Protein AF-A0A7W7Y3J5-F1 (afdb_monomer_lite)

Secondary structure (DSSP, 8-state):
-------PPP---SSTTSSSSSSSSS-----------------------------PPPPPP-----------------S-EEEE-STT-EEEE-TT-EEESEEEESEEEE-TT-EESS-EEESS-EEEPTT-EESS-EEESS-EEE-TT-EESS-EEESS-EEEPTTT-EESS-EEESS-EEE-TT-EESS-EEESS-EEE-TT-EESS-EEESS-EEE-SBS-EESS-EEESS-EEE-BS-EESS-EEESS-EEESS---EE-S-EEESS-EE--SS-EESS-EEES-SS---PPPPPPPPPPPEEEEPPPP----S--EEE-TT--EEE-SEE-S-EEE-SS-EEEEESEEEEES-EEE-SS-EEEEE-TTS-EEEEESS-EEE-S--EEEEE-SSSPPEESEETTEE-TTTGGGGGGEEEEESS-EEE-TT-EEESEEEESS-EEE-TT-EEEE-EEESSS-EEE-SS-EEEE---HHHHHH--EEEEE---SS------EEETTEEEEEEEEESS-EEE-HHHHT---SSSEEEEEEEEESSSS-EEEEEESSSSSEEEEEE-TTS-EEEEEE-TT--EEEEE-SSPPPTTS-EEEEEEE-TTS-GGGSEEEEETTEE---PEESTT---SS-----SPPEEESS-EETTEE-TTS---EEEEEEEEESS---HHHHHHHHHS-SS--

Structure (mmCIF, N/CA/C/O backbone):
data_AF-A0A7W7Y3J5-F1
#
_entry.id   AF-A0A7W7Y3J5-F1
#
loop_
_atom_site.group_PDB
_atom_site.id
_atom_site.type_symbol
_atom_site.label_atom_id
_atom_site.label_alt_id
_atom_site.label_comp_id
_atom_site.label_asym_id
_atom_site.label_entity_id
_atom_site.label_seq_id
_atom_site.pdbx_PDB_ins_code
_atom_site.Cartn_x
_atom_site.Cartn_y
_atom_site.Cartn_z
_atom_site.occupancy
_atom_site.B_iso_or_equiv
_atom_site.auth_seq_id
_atom_site.auth_comp_id
_atom_site.auth_asym_id
_atom_site.auth_atom_id
_atom_site.pdbx_PDB_model_num
ATOM 1 N N . MET A 1 1 ? -10.580 69.916 -41.746 1.00 35.25 1 MET A N 1
ATOM 2 C CA . MET A 1 1 ? -9.642 70.807 -41.016 1.00 35.25 1 MET A CA 1
ATOM 3 C C . MET A 1 1 ? -9.769 70.544 -39.514 1.00 35.25 1 MET A C 1
ATOM 5 O O . MET A 1 1 ? -10.739 69.914 -39.125 1.00 35.25 1 MET A O 1
ATOM 9 N N . ARG A 1 2 ? -8.779 70.990 -38.722 1.00 35.88 2 ARG A N 1
ATOM 10 C CA . ARG A 1 2 ? -8.687 71.018 -37.234 1.00 35.88 2 ARG A CA 1
ATOM 11 C C . ARG A 1 2 ? -10.046 71.286 -36.525 1.00 35.88 2 ARG A C 1
ATOM 13 O O . ARG A 1 2 ? -10.872 71.970 -37.108 1.00 35.88 2 ARG A O 1
ATOM 20 N N . SER A 1 3 ? -10.315 70.880 -35.276 1.00 33.59 3 SER A N 1
ATOM 21 C CA . SER A 1 3 ? -9.415 70.622 -34.134 1.00 33.59 3 SER A CA 1
ATOM 22 C C . SER A 1 3 ? -10.044 69.710 -33.055 1.00 33.59 3 SER A C 1
ATOM 24 O O . SER A 1 3 ? -11.257 69.554 -33.000 1.00 33.59 3 SER A O 1
ATOM 26 N N . LYS A 1 4 ? -9.184 69.183 -32.172 1.00 37.09 4 LYS A N 1
ATOM 27 C CA . LYS A 1 4 ? -9.432 68.399 -30.945 1.00 37.09 4 LYS A CA 1
ATOM 28 C C . LYS A 1 4 ? -10.657 68.822 -30.113 1.00 37.09 4 LYS A C 1
ATOM 30 O O . LYS A 1 4 ? -10.812 70.002 -29.810 1.00 37.09 4 LYS A O 1
ATOM 35 N N . GLY A 1 5 ? -11.394 67.833 -29.600 1.00 34.12 5 GLY A N 1
ATOM 36 C CA . GLY A 1 5 ? -12.275 67.980 -28.436 1.00 34.12 5 GLY A CA 1
ATOM 37 C C . GLY A 1 5 ? -11.623 67.431 -27.160 1.00 34.12 5 GLY A C 1
ATOM 38 O O . GLY A 1 5 ? -11.035 66.352 -27.180 1.00 34.12 5 GLY A O 1
ATOM 39 N N . GLN A 1 6 ? -11.744 68.164 -26.052 1.00 36.78 6 GLN A N 1
ATOM 40 C CA . GLN A 1 6 ? -11.490 67.684 -24.689 1.00 36.78 6 GLN A CA 1
ATOM 41 C C . GLN A 1 6 ? -12.767 67.930 -23.876 1.00 36.78 6 GLN A C 1
ATOM 43 O O . GLN A 1 6 ? -13.184 69.075 -23.724 1.00 36.78 6 GLN A O 1
ATOM 48 N N . GLY A 1 7 ? -13.394 66.855 -23.394 1.00 34.34 7 GLY A N 1
ATOM 49 C CA . GLY A 1 7 ? -14.575 66.878 -22.524 1.00 34.34 7 GLY A CA 1
ATOM 50 C C . GLY A 1 7 ? -14.230 66.340 -21.135 1.00 34.34 7 GLY A C 1
ATOM 51 O O . GLY A 1 7 ? -13.365 65.474 -21.004 1.00 34.34 7 GLY A O 1
ATOM 52 N N . GLN A 1 8 ? -14.849 66.897 -20.095 1.00 36.12 8 GLN A N 1
ATOM 53 C CA . GLN A 1 8 ? -14.436 66.700 -18.702 1.00 36.12 8 GLN A CA 1
ATOM 54 C C . GLN A 1 8 ? -14.811 65.325 -18.124 1.00 36.12 8 GLN A C 1
ATOM 56 O O . GLN A 1 8 ? -15.814 64.718 -18.491 1.00 36.12 8 GLN A O 1
ATOM 61 N N . ARG A 1 9 ? -13.996 64.864 -17.166 1.00 34.84 9 ARG A N 1
ATOM 62 C CA . ARG A 1 9 ? -14.239 63.662 -16.353 1.00 34.84 9 ARG A CA 1
ATOM 63 C C . ARG A 1 9 ? -15.309 63.926 -15.292 1.00 34.84 9 ARG A C 1
ATOM 65 O O . ARG A 1 9 ? -15.237 64.940 -14.601 1.00 34.84 9 ARG A O 1
ATOM 72 N N . GLY A 1 10 ? -16.214 62.969 -15.105 1.00 33.31 10 GLY A N 1
ATOM 73 C CA . GLY A 1 10 ? -17.099 62.889 -13.943 1.00 33.31 10 GLY A CA 1
ATOM 74 C C . GLY A 1 10 ? -16.612 61.864 -12.909 1.00 33.31 10 GLY A C 1
ATOM 75 O O . GLY A 1 10 ? -16.099 60.813 -13.273 1.00 33.31 10 GLY A O 1
ATOM 76 N N . SER A 1 11 ? -16.794 62.212 -11.634 1.00 38.88 11 SER A N 1
ATOM 77 C CA . SER A 1 11 ? -17.025 61.348 -10.461 1.00 38.88 11 SER A CA 1
ATOM 78 C C . SER A 1 11 ? -16.340 59.974 -10.346 1.00 38.88 11 SER A C 1
ATOM 80 O O . SER A 1 11 ? -16.880 58.976 -10.810 1.00 38.88 11 SER A O 1
ATOM 82 N N . LEU A 1 12 ? -15.287 59.892 -9.516 1.00 35.16 12 LEU A N 1
ATOM 83 C CA . LEU A 1 12 ? -15.031 58.711 -8.667 1.00 35.16 12 LEU A CA 1
ATOM 84 C C . LEU A 1 12 ? -14.192 59.059 -7.408 1.00 35.16 12 LEU A C 1
ATOM 86 O O . LEU A 1 12 ? -13.102 58.534 -7.207 1.00 35.16 12 LEU A O 1
ATOM 90 N N . LEU A 1 13 ? -14.677 59.982 -6.563 1.00 37.94 13 LEU A N 1
ATOM 91 C CA . LEU A 1 13 ? -13.961 60.457 -5.355 1.00 37.94 13 LEU A CA 1
ATOM 92 C C . LEU A 1 13 ? -14.778 60.324 -4.048 1.00 37.94 13 LEU A C 1
ATOM 94 O O . LEU A 1 13 ? -14.596 61.103 -3.121 1.00 37.94 13 LEU A O 1
ATOM 98 N N . ILE A 1 14 ? -15.714 59.370 -3.978 1.00 43.12 14 ILE A N 1
ATOM 99 C CA . ILE A 1 14 ? -16.591 59.172 -2.799 1.00 43.12 14 ILE A CA 1
ATOM 100 C C . ILE A 1 14 ? -16.400 57.790 -2.136 1.00 43.12 14 ILE A C 1
ATOM 102 O O . ILE A 1 14 ? -16.806 57.591 -0.998 1.00 43.12 14 ILE A O 1
ATOM 106 N N . VAL A 1 15 ? -15.688 56.854 -2.777 1.00 40.78 15 VAL A N 1
ATOM 107 C CA . VAL A 1 15 ? -15.444 55.499 -2.228 1.00 40.78 15 VAL A CA 1
ATOM 108 C C . VAL A 1 15 ? -14.196 55.433 -1.322 1.00 40.78 15 VAL A C 1
ATOM 110 O O . VAL A 1 15 ? -14.071 54.534 -0.500 1.00 40.78 15 VAL A O 1
ATOM 113 N N . ALA A 1 16 ? -13.289 56.413 -1.396 1.00 38.69 16 ALA A N 1
ATOM 114 C CA . ALA A 1 16 ? -11.988 56.372 -0.710 1.00 38.69 16 ALA A CA 1
ATOM 115 C C . ALA A 1 16 ? -11.986 56.830 0.769 1.00 38.69 16 ALA A C 1
ATOM 117 O O . ALA A 1 16 ? -10.927 56.861 1.388 1.00 38.69 16 ALA A O 1
ATOM 118 N N . VAL A 1 17 ? -13.136 57.212 1.342 1.00 42.03 17 VAL A N 1
ATOM 119 C CA . VAL A 1 17 ? -13.211 57.833 2.689 1.00 42.03 17 VAL A CA 1
ATOM 120 C C . VAL A 1 17 ? -13.758 56.880 3.768 1.00 42.03 17 VAL A C 1
ATOM 122 O O . VAL A 1 17 ? -13.665 57.184 4.952 1.00 42.03 17 VAL A O 1
ATOM 125 N N . PHE A 1 18 ? -14.254 55.693 3.398 1.00 38.12 18 PHE A N 1
ATOM 126 C CA . PHE A 1 18 ? -14.855 54.735 4.344 1.00 38.12 18 PHE A CA 1
ATOM 127 C C . PHE A 1 18 ? -13.966 53.547 4.760 1.00 38.12 18 PHE A C 1
ATOM 129 O O . PHE A 1 18 ? -14.409 52.726 5.556 1.00 38.12 18 PHE A O 1
ATOM 136 N N . LEU A 1 19 ? -12.717 53.453 4.279 1.00 34.81 19 LEU A N 1
ATOM 137 C CA . LEU A 1 19 ? -11.822 52.319 4.585 1.00 34.81 19 LEU A CA 1
ATOM 138 C C . LEU A 1 19 ? -10.737 52.601 5.648 1.00 34.81 19 LEU A C 1
ATOM 140 O O . LEU A 1 19 ? -9.932 51.725 5.942 1.00 34.81 19 LEU A O 1
ATOM 144 N N . ILE A 1 20 ? -10.683 53.813 6.217 1.00 41.12 20 ILE A N 1
ATOM 145 C CA . ILE A 1 20 ? -9.574 54.260 7.093 1.00 41.12 20 ILE A CA 1
ATOM 146 C C . ILE A 1 20 ? -9.944 54.248 8.595 1.00 41.12 20 ILE A C 1
ATOM 148 O O . ILE A 1 20 ? -9.085 54.414 9.454 1.00 41.12 20 ILE A O 1
ATOM 152 N N . THR A 1 21 ? -11.202 53.971 8.950 1.00 37.59 21 THR A N 1
ATOM 153 C CA . THR A 1 21 ? -11.704 54.011 10.341 1.00 37.59 21 THR A CA 1
ATOM 154 C C . THR A 1 21 ? -11.844 52.650 11.040 1.00 37.59 21 THR A C 1
ATOM 156 O O . THR A 1 21 ? -12.302 52.616 12.177 1.00 37.59 21 THR A O 1
ATOM 159 N N . ALA A 1 22 ? -11.422 51.539 10.420 1.00 33.59 22 ALA A N 1
ATOM 160 C CA . ALA A 1 22 ? -11.571 50.184 10.982 1.00 33.59 22 ALA A CA 1
ATOM 161 C C . ALA A 1 22 ? -10.268 49.523 11.498 1.00 33.59 22 ALA A C 1
ATOM 163 O O . ALA A 1 22 ? -10.336 48.477 12.133 1.00 33.59 22 ALA A O 1
ATOM 164 N N . ILE A 1 23 ? -9.087 50.119 11.275 1.00 38.88 23 ILE A N 1
ATOM 165 C CA . ILE A 1 23 ? -7.770 49.516 11.614 1.00 38.88 23 ILE A CA 1
ATOM 166 C C . ILE A 1 23 ? -7.149 50.169 12.878 1.00 38.88 23 ILE A C 1
ATOM 168 O O . ILE A 1 23 ? -5.967 50.040 13.167 1.00 38.88 23 ILE A O 1
ATOM 172 N N . ALA A 1 24 ? -7.955 50.876 13.678 1.00 31.38 24 ALA A N 1
ATOM 173 C CA . ALA A 1 24 ? -7.505 51.608 14.873 1.00 31.38 24 ALA A CA 1
ATOM 174 C C . ALA A 1 24 ? -7.998 51.007 16.210 1.00 31.38 24 ALA A C 1
ATOM 176 O O . ALA A 1 24 ? -7.968 51.690 17.231 1.00 31.38 24 ALA A O 1
ATOM 177 N N . ALA A 1 25 ? -8.481 49.755 16.212 1.00 33.31 25 ALA A N 1
ATOM 178 C CA . ALA A 1 25 ? -9.188 49.153 17.352 1.00 33.31 25 ALA A CA 1
ATOM 179 C C . ALA A 1 25 ? -8.508 47.926 18.002 1.00 33.31 25 ALA A C 1
ATOM 181 O O . ALA A 1 25 ? -9.003 47.444 19.016 1.00 33.31 25 ALA A O 1
ATOM 182 N N . MET A 1 26 ? -7.384 47.421 17.475 1.00 33.28 26 MET A N 1
ATOM 183 C CA . MET A 1 26 ? -6.657 46.282 18.067 1.00 33.28 26 MET A CA 1
ATOM 184 C C . MET A 1 26 ? -5.144 46.536 18.041 1.00 33.28 26 MET A C 1
ATOM 186 O O . MET A 1 26 ? -4.498 46.338 17.018 1.00 33.28 26 MET A O 1
ATOM 190 N N . GLY A 1 27 ? -4.580 47.006 19.162 1.00 29.75 27 GLY A N 1
ATOM 191 C CA . GLY A 1 27 ? -3.136 47.257 19.260 1.00 29.75 27 GLY A CA 1
ATOM 192 C C . GLY A 1 27 ? -2.685 48.222 20.359 1.00 29.75 27 GLY A C 1
ATOM 193 O O . GLY A 1 27 ? -1.927 49.143 20.066 1.00 29.75 27 GLY A O 1
ATOM 194 N N . ILE A 1 28 ? -3.116 48.038 21.616 1.00 33.19 28 ILE A N 1
ATOM 195 C CA . ILE A 1 28 ? -2.511 48.731 22.772 1.00 33.19 28 ILE A CA 1
ATOM 196 C C . ILE A 1 28 ? -2.095 47.721 23.850 1.00 33.19 28 ILE A C 1
ATOM 198 O O . ILE A 1 28 ? -2.864 46.865 24.269 1.00 33.19 28 ILE A O 1
ATOM 202 N N . ALA A 1 29 ? -0.835 47.872 24.251 1.00 28.44 29 ALA A N 1
ATOM 203 C CA . ALA A 1 29 ? -0.009 47.034 25.109 1.00 28.44 29 ALA A CA 1
ATOM 204 C C . ALA A 1 29 ? -0.493 46.760 26.548 1.00 28.44 29 ALA A C 1
ATOM 206 O O . ALA A 1 29 ? -1.132 47.600 27.179 1.00 28.44 29 ALA A O 1
ATOM 207 N N . VAL A 1 30 ? 0.047 45.674 27.121 1.00 28.59 30 VAL A N 1
ATOM 208 C CA . VAL A 1 30 ? 0.484 45.600 28.530 1.00 28.59 30 VAL A CA 1
ATOM 209 C C . VAL A 1 30 ? 1.918 45.047 28.564 1.00 28.59 30 VAL A C 1
ATOM 211 O O . VAL A 1 30 ? 2.284 44.212 27.741 1.00 28.59 30 VAL A O 1
ATOM 214 N N . THR A 1 31 ? 2.758 45.563 29.463 1.00 29.95 31 THR A N 1
ATOM 215 C CA . THR A 1 31 ? 4.221 45.376 29.489 1.00 29.95 31 THR A CA 1
ATOM 216 C C . THR A 1 31 ? 4.744 44.647 30.738 1.00 29.95 31 THR A C 1
ATOM 218 O O . THR A 1 31 ? 4.101 44.671 31.787 1.00 29.95 31 THR A O 1
ATOM 221 N N . SER A 1 32 ? 6.023 44.217 30.647 1.00 30.30 32 SER A N 1
ATOM 222 C CA . SER A 1 32 ? 7.027 44.135 31.744 1.00 30.30 32 SER A CA 1
ATOM 223 C C . SER A 1 32 ? 7.072 42.812 32.576 1.00 30.30 32 SER A C 1
ATOM 225 O O . SER A 1 32 ? 6.067 42.118 32.631 1.00 30.30 32 SER A O 1
ATOM 227 N N . ILE A 1 33 ? 8.185 42.368 33.212 1.00 32.69 33 ILE A N 1
ATOM 228 C CA . ILE A 1 33 ? 9.549 42.949 33.339 1.00 32.69 33 ILE A CA 1
ATOM 229 C C . ILE A 1 33 ? 10.662 41.936 33.785 1.00 32.69 33 ILE A C 1
ATOM 231 O O . ILE A 1 33 ? 10.373 41.076 34.602 1.00 32.69 33 ILE A O 1
ATOM 235 N N . PHE A 1 34 ? 11.929 42.139 33.343 1.00 31.59 34 PHE A N 1
ATOM 236 C CA . PHE A 1 34 ? 13.242 41.668 33.907 1.00 31.59 34 PHE A CA 1
ATOM 237 C C . PHE A 1 34 ? 13.529 40.145 34.133 1.00 31.59 34 PHE A C 1
ATOM 239 O O . PHE A 1 34 ? 12.616 39.361 34.322 1.00 31.59 34 PHE A O 1
ATOM 246 N N . SER A 1 35 ? 14.776 39.615 34.135 1.00 29.30 35 SER A N 1
ATOM 247 C CA . SER A 1 35 ? 16.152 40.171 33.980 1.00 29.30 35 SER A CA 1
ATOM 248 C C . SER A 1 35 ? 17.231 39.092 33.708 1.00 29.30 35 SER A C 1
ATOM 250 O O . SER A 1 35 ? 17.133 38.000 34.257 1.00 29.30 35 SER A O 1
ATOM 252 N N . GLY A 1 36 ? 18.344 39.486 33.059 1.00 26.05 36 GLY A N 1
ATOM 253 C CA . GLY A 1 36 ? 19.700 38.928 33.280 1.00 26.05 36 GLY A CA 1
ATOM 254 C C . GLY A 1 36 ? 20.340 38.151 32.107 1.00 26.05 36 GLY A C 1
ATOM 255 O O . GLY A 1 36 ? 19.717 37.241 31.590 1.00 26.05 36 GLY A O 1
ATOM 256 N N . SER A 1 37 ? 21.596 38.309 31.665 1.00 29.12 37 SER A N 1
ATOM 257 C CA . SER A 1 37 ? 22.592 39.402 31.596 1.00 29.12 37 SER A CA 1
ATOM 258 C C . SER A 1 37 ? 23.986 38.800 31.294 1.00 29.12 37 SER A C 1
ATOM 260 O O . SER A 1 37 ? 24.601 38.253 32.207 1.00 29.12 37 SER A O 1
ATOM 262 N N . SER A 1 38 ? 24.520 38.969 30.076 1.00 26.45 38 SER A N 1
ATOM 263 C CA . SER A 1 38 ? 25.968 39.107 29.754 1.00 26.45 38 SER A CA 1
ATOM 264 C C . SER A 1 38 ? 26.123 39.347 28.233 1.00 26.45 38 SER A C 1
ATOM 266 O O . SER A 1 38 ? 25.738 38.511 27.432 1.00 26.45 38 SER A O 1
ATOM 268 N N . LEU A 1 39 ? 26.387 40.557 27.721 1.00 27.12 39 LEU A N 1
ATOM 269 C CA . LEU A 1 39 ? 27.634 41.353 27.689 1.00 27.12 39 LEU A CA 1
ATOM 270 C C . LEU A 1 39 ? 28.835 40.730 26.936 1.00 27.12 39 LEU A C 1
ATOM 272 O O . LEU A 1 39 ? 29.569 39.942 27.520 1.00 27.12 39 LEU A O 1
ATOM 276 N N . GLY A 1 40 ? 29.139 41.262 25.733 1.00 24.39 40 GLY A N 1
ATOM 277 C CA . GLY A 1 40 ? 30.531 41.529 25.300 1.00 24.39 40 GLY A CA 1
ATOM 278 C C . GLY A 1 40 ? 30.915 41.332 23.813 1.00 24.39 40 GLY A C 1
ATOM 279 O O . GLY A 1 40 ? 31.169 40.205 23.415 1.00 24.39 40 GLY A O 1
ATOM 280 N N . GLY A 1 41 ? 31.115 42.429 23.047 1.00 25.64 41 GLY A N 1
ATOM 281 C CA . GLY A 1 41 ? 31.845 42.464 21.744 1.00 25.64 41 GLY A CA 1
ATOM 282 C C . GLY A 1 41 ? 30.966 42.508 20.471 1.00 25.64 41 GLY A C 1
ATOM 283 O O . GLY A 1 41 ? 30.331 41.508 20.181 1.00 25.64 41 GLY A O 1
ATOM 284 N N . ILE A 1 42 ? 30.791 43.568 19.651 1.00 25.95 42 ILE A N 1
ATOM 285 C CA . ILE A 1 42 ? 31.546 44.812 19.325 1.00 25.95 42 ILE A CA 1
ATOM 286 C C . ILE A 1 42 ? 32.841 44.514 18.537 1.00 25.95 42 ILE A C 1
ATOM 288 O O . ILE A 1 42 ? 33.729 43.887 19.104 1.00 25.95 42 ILE A O 1
ATOM 292 N N . TRP A 1 43 ? 33.076 44.940 17.279 1.00 25.23 43 TRP A N 1
ATOM 293 C CA . TRP A 1 43 ? 32.348 45.780 16.277 1.00 25.23 43 TRP A CA 1
ATOM 294 C C . TRP A 1 43 ? 31.828 44.910 15.079 1.00 25.23 43 TRP A C 1
ATOM 296 O O . TRP A 1 43 ? 31.873 43.694 15.208 1.00 25.23 43 TRP A O 1
ATOM 306 N N . SER A 1 44 ? 31.315 45.354 13.907 1.00 28.22 44 SER A N 1
ATOM 307 C CA . SER A 1 44 ? 31.146 46.665 13.215 1.00 28.22 44 SER A CA 1
ATOM 308 C C . SER A 1 44 ? 29.867 46.690 12.312 1.00 28.22 44 SER A C 1
ATOM 310 O O . SER A 1 44 ? 28.905 45.987 12.618 1.00 28.22 44 SER A O 1
ATOM 312 N N . LYS A 1 45 ? 29.807 47.511 11.237 1.00 24.72 45 LYS A N 1
ATOM 313 C CA . LYS A 1 45 ? 28.753 47.543 10.188 1.00 24.72 45 LYS A CA 1
ATOM 314 C C . LYS A 1 45 ? 29.304 48.110 8.853 1.00 24.72 45 LYS A C 1
ATOM 316 O O . LYS A 1 45 ? 30.378 48.704 8.872 1.00 24.72 45 LYS A O 1
ATOM 321 N N . ASP A 1 46 ? 28.514 47.964 7.780 1.00 25.97 46 ASP A N 1
ATOM 322 C CA . ASP A 1 46 ? 28.630 48.498 6.397 1.00 25.97 46 ASP A CA 1
ATOM 323 C C . ASP A 1 46 ? 29.314 47.546 5.380 1.00 25.97 46 ASP A C 1
ATOM 325 O O . ASP A 1 46 ? 30.410 47.062 5.636 1.00 25.97 46 ASP A O 1
ATOM 329 N N . SER A 1 47 ? 28.733 47.217 4.211 1.00 26.42 47 SER A N 1
ATOM 330 C CA . SER A 1 47 ? 27.443 47.620 3.605 1.00 26.42 47 SER A CA 1
ATOM 331 C C . SER A 1 47 ? 26.855 46.544 2.649 1.00 26.42 47 SER A C 1
ATOM 333 O O . SER A 1 47 ? 27.473 45.517 2.390 1.00 26.42 47 SER A O 1
ATOM 335 N N . MET A 1 48 ? 25.612 46.785 2.202 1.00 24.59 48 MET A N 1
ATOM 336 C CA . MET A 1 48 ? 24.734 46.010 1.287 1.00 24.59 48 MET A CA 1
ATOM 337 C C . MET A 1 48 ? 25.431 45.511 -0.016 1.00 24.59 48 MET A C 1
ATOM 339 O O . MET A 1 48 ? 26.451 46.066 -0.399 1.00 24.59 48 MET A O 1
ATOM 343 N N . GLU A 1 49 ? 24.945 44.517 -0.784 1.00 24.66 49 GLU A N 1
ATOM 344 C CA . GLU A 1 49 ? 23.542 44.165 -1.087 1.00 24.66 49 GLU A CA 1
ATOM 345 C C . GLU A 1 49 ? 23.374 42.748 -1.719 1.00 24.66 49 GLU A C 1
ATOM 347 O O . GLU A 1 49 ? 24.285 42.247 -2.367 1.00 24.66 49 GLU A O 1
ATOM 352 N N . TYR A 1 50 ? 22.190 42.138 -1.538 1.00 23.23 50 TYR A N 1
ATOM 353 C CA . TYR A 1 50 ? 21.533 41.065 -2.330 1.00 23.23 50 TYR A CA 1
ATOM 354 C C . TYR A 1 50 ? 22.339 39.934 -3.028 1.00 23.23 50 TYR A C 1
ATOM 356 O O . TYR A 1 50 ? 22.933 40.141 -4.080 1.00 23.23 50 TYR A O 1
ATOM 364 N N . GLN A 1 51 ? 22.119 38.684 -2.585 1.00 23.16 51 GLN A N 1
ATOM 365 C CA . GLN A 1 51 ? 21.482 37.600 -3.376 1.00 23.16 51 GLN A CA 1
ATOM 366 C C . GLN A 1 51 ? 21.085 36.415 -2.462 1.00 23.16 51 GLN A C 1
ATOM 368 O O . GLN A 1 51 ? 21.647 36.221 -1.384 1.00 23.16 51 GLN A O 1
ATOM 373 N N . SER A 1 52 ? 20.060 35.659 -2.867 1.00 25.20 52 SER A N 1
ATOM 374 C CA . SER A 1 52 ? 19.391 34.608 -2.083 1.00 25.20 52 SER A CA 1
ATOM 375 C C . SER A 1 52 ? 20.282 33.397 -1.790 1.00 25.20 52 SER A C 1
ATOM 377 O O . SER A 1 52 ? 20.833 32.795 -2.709 1.00 25.20 52 SER A O 1
ATOM 379 N N . LYS A 1 53 ? 20.359 32.984 -0.518 1.00 23.05 53 LYS A N 1
ATOM 380 C CA . LYS A 1 53 ? 21.173 31.845 -0.070 1.00 23.05 53 LYS A CA 1
ATOM 381 C C . LYS A 1 53 ? 20.302 30.720 0.495 1.00 23.05 53 LYS A C 1
ATOM 383 O O . LYS A 1 53 ? 20.084 30.661 1.704 1.00 23.05 53 LYS A O 1
ATOM 388 N N . TYR A 1 54 ? 19.867 29.807 -0.375 1.00 24.42 54 TYR A N 1
ATOM 389 C CA . TYR A 1 54 ? 19.452 28.471 0.057 1.00 24.42 54 TYR A CA 1
ATOM 390 C C . TYR A 1 54 ? 20.636 27.822 0.784 1.00 24.42 54 TYR A C 1
ATOM 392 O O . TYR A 1 54 ? 21.740 27.732 0.237 1.00 24.42 54 TYR A O 1
ATOM 400 N N . ARG A 1 55 ? 20.443 27.441 2.050 1.00 22.95 55 ARG A N 1
ATOM 401 C CA . ARG A 1 55 ? 21.458 26.699 2.800 1.00 22.95 55 ARG A CA 1
ATOM 402 C C . ARG A 1 55 ? 21.292 25.221 2.484 1.00 22.95 55 ARG A C 1
ATOM 404 O O . ARG A 1 55 ? 20.386 24.590 3.011 1.00 22.95 55 ARG A O 1
ATOM 411 N N . TYR A 1 56 ? 22.214 24.683 1.694 1.00 22.88 56 TYR A N 1
ATOM 412 C CA . TYR A 1 56 ? 22.531 23.262 1.769 1.00 22.88 56 TYR A CA 1
ATOM 413 C C . TYR A 1 56 ? 22.883 22.933 3.224 1.00 22.88 56 TYR A C 1
ATOM 415 O O . TYR A 1 56 ? 23.793 23.549 3.793 1.00 22.88 56 TYR A O 1
ATOM 423 N N . LEU A 1 57 ? 22.152 21.995 3.825 1.00 24.06 57 LEU A N 1
ATOM 424 C CA . LEU A 1 57 ? 22.634 21.292 5.006 1.00 24.06 57 LEU A CA 1
ATOM 425 C C . LEU A 1 57 ? 23.736 20.320 4.568 1.00 24.06 57 LEU A C 1
ATOM 427 O O . LEU A 1 57 ? 23.743 19.817 3.445 1.00 24.06 57 LEU A O 1
ATOM 431 N N . SER A 1 58 ? 24.732 20.158 5.429 1.00 23.14 58 SER A N 1
ATOM 432 C CA . SER A 1 58 ? 25.971 19.440 5.138 1.00 23.14 58 SER A CA 1
ATOM 433 C C . SER A 1 58 ? 25.750 17.937 4.984 1.00 23.14 58 SER A C 1
ATOM 435 O O . SER A 1 58 ? 25.159 17.318 5.866 1.00 23.14 58 SER A O 1
ATOM 437 N N . MET A 1 59 ? 26.308 17.363 3.917 1.00 23.78 59 MET A N 1
ATOM 438 C CA . MET A 1 59 ? 26.414 15.913 3.723 1.00 23.78 59 MET A CA 1
ATOM 439 C C . MET A 1 59 ? 27.169 15.253 4.894 1.00 23.78 59 MET A C 1
ATOM 441 O O . MET A 1 59 ? 28.188 15.805 5.331 1.00 23.78 59 MET A O 1
ATOM 445 N N . PRO A 1 60 ? 26.733 14.074 5.376 1.00 25.95 60 PRO A N 1
ATOM 446 C CA . PRO A 1 60 ? 27.579 13.186 6.164 1.00 25.95 60 PRO A CA 1
ATOM 447 C C . PRO A 1 60 ? 28.783 12.708 5.337 1.00 25.95 60 PRO A C 1
ATOM 449 O O . PRO A 1 60 ? 28.734 12.667 4.108 1.00 25.95 60 PRO A O 1
ATOM 452 N N . SER A 1 61 ? 29.871 12.352 6.016 1.00 25.66 61 SER A N 1
ATOM 453 C CA . SER A 1 61 ? 31.066 11.765 5.399 1.00 25.66 61 SER A CA 1
ATOM 454 C C . SER A 1 61 ? 30.805 10.366 4.828 1.00 25.66 61 SER A C 1
ATOM 456 O O . SER A 1 61 ? 29.979 9.636 5.369 1.00 25.66 61 SER A O 1
ATOM 458 N N . GLU A 1 62 ? 31.561 10.005 3.786 1.00 26.12 62 GLU A N 1
ATOM 459 C CA . GLU A 1 62 ? 31.522 8.718 3.070 1.00 26.12 62 GLU A CA 1
ATOM 460 C C . GLU A 1 62 ? 31.374 7.489 3.994 1.00 26.12 62 GLU A C 1
ATOM 462 O O . GLU A 1 62 ? 32.150 7.359 4.950 1.00 26.12 62 GLU A O 1
ATOM 467 N N . PRO A 1 63 ? 30.459 6.546 3.695 1.00 26.23 63 PRO A N 1
ATOM 468 C CA . PRO A 1 63 ? 30.542 5.199 4.235 1.00 26.23 63 PRO A CA 1
ATOM 469 C C . PRO A 1 63 ? 31.664 4.424 3.530 1.00 26.23 63 PRO A C 1
ATOM 471 O O . PRO A 1 63 ? 31.839 4.487 2.312 1.00 26.23 63 PRO A O 1
ATOM 474 N N . SER A 1 64 ? 32.442 3.685 4.317 1.00 24.58 64 SER A N 1
ATOM 475 C CA . SER A 1 64 ? 33.427 2.724 3.825 1.00 24.58 64 SER A CA 1
ATOM 476 C C . SER A 1 64 ? 32.759 1.568 3.082 1.00 24.58 64 SER A C 1
ATOM 478 O O . SER A 1 64 ? 31.655 1.167 3.428 1.00 24.58 64 SER A O 1
ATOM 480 N N . SER A 1 65 ? 33.471 0.988 2.115 1.00 29.58 65 SER A N 1
ATOM 481 C CA . SER A 1 65 ? 33.019 -0.167 1.335 1.00 29.58 65 SER A CA 1
ATOM 482 C C . SER A 1 65 ? 32.723 -1.397 2.206 1.00 29.58 65 SER A C 1
ATOM 484 O O . SER A 1 65 ? 33.644 -2.132 2.572 1.00 29.58 65 SER A O 1
ATOM 486 N N . GLU A 1 66 ? 31.445 -1.652 2.455 1.00 25.56 66 GLU A N 1
ATOM 487 C CA . GLU A 1 66 ? 30.910 -2.970 2.797 1.00 25.56 66 GLU A CA 1
ATOM 488 C C . GLU A 1 66 ? 29.990 -3.413 1.652 1.00 25.56 66 GLU A C 1
ATOM 490 O O . GLU A 1 66 ? 29.375 -2.588 0.977 1.00 25.56 66 GLU A O 1
ATOM 495 N N . SER A 1 67 ? 29.987 -4.709 1.349 1.00 25.81 67 SER A N 1
ATOM 496 C CA . SER A 1 67 ? 29.182 -5.277 0.269 1.00 25.81 67 SER A CA 1
ATOM 497 C C . SER A 1 67 ? 27.716 -5.318 0.687 1.00 25.81 67 SER A C 1
ATOM 499 O O . SER A 1 67 ? 27.376 -6.079 1.592 1.00 25.81 67 SER A O 1
ATOM 501 N N . GLU A 1 68 ? 26.871 -4.532 0.023 1.00 25.67 68 GLU A N 1
ATOM 502 C CA . GLU A 1 68 ? 25.421 -4.575 0.217 1.00 25.67 68 GLU A CA 1
ATOM 503 C C . GLU A 1 68 ? 24.871 -5.917 -0.279 1.00 25.67 68 GLU A C 1
ATOM 505 O O . GLU A 1 68 ? 24.811 -6.193 -1.478 1.00 25.67 68 GLU A O 1
ATOM 510 N N . ASP A 1 69 ? 24.507 -6.764 0.681 1.00 23.86 69 ASP A N 1
ATOM 511 C CA . ASP A 1 69 ? 23.693 -7.952 0.464 1.00 23.86 69 ASP A CA 1
ATOM 512 C C . ASP A 1 69 ? 22.249 -7.477 0.257 1.00 23.86 69 ASP A C 1
ATOM 514 O O . ASP A 1 69 ? 21.656 -6.863 1.149 1.00 23.86 69 ASP A O 1
ATOM 518 N N . SER A 1 70 ? 21.710 -7.669 -0.948 1.00 26.55 70 SER A N 1
ATOM 519 C CA . SER A 1 70 ? 20.428 -7.101 -1.372 1.00 26.55 70 SER A CA 1
ATOM 520 C C . SER A 1 70 ? 19.248 -7.882 -0.787 1.00 26.55 70 SER A C 1
ATOM 522 O O . SER A 1 70 ? 18.521 -8.576 -1.502 1.00 26.55 70 SER A O 1
ATOM 524 N N . ALA A 1 71 ? 19.058 -7.773 0.526 1.00 24.83 71 ALA A N 1
ATOM 525 C CA . ALA A 1 71 ? 17.856 -8.241 1.193 1.00 24.83 71 ALA A CA 1
ATOM 526 C C . ALA A 1 71 ? 16.663 -7.395 0.723 1.00 24.83 71 ALA A C 1
ATOM 528 O O . ALA A 1 71 ? 16.569 -6.212 1.045 1.00 24.83 71 ALA A O 1
ATOM 529 N N . SER A 1 72 ? 15.745 -8.001 -0.032 1.00 31.55 72 SER A N 1
ATOM 530 C CA . SER A 1 72 ? 14.464 -7.375 -0.363 1.00 31.55 72 SER A CA 1
ATOM 531 C C . SER A 1 72 ? 13.727 -7.026 0.930 1.00 31.55 72 SER A C 1
ATOM 533 O O . SER A 1 72 ? 13.430 -7.934 1.715 1.00 31.55 72 SER A O 1
ATOM 535 N N . GLU A 1 73 ? 13.416 -5.749 1.163 1.00 35.00 73 GLU A N 1
ATOM 536 C CA . GLU A 1 73 ? 12.583 -5.377 2.306 1.00 35.00 73 GLU A CA 1
ATOM 537 C C . GLU A 1 73 ? 11.200 -6.018 2.142 1.00 35.00 73 GLU A C 1
ATOM 539 O O . GLU A 1 73 ? 10.408 -5.659 1.272 1.00 35.00 73 GLU A O 1
ATOM 544 N N . VAL A 1 74 ? 10.913 -7.005 2.989 1.00 30.36 74 VAL A N 1
ATOM 545 C CA . VAL A 1 74 ? 9.580 -7.587 3.090 1.00 30.36 74 VAL A CA 1
ATOM 546 C C . VAL A 1 74 ? 8.656 -6.503 3.633 1.00 30.36 74 VAL A C 1
ATOM 548 O O . VAL A 1 74 ? 8.865 -6.027 4.751 1.00 30.36 74 VAL A O 1
ATOM 551 N N . PHE A 1 75 ? 7.612 -6.151 2.876 1.00 36.72 75 PHE A N 1
ATOM 552 C CA . PHE A 1 75 ? 6.481 -5.386 3.402 1.00 36.72 75 PHE A CA 1
ATOM 553 C C . PHE A 1 75 ? 5.851 -6.188 4.541 1.00 36.72 75 PHE A C 1
ATOM 555 O O . PHE A 1 75 ? 5.029 -7.075 4.330 1.00 36.72 75 PHE A O 1
ATOM 562 N N . SER A 1 76 ? 6.277 -5.917 5.767 1.00 28.23 76 SER A N 1
ATOM 563 C CA . SER A 1 76 ? 5.696 -6.532 6.949 1.00 28.23 76 SER A CA 1
ATOM 564 C C . SER A 1 76 ? 4.400 -5.804 7.279 1.00 28.23 76 SER A C 1
ATOM 566 O O . SER A 1 76 ? 4.413 -4.583 7.460 1.00 28.23 76 SER A O 1
ATOM 568 N N . ILE A 1 77 ? 3.297 -6.542 7.454 1.00 33.72 77 ILE A N 1
ATOM 569 C CA . ILE A 1 77 ? 2.172 -6.036 8.252 1.00 33.72 77 ILE A CA 1
ATOM 570 C C . ILE A 1 77 ? 2.649 -6.018 9.708 1.00 33.72 77 ILE A C 1
ATOM 572 O O . ILE A 1 77 ? 2.360 -6.905 10.508 1.00 33.72 77 ILE A O 1
ATOM 576 N N . ASN A 1 78 ? 3.436 -5.000 10.042 1.00 30.39 78 ASN A N 1
ATOM 577 C CA . ASN A 1 78 ? 3.690 -4.639 11.423 1.00 30.39 78 ASN A CA 1
ATOM 578 C C . ASN A 1 78 ? 2.364 -4.186 12.058 1.00 30.39 78 ASN A C 1
ATOM 580 O O . ASN A 1 78 ? 1.425 -3.812 11.357 1.00 30.39 78 ASN A O 1
ATOM 584 N N . ASN A 1 79 ? 2.297 -4.164 13.390 1.00 32.44 79 ASN A N 1
ATOM 585 C CA . ASN A 1 79 ? 1.110 -3.771 14.169 1.00 32.44 79 ASN A CA 1
ATOM 586 C C . ASN A 1 79 ? 0.762 -2.263 14.057 1.00 32.44 79 ASN A C 1
ATOM 588 O O . ASN A 1 79 ? 0.445 -1.644 15.066 1.00 32.44 79 ASN A O 1
ATOM 592 N N . LEU A 1 80 ? 0.914 -1.643 12.883 1.00 38.97 80 LEU A N 1
ATOM 593 C CA . LEU A 1 80 ? 0.895 -0.201 12.636 1.00 38.97 80 LEU A CA 1
ATOM 594 C C . LEU A 1 80 ? 0.125 0.114 11.345 1.00 38.97 80 LEU A C 1
ATOM 596 O O . LEU A 1 80 ? 0.656 0.728 10.424 1.00 38.97 80 LEU A O 1
ATOM 600 N N . THR A 1 81 ? -1.100 -0.389 11.223 1.00 51.00 81 THR A N 1
ATOM 601 C CA . THR A 1 81 ? -1.849 -0.360 9.961 1.00 51.00 81 THR A CA 1
ATOM 602 C C . THR A 1 81 ? -3.302 0.047 10.170 1.00 51.00 81 THR A C 1
ATOM 604 O O . THR A 1 81 ? -4.033 -0.613 10.910 1.00 51.00 81 THR A O 1
ATOM 607 N N . LEU A 1 82 ? -3.714 1.143 9.527 1.00 53.44 82 LEU A N 1
ATOM 608 C CA . LEU A 1 82 ? -5.121 1.508 9.341 1.00 53.44 82 LEU A CA 1
ATOM 609 C C . LEU A 1 82 ? -5.671 0.731 8.153 1.00 53.44 82 LEU A C 1
ATOM 611 O O . LEU A 1 82 ? -5.034 0.736 7.098 1.00 53.44 82 LEU A O 1
ATOM 615 N N . SER A 1 83 ? -6.848 0.121 8.279 1.00 51.03 83 SER A N 1
ATOM 616 C CA . SER A 1 83 ? -7.391 -0.687 7.187 1.00 51.03 83 SER A CA 1
ATOM 617 C C . SER A 1 83 ? -8.853 -0.419 6.833 1.00 51.03 83 SER A C 1
ATOM 619 O O . SER A 1 83 ? -9.642 0.107 7.618 1.00 51.03 83 SER A O 1
ATOM 621 N N . SER A 1 84 ? -9.221 -0.733 5.591 1.00 44.44 84 SER A N 1
ATOM 622 C CA . SER A 1 84 ? -10.625 -0.848 5.191 1.00 44.44 84 SER A CA 1
ATOM 623 C C . SER A 1 84 ? -10.776 -2.047 4.268 1.00 44.44 84 SER A C 1
ATOM 625 O O . SER A 1 84 ? -10.082 -2.133 3.256 1.00 44.44 84 SER A O 1
ATOM 627 N N . GLY A 1 85 ? -11.592 -2.998 4.715 1.00 38.25 85 GLY A N 1
ATOM 628 C CA . GLY A 1 85 ? -11.567 -4.409 4.344 1.00 38.25 85 GLY A CA 1
ATOM 629 C C . GLY A 1 85 ? -12.626 -4.851 3.344 1.00 38.25 85 GLY A C 1
ATOM 630 O O . GLY A 1 85 ? -12.664 -6.026 3.003 1.00 38.25 85 GLY A O 1
ATOM 631 N N . ALA A 1 86 ? -13.491 -3.943 2.893 1.00 43.66 86 ALA A N 1
ATOM 632 C CA . ALA A 1 86 ? -14.558 -4.316 1.980 1.00 43.66 86 ALA A CA 1
ATOM 633 C C . ALA A 1 86 ? -14.024 -4.437 0.554 1.00 43.66 86 ALA A C 1
ATOM 635 O O . ALA A 1 86 ? -13.282 -3.565 0.093 1.00 43.66 86 ALA A O 1
ATOM 636 N N . GLN A 1 87 ? -14.560 -5.396 -0.199 1.00 41.81 87 GLN A N 1
ATOM 637 C CA . GLN A 1 87 ? -14.611 -5.342 -1.659 1.00 41.81 87 GLN A CA 1
ATOM 638 C C . GLN A 1 87 ? -14.993 -3.917 -2.117 1.00 41.81 87 GLN A C 1
ATOM 640 O O . GLN A 1 87 ? -16.130 -3.479 -1.916 1.00 41.81 87 GLN A O 1
ATOM 645 N N . ASN A 1 88 ? -14.087 -3.210 -2.802 1.00 45.38 88 ASN A N 1
ATOM 646 C CA . ASN A 1 88 ? -14.225 -1.811 -3.264 1.00 45.38 88 ASN A CA 1
ATOM 647 C C . ASN A 1 88 ? -14.072 -0.693 -2.203 1.00 45.38 88 ASN A C 1
ATOM 649 O O . ASN A 1 88 ? -14.293 0.479 -2.536 1.00 45.38 88 ASN A O 1
ATOM 653 N N . ALA A 1 89 ? -13.666 -0.985 -0.964 1.00 49.91 89 ALA A N 1
ATOM 654 C CA . ALA A 1 89 ? -13.424 0.043 0.050 1.00 49.91 89 ALA A CA 1
ATOM 655 C C . ALA A 1 89 ? -12.305 1.003 -0.389 1.00 49.91 89 ALA A C 1
ATOM 657 O O . ALA A 1 89 ? -11.158 0.619 -0.610 1.00 49.91 89 ALA A O 1
ATOM 658 N N . THR A 1 90 ? -12.631 2.287 -0.529 1.00 53.59 90 THR A N 1
ATOM 659 C CA . THR A 1 90 ? -11.623 3.325 -0.773 1.00 53.59 90 THR A CA 1
ATOM 660 C C . THR A 1 90 ? -11.381 4.066 0.528 1.00 53.59 90 THR A C 1
ATOM 662 O O . THR A 1 90 ? -12.291 4.731 1.022 1.00 53.59 90 THR A O 1
ATOM 665 N N . MET A 1 91 ? -10.162 3.988 1.062 1.00 61.47 91 MET A N 1
ATOM 666 C CA . MET A 1 91 ? -9.741 4.881 2.132 1.00 61.47 91 MET A CA 1
ATOM 667 C C . MET A 1 91 ? -9.453 6.243 1.505 1.00 61.47 91 MET A C 1
ATOM 669 O O . MET A 1 91 ? -8.429 6.432 0.845 1.00 61.47 91 MET A O 1
ATOM 673 N N . ASN A 1 92 ? -10.402 7.163 1.670 1.00 62.16 92 ASN A N 1
ATOM 674 C CA . ASN A 1 92 ? -10.270 8.548 1.239 1.00 62.16 92 ASN A CA 1
ATOM 675 C C . ASN A 1 92 ? -9.697 9.360 2.397 1.00 62.16 92 ASN A C 1
ATOM 677 O O . ASN A 1 92 ? -10.445 9.829 3.258 1.00 62.16 92 ASN A O 1
ATOM 681 N N . VAL A 1 93 ? -8.375 9.516 2.399 1.00 65.06 93 VAL A N 1
ATOM 682 C CA . VAL A 1 93 ? -7.671 10.447 3.281 1.00 65.06 93 VAL A CA 1
ATOM 683 C C . VAL A 1 93 ? -7.654 11.791 2.559 1.00 65.06 93 VAL A C 1
ATOM 685 O O . VAL A 1 93 ? -6.816 12.001 1.695 1.00 65.06 93 VAL A O 1
ATOM 688 N N . ILE A 1 94 ? -8.611 12.684 2.828 1.00 67.75 94 ILE A N 1
ATOM 689 C CA . ILE A 1 94 ? -8.748 13.974 2.108 1.00 67.75 94 ILE A CA 1
ATOM 690 C C . ILE A 1 94 ? -7.593 14.952 2.476 1.00 67.75 94 ILE A C 1
ATOM 692 O O . ILE A 1 94 ? -6.633 14.557 3.132 1.00 67.75 94 ILE A O 1
ATOM 696 N N . ASN A 1 95 ? -7.594 16.184 1.956 1.00 66.00 95 ASN A N 1
ATOM 697 C CA . ASN A 1 95 ? -6.450 17.102 2.009 1.00 66.00 95 ASN A CA 1
ATOM 698 C C . ASN A 1 95 ? -5.959 17.421 3.435 1.00 66.00 95 ASN A C 1
ATOM 700 O O . ASN A 1 95 ? -6.761 17.484 4.368 1.00 66.00 95 ASN A O 1
ATOM 704 N N . GLU A 1 96 ? -4.669 17.740 3.561 1.00 79.19 96 GLU A N 1
ATOM 705 C CA . GLU A 1 96 ? -4.034 18.228 4.802 1.00 79.19 96 GLU A CA 1
ATOM 706 C C . GLU A 1 96 ? -4.165 17.261 6.000 1.00 79.19 96 GLU A C 1
ATOM 708 O O . GLU A 1 96 ? -4.159 17.690 7.151 1.00 79.19 96 GLU A O 1
ATOM 713 N N . ASN A 1 97 ? -4.329 15.959 5.747 1.00 83.50 97 ASN A N 1
ATOM 714 C CA . ASN A 1 97 ? -4.426 14.929 6.784 1.00 83.50 97 ASN A CA 1
ATOM 715 C C . ASN A 1 97 ? -3.066 14.285 7.068 1.00 83.50 97 ASN A C 1
ATOM 717 O O . ASN A 1 97 ? -2.321 13.992 6.133 1.00 83.50 97 ASN A O 1
ATOM 721 N N . THR A 1 98 ? -2.803 13.960 8.334 1.00 86.88 98 THR A N 1
ATOM 722 C CA . THR A 1 98 ? -1.561 13.301 8.767 1.00 86.88 98 THR A CA 1
ATOM 723 C C . THR A 1 98 ? -1.860 11.955 9.423 1.00 86.88 98 THR A C 1
ATOM 725 O O . THR A 1 98 ? -2.640 11.871 10.374 1.00 86.88 98 THR A O 1
ATOM 728 N N . VAL A 1 99 ? -1.209 10.898 8.937 1.00 88.69 99 VAL A N 1
ATOM 729 C CA . VAL A 1 99 ? -1.270 9.536 9.477 1.00 88.69 99 VAL A CA 1
ATOM 730 C C . VAL A 1 99 ? 0.111 9.124 9.979 1.00 88.69 99 VAL A C 1
ATOM 732 O O . VAL A 1 99 ? 1.008 8.809 9.197 1.00 88.69 99 VAL A O 1
ATOM 735 N N . GLU A 1 100 ? 0.272 9.064 11.300 1.00 85.69 100 GLU A N 1
ATOM 736 C CA . GLU A 1 100 ? 1.448 8.480 11.946 1.00 85.69 100 GLU A CA 1
ATOM 737 C C . GLU A 1 100 ? 1.314 6.946 11.975 1.00 85.69 100 GLU A C 1
ATOM 739 O O . GLU A 1 100 ? 0.997 6.346 13.003 1.00 85.69 100 GLU A O 1
ATOM 744 N N . GLY A 1 101 ? 1.491 6.307 10.819 1.00 79.12 101 GLY A N 1
ATOM 745 C CA . GLY A 1 101 ? 1.372 4.861 10.641 1.00 79.12 101 GLY A CA 1
ATOM 746 C C . GLY A 1 101 ? 1.384 4.442 9.172 1.00 79.12 101 GLY A C 1
ATOM 747 O O . GLY A 1 101 ? 1.584 5.276 8.292 1.00 79.12 101 GLY A O 1
ATOM 748 N N . SER A 1 102 ? 1.158 3.153 8.911 1.00 82.31 102 SER A N 1
ATOM 749 C CA . SER A 1 102 ? 0.924 2.622 7.562 1.00 82.31 102 SER A CA 1
ATOM 750 C C . SER A 1 102 ? -0.580 2.542 7.252 1.00 82.31 102 SER A C 1
ATOM 752 O O . SER A 1 102 ? -1.424 2.465 8.152 1.00 82.31 102 SER A O 1
ATOM 754 N N . ILE A 1 103 ? -0.924 2.506 5.966 1.00 85.12 103 ILE A N 1
ATOM 755 C CA . ILE A 1 103 ? -2.287 2.292 5.459 1.00 85.12 103 ILE A CA 1
ATOM 756 C C . ILE A 1 103 ? -2.337 0.967 4.695 1.00 85.12 103 ILE A C 1
ATOM 758 O O . ILE A 1 103 ? -1.449 0.690 3.896 1.00 85.12 103 ILE A O 1
ATOM 762 N N . HIS A 1 104 ? -3.393 0.176 4.889 1.00 80.69 104 HIS A N 1
ATOM 763 C CA . HIS A 1 104 ? -3.669 -1.033 4.115 1.00 80.69 104 HIS A CA 1
ATOM 764 C C . HIS A 1 104 ? -5.153 -1.128 3.753 1.00 80.69 104 HIS A C 1
ATOM 766 O O . HIS A 1 104 ? -5.995 -1.436 4.587 1.00 80.69 104 HIS A O 1
ATOM 772 N N . SER A 1 105 ? -5.508 -0.861 2.503 1.00 77.44 105 SER A N 1
ATOM 773 C CA . SER A 1 105 ? -6.913 -0.745 2.090 1.00 77.44 105 SER A CA 1
ATOM 774 C C . SER A 1 105 ? -7.175 -1.470 0.778 1.00 77.44 105 SER A C 1
ATOM 776 O O . SER A 1 105 ? -6.240 -1.743 0.028 1.00 77.44 105 SER A O 1
ATOM 778 N N . PHE A 1 106 ? -8.438 -1.722 0.432 1.00 73.06 106 PHE A N 1
ATOM 779 C CA . PHE A 1 106 ? -8.743 -2.217 -0.907 1.00 73.06 106 PHE A CA 1
ATOM 780 C C . PHE A 1 106 ? -8.286 -1.206 -1.978 1.00 73.06 106 PHE A C 1
ATOM 782 O O . PHE A 1 106 ? -7.525 -1.537 -2.882 1.00 73.06 106 PHE A O 1
ATOM 789 N N . ARG A 1 107 ? -8.624 0.077 -1.811 1.00 78.25 107 ARG A N 1
ATOM 790 C CA . ARG A 1 107 ? -8.064 1.204 -2.577 1.00 78.25 107 ARG A CA 1
ATOM 791 C C . ARG A 1 107 ? -7.606 2.318 -1.634 1.00 78.25 107 ARG A C 1
ATOM 793 O O . ARG A 1 107 ? -8.244 2.540 -0.601 1.00 78.25 107 ARG A O 1
ATOM 800 N N . VAL A 1 108 ? -6.542 3.039 -1.991 1.00 86.88 108 VAL A N 1
ATOM 801 C CA . VAL A 1 108 ? -6.043 4.198 -1.227 1.00 86.88 108 VAL A CA 1
ATOM 802 C C . VAL A 1 108 ? -6.056 5.443 -2.103 1.00 86.88 108 VAL A C 1
ATOM 804 O O . VAL A 1 108 ? -5.461 5.464 -3.181 1.00 86.88 108 VAL A O 1
ATOM 807 N N . GLN A 1 109 ? -6.716 6.495 -1.624 1.00 89.69 109 GLN A N 1
ATOM 808 C CA . GLN A 1 109 ? -6.675 7.814 -2.238 1.00 89.69 109 GLN A CA 1
ATOM 809 C C . GLN A 1 109 ? -6.313 8.852 -1.176 1.00 89.69 109 GLN A C 1
ATOM 811 O O . GLN A 1 109 ? -7.106 9.134 -0.275 1.00 89.69 109 GLN A O 1
ATOM 816 N N . LEU A 1 110 ? -5.117 9.425 -1.307 1.00 90.56 110 LEU A N 1
ATOM 817 C CA . LEU A 1 110 ? -4.683 10.573 -0.523 1.00 90.56 110 LEU A CA 1
ATOM 818 C C . LEU A 1 110 ? -5.047 11.863 -1.283 1.00 90.56 110 LEU A C 1
ATOM 820 O O . LEU A 1 110 ? -4.846 11.958 -2.495 1.00 90.56 110 LEU A O 1
ATOM 824 N N . GLY A 1 111 ? -5.624 12.840 -0.584 1.00 88.31 111 GLY A N 1
ATOM 825 C CA . GLY A 1 111 ? -5.897 14.191 -1.074 1.00 88.31 111 GLY A CA 1
ATOM 826 C C . GLY A 1 111 ? -4.618 15.018 -1.177 1.00 88.31 111 GLY A C 1
ATOM 827 O O . GLY A 1 111 ? -3.530 14.493 -1.007 1.00 88.31 111 GLY A O 1
ATOM 828 N N . ASN A 1 112 ? -4.722 16.316 -1.462 1.00 91.44 112 ASN A N 1
ATOM 829 C CA . ASN A 1 112 ? -3.530 17.166 -1.550 1.00 91.44 112 ASN A CA 1
ATOM 830 C C . ASN A 1 112 ? -2.909 17.401 -0.163 1.00 91.44 112 ASN A C 1
ATOM 832 O O . ASN A 1 112 ? -3.648 17.565 0.806 1.00 91.44 112 ASN A O 1
ATOM 836 N N . GLN A 1 113 ? -1.583 17.508 -0.071 1.00 93.94 113 GLN A N 1
ATOM 837 C CA . GLN A 1 113 ? -0.863 17.770 1.187 1.00 93.94 113 GLN A CA 1
ATOM 838 C C . GLN A 1 113 ? -1.170 16.741 2.293 1.00 93.94 113 GLN A C 1
ATOM 840 O O . GLN A 1 113 ? -1.186 17.079 3.474 1.00 93.94 113 GLN A O 1
ATOM 845 N N . ALA A 1 114 ? -1.474 15.496 1.918 1.00 91.94 114 ALA A N 1
ATOM 846 C CA . ALA A 1 114 ? -1.663 14.406 2.867 1.00 91.94 114 ALA A CA 1
ATOM 847 C C . ALA A 1 114 ? -0.319 13.719 3.169 1.00 91.94 114 ALA A C 1
ATOM 849 O O . ALA A 1 114 ? 0.474 13.475 2.259 1.00 91.94 114 ALA A O 1
ATOM 850 N N . GLU A 1 115 ? -0.080 13.384 4.434 1.00 93.25 115 GLU A N 1
ATOM 851 C CA . GLU A 1 115 ? 1.170 12.788 4.916 1.00 93.25 115 GLU A CA 1
ATOM 852 C C . GLU A 1 115 ? 0.898 11.427 5.568 1.00 93.25 115 GLU A C 1
ATOM 854 O O . GLU A 1 115 ? 0.034 11.301 6.439 1.00 93.25 115 GLU A O 1
ATOM 859 N N . VAL A 1 116 ? 1.651 10.402 5.168 1.00 91.75 116 VAL A N 1
ATOM 860 C CA . VAL A 1 116 ? 1.631 9.060 5.768 1.00 91.75 116 VAL A CA 1
ATOM 861 C C . VAL A 1 116 ? 3.059 8.701 6.155 1.00 91.75 116 VAL A C 1
ATOM 863 O O . VAL A 1 116 ? 3.919 8.563 5.289 1.00 91.75 116 VAL A O 1
ATOM 866 N N . SER A 1 117 ? 3.345 8.544 7.447 1.00 87.50 117 SER A N 1
ATOM 867 C CA . SER A 1 117 ? 4.725 8.312 7.902 1.00 87.50 117 SER A CA 1
ATOM 868 C C . SER A 1 117 ? 5.242 6.899 7.599 1.00 87.50 117 SER A C 1
ATOM 870 O O . SER A 1 117 ? 6.453 6.682 7.586 1.00 87.50 117 SER A O 1
ATOM 872 N N . GLY A 1 118 ? 4.336 5.931 7.436 1.00 85.69 118 GLY A N 1
ATOM 873 C CA . GLY A 1 118 ? 4.630 4.530 7.135 1.00 85.69 118 GLY A CA 1
ATOM 874 C C . GLY A 1 118 ? 4.384 4.160 5.672 1.00 85.69 118 GLY A C 1
ATOM 875 O O . GLY A 1 118 ? 4.458 4.998 4.775 1.00 85.69 118 GLY A O 1
ATOM 876 N N . ASP A 1 119 ? 4.104 2.881 5.443 1.00 85.62 119 ASP A N 1
ATOM 877 C CA . ASP A 1 119 ? 3.884 2.305 4.114 1.00 85.62 119 ASP A CA 1
ATOM 878 C C . ASP A 1 119 ? 2.432 2.475 3.642 1.00 85.62 119 ASP A C 1
ATOM 880 O O . ASP A 1 119 ? 1.501 2.576 4.446 1.00 85.62 119 ASP A O 1
ATOM 884 N N . VAL A 1 120 ? 2.216 2.429 2.327 1.00 90.25 120 VAL A N 1
ATOM 885 C CA . VAL A 1 120 ? 0.877 2.352 1.725 1.00 90.25 120 VAL A CA 1
ATOM 886 C C . VAL A 1 120 ? 0.731 1.039 0.962 1.00 90.25 120 VAL A C 1
ATOM 888 O O . VAL A 1 120 ? 1.359 0.824 -0.074 1.00 90.25 120 VAL A O 1
ATOM 891 N N . ILE A 1 121 ? -0.134 0.165 1.471 1.00 83.62 121 ILE A N 1
ATOM 892 C CA . ILE A 1 121 ? -0.448 -1.145 0.902 1.00 83.62 121 ILE A CA 1
ATOM 893 C C . ILE A 1 121 ? -1.869 -1.096 0.320 1.00 83.62 121 ILE A C 1
ATOM 895 O O . ILE A 1 121 ? -2.798 -0.620 0.981 1.00 83.62 121 ILE A O 1
ATOM 899 N N . ALA A 1 122 ? -2.070 -1.567 -0.915 1.00 80.19 122 ALA A N 1
ATOM 900 C CA . ALA A 1 122 ? -3.412 -1.610 -1.501 1.00 80.19 122 ALA A CA 1
ATOM 901 C C . ALA A 1 122 ? -3.701 -2.801 -2.424 1.00 80.19 122 ALA A C 1
ATOM 903 O O . ALA A 1 122 ? -2.857 -3.226 -3.213 1.00 80.19 122 ALA A O 1
ATOM 904 N N . VAL A 1 123 ? -4.948 -3.273 -2.389 1.00 74.38 123 VAL A N 1
ATOM 905 C CA . VAL A 1 123 ? -5.470 -4.366 -3.236 1.00 74.38 123 VAL A CA 1
ATOM 906 C C . VAL A 1 123 ? -5.717 -3.910 -4.686 1.00 74.38 123 VAL A C 1
ATOM 908 O O . VAL A 1 123 ? -5.601 -4.704 -5.612 1.00 74.38 123 VAL A O 1
ATOM 911 N N . GLU A 1 124 ? -6.011 -2.632 -4.919 1.00 80.12 124 GLU A N 1
ATOM 912 C CA . GLU A 1 124 ? -6.211 -2.055 -6.252 1.00 80.12 124 GLU A CA 1
ATOM 913 C C . GLU A 1 124 ? -5.262 -0.891 -6.553 1.00 80.12 124 GLU A C 1
ATOM 915 O O . GLU A 1 124 ? -4.150 -1.100 -7.000 1.00 80.12 124 GLU A O 1
ATOM 920 N N . ASN A 1 125 ? -5.717 0.357 -6.434 1.00 84.75 125 ASN A N 1
ATOM 921 C CA . ASN A 1 125 ? -4.991 1.516 -6.927 1.00 84.75 125 ASN A CA 1
ATOM 922 C C . ASN A 1 125 ? -4.587 2.396 -5.750 1.00 84.75 125 ASN A C 1
ATOM 924 O O . ASN A 1 125 ? -5.354 2.568 -4.795 1.00 84.75 125 ASN A O 1
ATOM 928 N N . VAL A 1 126 ? -3.402 2.982 -5.866 1.00 93.00 126 VAL A N 1
ATOM 929 C CA . VAL A 1 126 ? -2.896 4.004 -4.954 1.00 93.00 126 VAL A CA 1
ATOM 930 C C . VAL A 1 126 ? -2.813 5.312 -5.724 1.00 93.00 126 VAL A C 1
ATOM 932 O O . VAL A 1 126 ? -2.117 5.390 -6.737 1.00 93.00 126 VAL A O 1
ATOM 935 N N . THR A 1 127 ? -3.504 6.340 -5.238 1.00 95.19 127 THR A N 1
ATOM 936 C CA . THR A 1 127 ? -3.408 7.700 -5.781 1.00 95.19 127 THR A CA 1
ATOM 937 C C . THR A 1 127 ? -2.963 8.664 -4.691 1.00 95.19 127 THR A C 1
ATOM 939 O O . THR A 1 127 ? -3.631 8.769 -3.664 1.00 95.19 127 THR A O 1
ATOM 942 N N . LEU A 1 128 ? -1.867 9.387 -4.927 1.00 95.50 128 LEU A N 1
ATOM 943 C CA . LEU A 1 128 ? -1.414 10.494 -4.083 1.00 95.50 128 LEU A CA 1
ATOM 944 C C . LEU A 1 128 ? -1.748 11.820 -4.767 1.00 95.50 128 LEU A C 1
ATOM 946 O O . LEU A 1 128 ? -1.230 12.089 -5.851 1.00 95.50 128 LEU A O 1
ATOM 950 N N . GLY A 1 129 ? -2.581 12.644 -4.131 1.00 94.81 129 GLY A N 1
ATOM 951 C CA . GLY A 1 129 ? -2.852 14.018 -4.552 1.00 94.81 129 GLY A CA 1
ATOM 952 C C . GLY A 1 129 ? -1.616 14.916 -4.459 1.00 94.81 129 GLY A C 1
ATOM 953 O O . GLY A 1 129 ? -0.583 14.533 -3.911 1.00 94.81 129 GLY A O 1
ATOM 954 N N . ASN A 1 130 ? -1.707 16.130 -4.997 1.00 95.19 130 ASN A N 1
ATOM 955 C CA . ASN A 1 130 ? -0.567 17.049 -5.096 1.00 95.19 130 ASN A CA 1
ATOM 956 C C . ASN A 1 130 ? 0.065 17.345 -3.729 1.00 95.19 130 ASN A C 1
ATOM 958 O O . ASN A 1 130 ? -0.653 17.537 -2.752 1.00 95.19 130 ASN A O 1
ATOM 962 N N . GLU A 1 131 ? 1.393 17.451 -3.679 1.00 95.75 131 GLU A N 1
ATOM 963 C CA . GLU A 1 131 ? 2.162 17.776 -2.465 1.00 95.75 131 GLU A CA 1
ATOM 964 C C . GLU A 1 131 ? 1.998 16.746 -1.321 1.00 95.75 131 GLU A C 1
ATOM 966 O O . GLU A 1 131 ? 2.258 17.071 -0.168 1.00 95.75 131 GLU A O 1
ATOM 971 N N . SER A 1 132 ? 1.570 15.511 -1.622 1.00 95.56 132 SER A N 1
ATOM 972 C CA . SER A 1 132 ? 1.469 14.418 -0.635 1.00 95.56 132 SER A CA 1
ATOM 973 C C . SER A 1 132 ? 2.778 13.658 -0.442 1.00 95.56 132 SER A C 1
ATOM 975 O O . SER A 1 132 ? 3.532 13.456 -1.397 1.00 95.56 132 SER A O 1
ATOM 977 N N . GLU A 1 133 ? 2.985 13.145 0.767 1.00 95.50 133 GLU A N 1
ATOM 978 C CA . GLU A 1 133 ? 4.198 12.439 1.184 1.00 95.50 133 GLU A CA 1
ATOM 979 C C . GLU A 1 133 ? 3.864 11.072 1.801 1.00 95.50 133 GLU A C 1
ATOM 981 O O . GLU A 1 133 ? 3.002 10.955 2.673 1.00 95.50 133 GLU A O 1
ATOM 986 N N . VAL A 1 134 ? 4.566 10.030 1.349 1.00 95.94 134 VAL A N 1
ATOM 987 C CA . VAL A 1 134 ? 4.591 8.699 1.972 1.00 95.94 134 VAL A CA 1
ATOM 988 C C . VAL A 1 134 ? 6.024 8.418 2.416 1.00 95.94 134 VAL A C 1
ATOM 990 O O . VAL A 1 134 ? 6.913 8.263 1.582 1.00 95.94 134 VAL A O 1
ATOM 993 N N . GLY A 1 135 ? 6.264 8.361 3.726 1.00 91.31 135 GLY A N 1
ATOM 994 C CA . GLY A 1 135 ? 7.595 8.133 4.300 1.00 91.31 135 GLY A CA 1
ATOM 995 C C . GLY A 1 135 ? 8.117 6.704 4.106 1.00 91.31 135 GLY A C 1
ATOM 996 O O . GLY A 1 135 ? 9.330 6.494 4.041 1.00 91.31 135 GLY A O 1
ATOM 997 N N . GLY A 1 136 ? 7.213 5.728 3.995 1.00 90.44 136 GLY A N 1
ATOM 998 C CA . GLY A 1 136 ? 7.521 4.334 3.681 1.00 90.44 136 GLY A CA 1
ATOM 999 C C . GLY A 1 136 ? 7.540 4.028 2.181 1.00 90.44 136 GLY A C 1
ATOM 1000 O O . GLY A 1 136 ? 7.820 4.886 1.340 1.00 90.44 136 GLY A O 1
ATOM 1001 N N . GLY A 1 137 ? 7.266 2.768 1.852 1.00 91.50 137 GLY A N 1
ATOM 1002 C CA . GLY A 1 137 ? 7.102 2.285 0.481 1.00 91.50 137 GLY A CA 1
ATOM 1003 C C . GLY A 1 137 ? 5.641 2.235 0.041 1.00 91.50 137 GLY A C 1
ATOM 1004 O O . GLY A 1 137 ? 4.716 2.394 0.841 1.00 91.50 137 GLY A O 1
ATOM 1005 N N . ILE A 1 138 ? 5.429 1.962 -1.246 1.00 94.81 138 ILE A N 1
ATOM 1006 C CA . ILE A 1 138 ? 4.103 1.641 -1.788 1.00 94.81 138 ILE A CA 1
ATOM 1007 C C . ILE A 1 138 ? 4.130 0.204 -2.299 1.00 94.81 138 ILE A C 1
ATOM 1009 O O . ILE A 1 138 ? 4.961 -0.118 -3.144 1.00 94.81 138 ILE A O 1
ATOM 1013 N N . CYS A 1 139 ? 3.189 -0.633 -1.861 1.00 87.62 139 CYS A N 1
ATOM 1014 C CA . CYS A 1 139 ? 2.949 -1.938 -2.476 1.00 87.62 139 CYS A CA 1
ATOM 1015 C C . CYS A 1 139 ? 1.498 -2.047 -2.933 1.00 87.62 139 CYS A C 1
ATOM 1017 O O . CYS A 1 139 ? 0.574 -1.917 -2.128 1.00 87.62 139 CYS A O 1
ATOM 1019 N N . THR A 1 140 ? 1.267 -2.317 -4.217 1.00 81.94 140 THR A N 1
ATOM 1020 C CA . THR A 1 140 ? -0.088 -2.569 -4.700 1.00 81.94 140 THR A CA 1
ATOM 1021 C C . THR A 1 140 ? -0.199 -3.562 -5.857 1.00 81.94 140 THR A C 1
ATOM 1023 O O . THR A 1 140 ? 0.737 -3.771 -6.633 1.00 81.94 140 THR A O 1
ATOM 1026 N N . TYR A 1 141 ? -1.372 -4.187 -5.974 1.00 77.44 141 TYR A N 1
ATOM 1027 C CA . TYR A 1 141 ? -1.716 -5.116 -7.054 1.00 77.44 141 TYR A CA 1
ATOM 1028 C C . TYR A 1 141 ? -2.311 -4.440 -8.306 1.00 77.44 141 TYR A C 1
ATOM 1030 O O . TYR A 1 141 ? -2.366 -5.057 -9.366 1.00 77.44 141 TYR A O 1
ATOM 1038 N N . GLY A 1 142 ? -2.755 -3.186 -8.222 1.00 79.56 142 GLY A N 1
ATOM 1039 C CA . GLY A 1 142 ? -3.179 -2.388 -9.377 1.00 79.56 142 GLY A CA 1
ATOM 1040 C C . GLY A 1 142 ? -2.185 -1.268 -9.670 1.00 79.56 142 GLY A C 1
ATOM 1041 O O . GLY A 1 142 ? -0.982 -1.501 -9.675 1.00 79.56 142 GLY A O 1
ATOM 1042 N N . ASN A 1 143 ? -2.668 -0.067 -9.994 1.00 86.75 143 ASN A N 1
ATOM 1043 C CA . ASN A 1 143 ? -1.824 1.025 -10.489 1.00 86.75 143 ASN A CA 1
ATOM 1044 C C . ASN A 1 143 ? -1.440 2.016 -9.383 1.00 86.75 143 ASN A C 1
ATOM 1046 O O . ASN A 1 143 ? -2.248 2.335 -8.509 1.00 86.75 143 ASN A O 1
ATOM 1050 N N . VAL A 1 144 ? -0.251 2.608 -9.506 1.00 96.81 144 VAL A N 1
ATOM 1051 C CA . VAL A 1 144 ? 0.187 3.742 -8.678 1.00 96.81 144 VAL A CA 1
ATOM 1052 C C . VAL A 1 144 ? 0.148 5.023 -9.507 1.00 96.81 144 VAL A C 1
ATOM 1054 O O . VAL A 1 144 ? 0.767 5.104 -10.569 1.00 96.81 144 VAL A O 1
ATOM 1057 N N . THR A 1 145 ? -0.567 6.037 -9.022 1.00 97.56 145 THR A N 1
ATOM 1058 C CA . THR A 1 145 ? -0.576 7.391 -9.590 1.00 97.56 145 THR A CA 1
ATOM 1059 C C . THR A 1 145 ? -0.119 8.389 -8.541 1.00 97.56 145 THR A C 1
ATOM 1061 O O . THR A 1 145 ? -0.775 8.600 -7.526 1.00 97.56 145 THR A O 1
ATOM 1064 N N . LEU A 1 146 ? 1.005 9.032 -8.809 1.00 97.31 146 LEU A N 1
ATOM 1065 C CA . LEU A 1 146 ? 1.530 10.128 -8.013 1.00 97.31 146 LEU A CA 1
ATOM 1066 C C . LEU A 1 146 ? 1.201 11.434 -8.753 1.00 97.31 146 LEU A C 1
ATOM 1068 O O . LEU A 1 146 ? 1.569 11.566 -9.920 1.00 97.31 146 LEU A O 1
ATOM 1072 N N . GLU A 1 147 ? 0.477 12.376 -8.141 1.00 96.88 147 GLU A N 1
ATOM 1073 C CA . GLU A 1 147 ? 0.238 13.705 -8.729 1.00 96.88 147 GLU A CA 1
ATOM 1074 C C . GLU A 1 147 ? 1.482 14.613 -8.583 1.00 96.88 147 GLU A C 1
ATOM 1076 O O . GLU A 1 147 ? 2.608 14.117 -8.560 1.00 96.88 147 GLU A O 1
ATOM 1081 N N . ASN A 1 148 ? 1.343 15.945 -8.602 1.00 95.44 148 ASN A N 1
ATOM 1082 C CA . ASN A 1 148 ? 2.491 16.860 -8.672 1.00 95.44 148 ASN A CA 1
ATOM 1083 C C . ASN A 1 148 ? 3.156 17.079 -7.302 1.00 95.44 148 ASN A C 1
ATOM 1085 O O . ASN A 1 148 ? 2.457 17.179 -6.298 1.00 95.44 148 ASN A O 1
ATOM 1089 N N . HIS A 1 149 ? 4.481 17.254 -7.269 1.00 94.88 149 HIS A N 1
ATOM 1090 C CA . HIS A 1 149 ? 5.278 17.498 -6.051 1.00 94.88 149 HIS A CA 1
ATOM 1091 C C . HIS A 1 149 ? 5.133 16.433 -4.940 1.00 94.88 149 HIS A C 1
ATOM 1093 O O . HIS A 1 149 ? 5.301 16.749 -3.767 1.00 94.88 149 HIS A O 1
ATOM 1099 N N . THR A 1 150 ? 4.800 15.187 -5.278 1.00 96.94 150 THR A N 1
ATOM 1100 C CA . THR A 1 150 ? 4.631 14.098 -4.296 1.00 96.94 150 THR A CA 1
ATOM 1101 C C . THR A 1 150 ? 5.941 13.363 -4.008 1.00 96.94 150 THR A C 1
ATOM 1103 O O . THR A 1 150 ? 6.706 13.126 -4.949 1.00 96.94 150 THR A O 1
ATOM 1106 N N . SER A 1 151 ? 6.153 12.889 -2.780 1.00 96.88 151 SER A N 1
ATOM 1107 C CA . SER A 1 151 ? 7.302 12.048 -2.399 1.00 96.88 151 SER A CA 1
ATOM 1108 C C . SER A 1 151 ? 6.889 10.644 -1.936 1.00 96.88 151 SER A C 1
ATOM 1110 O O . SER A 1 151 ? 5.864 10.458 -1.280 1.00 96.88 151 SER A O 1
ATOM 1112 N N . VAL A 1 152 ? 7.717 9.648 -2.270 1.00 97.94 152 VAL A N 1
ATOM 1113 C CA . VAL A 1 152 ? 7.694 8.299 -1.676 1.00 97.94 152 VAL A CA 1
ATOM 1114 C C . VAL A 1 152 ? 9.098 7.965 -1.178 1.00 97.94 152 VAL A C 1
ATOM 1116 O O . VAL A 1 152 ? 10.054 8.047 -1.954 1.00 97.94 152 VAL A O 1
ATOM 1119 N N . GLY A 1 153 ? 9.229 7.634 0.107 1.00 94.50 153 GLY A N 1
ATOM 1120 C CA . GLY A 1 153 ? 10.505 7.483 0.810 1.00 94.50 153 GLY A CA 1
ATOM 1121 C C . GLY A 1 153 ? 11.267 6.191 0.503 1.00 94.50 153 GLY A C 1
ATOM 1122 O O . GLY A 1 153 ? 12.499 6.204 0.509 1.00 94.50 153 GLY A O 1
ATOM 1123 N N . LYS A 1 154 ? 10.557 5.098 0.199 1.00 93.62 154 LYS A N 1
ATOM 1124 C CA . LYS A 1 154 ? 11.131 3.786 -0.152 1.00 93.62 154 LYS A CA 1
ATOM 1125 C C . LYS A 1 154 ? 10.674 3.298 -1.537 1.00 93.62 154 LYS A C 1
ATOM 1127 O O . LYS A 1 154 ? 10.212 4.086 -2.364 1.00 93.62 154 LYS A O 1
ATOM 1132 N N . ASP A 1 155 ? 10.853 2.003 -1.796 1.00 94.12 155 ASP A N 1
ATOM 1133 C CA . ASP A 1 155 ? 10.520 1.352 -3.060 1.00 94.12 155 ASP A CA 1
ATOM 1134 C C . ASP A 1 155 ? 9.013 1.398 -3.371 1.00 94.12 155 ASP A C 1
ATOM 1136 O O . ASP A 1 155 ? 8.148 1.363 -2.486 1.00 94.12 155 ASP A O 1
ATOM 1140 N N . ILE A 1 156 ? 8.702 1.448 -4.667 1.00 96.19 156 ILE A N 1
ATOM 1141 C CA . ILE A 1 156 ? 7.342 1.329 -5.203 1.00 96.19 156 ILE A CA 1
ATOM 1142 C C . ILE A 1 156 ? 7.227 -0.015 -5.919 1.00 96.19 156 ILE A C 1
ATOM 1144 O O . ILE A 1 156 ? 7.899 -0.229 -6.925 1.00 96.19 156 ILE A O 1
ATOM 1148 N N . HIS A 1 157 ? 6.331 -0.886 -5.460 1.00 88.75 157 HIS A N 1
ATOM 1149 C CA . HIS A 1 157 ? 5.993 -2.153 -6.104 1.00 88.75 157 HIS A CA 1
ATOM 1150 C C . HIS A 1 157 ? 4.537 -2.127 -6.576 1.00 88.75 157 HIS A C 1
ATOM 1152 O O . HIS A 1 157 ? 3.605 -1.982 -5.788 1.00 88.75 157 HIS A O 1
ATOM 1158 N N . SER A 1 158 ? 4.343 -2.252 -7.885 1.00 86.69 158 SER A N 1
ATOM 1159 C CA . SER A 1 158 ? 3.050 -2.148 -8.560 1.00 86.69 158 SER A CA 1
ATOM 1160 C C . SER A 1 158 ? 2.866 -3.330 -9.505 1.00 86.69 158 SER A C 1
ATOM 1162 O O . SER A 1 158 ? 3.665 -3.521 -10.422 1.00 86.69 158 SER A O 1
ATOM 1164 N N . HIS A 1 159 ? 1.811 -4.124 -9.328 1.00 82.00 159 HIS A N 1
ATOM 1165 C CA . HIS A 1 159 ? 1.470 -5.179 -10.296 1.00 82.00 159 HIS A CA 1
ATOM 1166 C C . HIS A 1 159 ? 0.652 -4.634 -11.487 1.00 82.00 159 HIS A C 1
ATOM 1168 O O . HIS A 1 159 ? 0.377 -5.360 -12.439 1.00 82.00 159 HIS A O 1
ATOM 1174 N N . GLY A 1 160 ? 0.314 -3.341 -11.475 1.00 79.56 160 GLY A N 1
ATOM 1175 C CA . GLY A 1 160 ? -0.178 -2.591 -12.625 1.00 79.56 160 GLY A CA 1
ATOM 1176 C C . GLY A 1 160 ? 0.875 -1.631 -13.183 1.00 79.56 160 GLY A C 1
ATOM 1177 O O . GLY A 1 160 ? 2.077 -1.902 -13.191 1.00 79.56 160 GLY A O 1
ATOM 1178 N N . ASN A 1 161 ? 0.406 -0.486 -13.678 1.00 84.88 161 ASN A N 1
ATOM 1179 C CA . ASN A 1 161 ? 1.254 0.590 -14.188 1.00 84.88 161 ASN A CA 1
ATOM 1180 C C . ASN A 1 161 ? 1.681 1.544 -13.060 1.00 84.88 161 ASN A C 1
ATOM 1182 O O . ASN A 1 161 ? 1.049 1.604 -12.001 1.00 84.88 161 ASN A O 1
ATOM 1186 N N . VAL A 1 162 ? 2.717 2.348 -13.303 1.00 97.12 162 VAL A N 1
ATOM 1187 C CA . VAL A 1 162 ? 3.123 3.442 -12.403 1.00 97.12 162 VAL A CA 1
ATOM 1188 C C . VAL A 1 162 ? 3.228 4.750 -13.179 1.00 97.12 162 VAL A C 1
ATOM 1190 O O . VAL A 1 162 ? 3.924 4.828 -14.190 1.00 97.12 162 VAL A O 1
ATOM 1193 N N . THR A 1 163 ? 2.560 5.799 -12.701 1.00 98.25 163 THR A N 1
ATOM 1194 C CA . THR A 1 163 ? 2.682 7.160 -13.241 1.00 98.25 163 THR A CA 1
ATOM 1195 C C . THR A 1 163 ? 3.208 8.105 -12.169 1.00 98.25 163 THR A C 1
ATOM 1197 O O . THR A 1 163 ? 2.566 8.275 -11.134 1.00 98.25 163 THR A O 1
ATOM 1200 N N . LEU A 1 164 ? 4.347 8.752 -12.435 1.00 97.31 164 LEU A N 1
ATOM 1201 C CA . LEU A 1 164 ? 4.850 9.865 -11.628 1.00 97.31 164 LEU A CA 1
ATOM 1202 C C . LEU A 1 164 ? 4.449 11.196 -12.250 1.00 97.31 164 LEU A C 1
ATOM 1204 O O . LEU A 1 164 ? 4.736 11.452 -13.422 1.00 97.31 164 LEU A O 1
ATOM 1208 N N . GLY A 1 165 ? 3.823 12.042 -11.439 1.00 90.12 165 GLY A N 1
ATOM 1209 C CA . GLY A 1 165 ? 3.325 13.356 -11.807 1.00 90.12 165 GLY A CA 1
ATOM 1210 C C . GLY A 1 165 ? 4.403 14.336 -12.252 1.00 90.12 165 GLY A C 1
ATOM 1211 O O . GLY A 1 165 ? 5.609 14.095 -12.168 1.00 90.12 165 GLY A O 1
ATOM 1212 N N . ALA A 1 166 ? 3.950 15.460 -12.799 1.00 86.81 166 ALA A N 1
ATOM 1213 C CA . ALA A 1 166 ? 4.851 16.519 -13.220 1.00 86.81 166 ALA A CA 1
ATOM 1214 C C . ALA A 1 166 ? 5.304 17.364 -12.018 1.00 86.81 166 ALA A C 1
ATOM 1216 O O . ALA A 1 166 ? 4.770 17.265 -10.920 1.00 86.81 166 ALA A O 1
ATOM 1217 N N . ASN A 1 167 ? 6.259 18.260 -12.252 1.00 88.25 167 ASN A N 1
ATOM 1218 C CA . ASN A 1 167 ? 6.750 19.214 -11.262 1.00 88.25 167 ASN A CA 1
ATOM 1219 C C . ASN A 1 167 ? 7.331 18.507 -10.023 1.00 88.25 167 ASN A C 1
ATOM 1221 O O . ASN A 1 167 ? 6.815 18.624 -8.922 1.00 88.25 167 ASN A O 1
ATOM 1225 N N . HIS A 1 168 ? 8.449 17.798 -10.209 1.00 85.19 168 HIS A N 1
ATOM 1226 C CA . HIS A 1 168 ? 9.292 17.328 -9.104 1.00 85.19 168 HIS A CA 1
ATOM 1227 C C . HIS A 1 168 ? 8.628 16.327 -8.139 1.00 85.19 168 HIS A C 1
ATOM 1229 O O . HIS A 1 168 ? 8.889 16.363 -6.942 1.00 85.19 168 HIS A O 1
ATOM 1235 N N . SER A 1 169 ? 7.813 15.408 -8.660 1.00 92.75 169 SER A N 1
ATOM 1236 C CA . SER A 1 169 ? 7.430 14.194 -7.927 1.00 92.75 169 SER A CA 1
ATOM 1237 C C . SER A 1 169 ? 8.609 13.211 -7.883 1.00 92.75 169 SER A C 1
ATOM 1239 O O . SER A 1 169 ? 9.270 13.007 -8.908 1.00 92.75 169 SER A O 1
ATOM 1241 N N . ILE A 1 170 ? 8.893 12.630 -6.713 1.00 93.56 170 ILE A N 1
ATOM 1242 C CA . ILE A 1 170 ? 10.119 11.865 -6.432 1.00 93.56 170 ILE A CA 1
ATOM 1243 C C . ILE A 1 170 ? 9.785 10.492 -5.836 1.00 93.56 170 ILE A C 1
ATOM 1245 O O . ILE A 1 170 ? 9.099 10.413 -4.819 1.00 93.56 170 ILE A O 1
ATOM 1249 N N . ALA A 1 171 ? 10.345 9.423 -6.406 1.00 95.19 171 ALA A N 1
ATOM 1250 C CA . ALA A 1 171 ? 10.565 8.176 -5.669 1.00 95.19 171 ALA A CA 1
ATOM 1251 C C . ALA A 1 171 ? 12.020 8.144 -5.176 1.00 95.19 171 ALA A C 1
ATOM 1253 O O . ALA A 1 171 ? 12.957 8.274 -5.975 1.00 95.19 171 ALA A O 1
ATOM 1254 N N . HIS A 1 172 ? 12.213 8.021 -3.862 1.00 94.56 172 HIS A N 1
ATOM 1255 C CA . HIS A 1 172 ? 13.529 8.104 -3.219 1.00 94.56 172 HIS A CA 1
ATOM 1256 C C . HIS A 1 172 ? 14.345 6.804 -3.278 1.00 94.56 172 HIS A C 1
ATOM 1258 O O . HIS A 1 172 ? 15.526 6.826 -2.931 1.00 94.56 172 HIS A O 1
ATOM 1264 N N . ALA A 1 173 ? 13.759 5.721 -3.787 1.00 95.38 173 ALA A N 1
ATOM 1265 C CA . ALA A 1 173 ? 14.425 4.444 -4.012 1.00 95.38 173 ALA A CA 1
ATOM 1266 C C . ALA A 1 173 ? 14.051 3.867 -5.398 1.00 95.38 173 ALA A C 1
ATOM 1268 O O . ALA A 1 173 ? 13.984 4.626 -6.374 1.00 95.38 173 ALA A O 1
ATOM 1269 N N . ASN A 1 174 ? 13.869 2.552 -5.513 1.00 96.25 174 ASN A N 1
ATOM 1270 C CA . ASN A 1 174 ? 13.602 1.839 -6.761 1.00 96.25 174 ASN A CA 1
ATOM 1271 C C . ASN A 1 174 ? 12.104 1.808 -7.113 1.00 96.25 174 ASN A C 1
ATOM 1273 O O . ASN A 1 174 ? 11.220 2.025 -6.281 1.00 96.25 174 ASN A O 1
ATOM 1277 N N . LEU A 1 175 ? 11.808 1.511 -8.378 1.00 97.81 175 LEU A N 1
ATOM 1278 C CA . LEU A 1 175 ? 10.446 1.381 -8.892 1.00 97.81 175 LEU A CA 1
ATOM 1279 C C . LEU A 1 175 ? 10.307 0.065 -9.660 1.00 97.81 175 LEU A C 1
ATOM 1281 O O . LEU A 1 175 ? 10.938 -0.119 -10.699 1.00 97.81 175 LEU A O 1
ATOM 1285 N N . TYR A 1 176 ? 9.426 -0.810 -9.182 1.00 91.12 176 TYR A N 1
ATOM 1286 C CA . TYR A 1 176 ? 9.076 -2.091 -9.787 1.00 91.12 176 TYR A CA 1
ATOM 1287 C C . TYR A 1 176 ? 7.621 -2.061 -10.264 1.00 91.12 176 TYR A C 1
ATOM 1289 O O . TYR A 1 176 ? 6.693 -1.925 -9.466 1.00 91.12 176 TYR A O 1
ATOM 1297 N N . ALA A 1 177 ? 7.411 -2.203 -11.569 1.00 81.00 177 ALA A N 1
ATOM 1298 C CA . ALA A 1 177 ? 6.098 -2.245 -12.200 1.00 81.00 177 ALA A CA 1
ATOM 1299 C C . ALA A 1 177 ? 5.976 -3.492 -13.081 1.00 81.00 177 ALA A C 1
ATOM 1301 O O . ALA A 1 177 ? 6.817 -3.718 -13.951 1.00 81.00 177 ALA A O 1
ATOM 1302 N N . ALA A 1 178 ? 4.915 -4.282 -12.925 1.00 70.81 178 ALA A N 1
ATOM 1303 C CA . ALA A 1 178 ? 4.618 -5.339 -13.895 1.00 70.81 178 ALA A CA 1
ATOM 1304 C C . ALA A 1 178 ? 4.108 -4.757 -15.233 1.00 70.81 178 ALA A C 1
ATOM 1306 O O . ALA A 1 178 ? 4.340 -5.343 -16.290 1.00 70.81 178 ALA A O 1
ATOM 1307 N N . GLY A 1 179 ? 3.459 -3.586 -15.198 1.00 75.81 179 GLY A N 1
ATOM 1308 C CA . GLY A 1 179 ? 3.001 -2.838 -16.371 1.00 75.81 179 GLY A CA 1
ATOM 1309 C C . GLY A 1 179 ? 3.995 -1.791 -16.896 1.00 75.81 179 GLY A C 1
ATOM 1310 O O . GLY A 1 179 ? 5.214 -1.924 -16.774 1.00 75.81 179 GLY A O 1
ATOM 1311 N N . ASP A 1 180 ? 3.450 -0.741 -17.513 1.00 86.12 180 ASP A N 1
ATOM 1312 C CA . ASP A 1 180 ? 4.184 0.423 -18.017 1.00 86.12 180 ASP A CA 1
ATOM 1313 C C . ASP A 1 180 ? 4.573 1.396 -16.882 1.00 86.12 180 ASP A C 1
ATOM 1315 O O . ASP A 1 180 ? 3.844 1.576 -15.901 1.00 86.12 180 ASP A O 1
ATOM 1319 N N . VAL A 1 181 ? 5.681 2.119 -17.067 1.00 97.75 181 VAL A N 1
ATOM 1320 C CA . VAL A 1 181 ? 6.117 3.228 -16.201 1.00 97.75 181 VAL A CA 1
ATOM 1321 C C . VAL A 1 181 ? 6.112 4.534 -16.989 1.00 97.75 181 VAL A C 1
ATOM 1323 O O . VAL A 1 181 ? 6.741 4.642 -18.041 1.00 97.75 181 VAL A O 1
ATOM 1326 N N . SER A 1 182 ? 5.428 5.557 -16.479 1.00 98.44 182 SER A N 1
ATOM 1327 C CA . SER A 1 182 ? 5.351 6.888 -17.090 1.00 98.44 182 SER A CA 1
ATOM 1328 C C . SER A 1 182 ? 5.830 7.970 -16.130 1.00 98.44 182 SER A C 1
ATOM 1330 O O . SER A 1 182 ? 5.144 8.321 -15.175 1.00 98.44 182 SER A O 1
ATOM 1332 N N . LEU A 1 183 ? 7.001 8.541 -16.408 1.00 98.25 183 LEU A N 1
ATOM 1333 C CA . LEU A 1 183 ? 7.554 9.671 -15.667 1.00 98.25 183 LEU A CA 1
ATOM 1334 C C . LEU A 1 183 ? 7.221 10.974 -16.401 1.00 98.25 183 LEU A C 1
ATOM 1336 O O . LEU A 1 183 ? 7.736 11.228 -17.496 1.00 98.25 183 LEU A O 1
ATOM 1340 N N . LEU A 1 184 ? 6.352 11.804 -15.822 1.00 97.81 184 LEU A N 1
ATOM 1341 C CA . LEU A 1 184 ? 5.965 13.089 -16.405 1.00 97.81 184 LEU A CA 1
ATOM 1342 C C . LEU A 1 184 ? 7.037 14.175 -16.168 1.00 97.81 184 LEU A C 1
ATOM 1344 O O . LEU A 1 184 ? 8.151 13.926 -15.707 1.00 97.81 184 LEU A O 1
ATOM 1348 N N . ASN A 1 185 ? 6.737 15.404 -16.593 1.00 96.81 185 ASN A N 1
ATOM 1349 C CA . ASN A 1 185 ? 7.730 16.472 -16.716 1.00 96.81 185 ASN A CA 1
ATOM 1350 C C . ASN A 1 185 ? 8.356 16.858 -15.363 1.00 96.81 185 ASN A C 1
ATOM 1352 O O . ASN A 1 185 ? 7.678 17.414 -14.505 1.00 96.81 185 ASN A O 1
ATOM 1356 N N . GLY A 1 186 ? 9.662 16.652 -15.208 1.00 96.44 186 GLY A N 1
ATOM 1357 C CA . GLY A 1 186 ? 10.421 16.975 -14.001 1.00 96.44 186 GLY A CA 1
ATOM 1358 C C . GLY A 1 186 ? 10.348 15.924 -12.890 1.00 96.44 186 GLY A C 1
ATOM 1359 O O . GLY A 1 186 ? 10.882 16.191 -11.816 1.00 96.44 186 GLY A O 1
ATOM 1360 N N . ALA A 1 187 ? 9.712 14.771 -13.128 1.00 97.44 187 ALA A N 1
ATOM 1361 C CA . ALA A 1 187 ? 9.717 13.637 -12.204 1.00 97.44 187 ALA A CA 1
ATOM 1362 C C . ALA A 1 187 ? 11.138 13.088 -11.981 1.00 97.44 187 ALA A C 1
ATOM 1364 O O . ALA A 1 187 ? 12.008 13.211 -12.855 1.00 97.44 187 ALA A O 1
ATOM 1365 N N . GLN A 1 188 ? 11.379 12.475 -10.820 1.00 97.75 188 GLN A N 1
ATOM 1366 C CA . GLN A 1 188 ? 12.682 11.912 -10.465 1.00 97.75 188 GLN A CA 1
ATOM 1367 C C . GLN A 1 188 ? 12.561 10.533 -9.808 1.00 97.75 188 GLN A C 1
ATOM 1369 O O . GLN A 1 188 ? 11.692 10.310 -8.971 1.00 97.75 188 GLN A O 1
ATOM 1374 N N . ILE A 1 189 ? 13.468 9.627 -10.174 1.00 98.00 189 ILE A N 1
ATOM 1375 C CA . ILE A 1 189 ? 13.681 8.336 -9.506 1.00 98.00 189 ILE A CA 1
ATOM 1376 C C . ILE A 1 189 ? 15.130 8.314 -9.020 1.00 98.00 189 ILE A C 1
ATOM 1378 O O . ILE A 1 189 ? 16.047 8.574 -9.810 1.00 98.00 189 ILE A O 1
ATOM 1382 N N . MET A 1 190 ? 15.341 8.056 -7.729 1.00 97.94 190 MET A N 1
ATOM 1383 C CA . MET A 1 190 ? 16.679 8.017 -7.128 1.00 97.94 190 MET A CA 1
ATOM 1384 C C . MET A 1 190 ? 17.373 6.653 -7.281 1.00 97.94 190 MET A C 1
ATOM 1386 O O . MET A 1 190 ? 18.602 6.622 -7.333 1.00 97.94 190 MET A O 1
ATOM 1390 N N . GLY A 1 191 ? 16.611 5.561 -7.387 1.00 97.31 191 GLY A N 1
ATOM 1391 C CA . GLY A 1 191 ? 17.107 4.212 -7.675 1.00 97.31 191 GLY A CA 1
ATOM 1392 C C . GLY A 1 191 ? 16.906 3.775 -9.130 1.00 97.31 191 GLY A C 1
ATOM 1393 O O . GLY A 1 191 ? 16.873 4.601 -10.053 1.00 97.31 191 GLY A O 1
ATOM 1394 N N . ASP A 1 192 ? 16.772 2.463 -9.313 1.00 98.06 192 ASP A N 1
ATOM 1395 C CA . ASP A 1 192 ? 16.553 1.790 -10.594 1.00 98.06 192 ASP A CA 1
ATOM 1396 C C . ASP A 1 192 ? 15.054 1.707 -10.956 1.00 98.06 192 ASP A C 1
ATOM 1398 O O . ASP A 1 192 ? 14.169 1.779 -10.100 1.00 98.06 192 ASP A O 1
ATOM 1402 N N . ILE A 1 193 ? 14.758 1.542 -12.250 1.00 98.19 193 ILE A N 1
ATOM 1403 C CA . ILE A 1 193 ? 13.407 1.261 -12.762 1.00 98.19 193 ILE A CA 1
ATOM 1404 C C . ILE A 1 193 ? 13.376 -0.143 -13.358 1.00 98.19 193 ILE A C 1
ATOM 1406 O O . ILE A 1 193 ? 14.086 -0.412 -14.326 1.00 98.19 193 ILE A O 1
ATOM 1410 N N . HIS A 1 194 ? 12.482 -0.995 -12.866 1.00 92.69 194 HIS A N 1
ATOM 1411 C CA . HIS A 1 194 ? 12.141 -2.283 -13.458 1.00 92.69 194 HIS A CA 1
ATOM 1412 C C . HIS A 1 194 ? 10.684 -2.249 -13.933 1.00 92.69 194 HIS A C 1
ATOM 1414 O O . HIS A 1 194 ? 9.762 -2.161 -13.128 1.00 92.69 194 HIS A O 1
ATOM 1420 N N . ALA A 1 195 ? 10.472 -2.306 -15.246 1.00 83.00 195 ALA A N 1
ATOM 1421 C CA . ALA A 1 195 ? 9.152 -2.287 -15.870 1.00 83.00 195 ALA A CA 1
ATOM 1422 C C . ALA A 1 195 ? 8.957 -3.530 -16.744 1.00 83.00 195 ALA A C 1
ATOM 1424 O O . ALA A 1 195 ? 9.723 -3.749 -17.684 1.00 83.00 195 ALA A O 1
ATOM 1425 N N . GLY A 1 196 ? 7.918 -4.326 -16.492 1.00 65.75 196 GLY A N 1
ATOM 1426 C CA . GLY A 1 196 ? 7.513 -5.403 -17.401 1.00 65.75 196 GLY A CA 1
ATOM 1427 C C . GLY A 1 196 ? 7.057 -4.860 -18.762 1.00 65.75 196 GLY A C 1
ATOM 1428 O O . GLY A 1 196 ? 7.342 -5.455 -19.803 1.00 65.75 196 GLY A O 1
ATOM 1429 N N . GLY A 1 197 ? 6.426 -3.684 -18.762 1.00 76.94 197 GLY A N 1
ATOM 1430 C CA . GLY A 1 197 ? 6.036 -2.934 -19.951 1.00 76.94 197 GLY A CA 1
ATOM 1431 C C . GLY A 1 197 ? 7.094 -1.943 -20.452 1.00 76.94 197 GLY A C 1
ATOM 1432 O O . GLY A 1 197 ? 8.305 -2.166 -20.407 1.00 76.94 197 GLY A O 1
ATOM 1433 N N . ASN A 1 198 ? 6.609 -0.837 -21.004 1.00 87.62 198 ASN A N 1
ATOM 1434 C CA . ASN A 1 198 ? 7.378 0.269 -21.558 1.00 87.62 198 ASN A CA 1
ATOM 1435 C C . ASN A 1 198 ? 7.741 1.293 -20.473 1.00 87.62 198 ASN A C 1
ATOM 1437 O O . ASN A 1 198 ? 7.000 1.486 -19.513 1.00 87.62 198 ASN A O 1
ATOM 1441 N N . VAL A 1 199 ? 8.825 2.042 -20.686 1.00 98.25 199 VAL A N 1
ATOM 1442 C CA . VAL A 1 199 ? 9.198 3.192 -19.849 1.00 98.25 199 VAL A CA 1
ATOM 1443 C C . VAL A 1 199 ? 9.134 4.473 -20.677 1.00 98.25 199 VAL A C 1
ATOM 1445 O O . VAL A 1 199 ? 9.862 4.632 -21.659 1.00 98.25 199 VAL A O 1
ATOM 1448 N N . SER A 1 200 ? 8.263 5.399 -20.281 1.00 98.62 200 SER A N 1
ATOM 1449 C CA . SER A 1 200 ? 8.086 6.713 -20.905 1.00 98.62 200 SER A CA 1
ATOM 1450 C C . SER A 1 200 ? 8.675 7.820 -20.033 1.00 98.62 200 SER A C 1
ATOM 1452 O O . SER A 1 200 ? 8.322 7.961 -18.866 1.00 98.62 200 SER A O 1
ATOM 1454 N N . LEU A 1 201 ? 9.560 8.628 -20.615 1.00 98.44 201 LEU A N 1
ATOM 1455 C CA . LEU A 1 201 ? 10.373 9.635 -19.933 1.00 98.44 201 LEU A CA 1
ATOM 1456 C C . LEU A 1 201 ? 10.062 11.037 -20.491 1.00 98.44 201 LEU A C 1
ATOM 1458 O O . LEU A 1 201 ? 10.385 11.336 -21.642 1.00 98.44 201 LEU A O 1
ATOM 1462 N N . GLY A 1 202 ? 9.413 11.886 -19.689 1.00 97.44 202 GLY A N 1
ATOM 1463 C CA . GLY A 1 202 ? 8.967 13.235 -20.055 1.00 97.44 202 GLY A CA 1
ATOM 1464 C C . GLY A 1 202 ? 10.074 14.295 -20.184 1.00 97.44 202 GLY A C 1
ATOM 1465 O O . GLY A 1 202 ? 11.233 14.013 -20.478 1.00 97.44 202 GLY A O 1
ATOM 1466 N N . HIS A 1 203 ? 9.710 15.568 -20.005 1.00 96.88 203 HIS A N 1
ATOM 1467 C CA . HIS A 1 203 ? 10.651 16.695 -20.072 1.00 96.88 203 HIS A CA 1
ATOM 1468 C C . HIS A 1 203 ? 11.429 16.863 -18.760 1.00 96.88 203 HIS A C 1
ATOM 1470 O O . HIS A 1 203 ? 10.807 16.869 -17.705 1.00 96.88 203 HIS A O 1
ATOM 1476 N N . ASN A 1 204 ? 12.749 17.078 -18.802 1.00 96.94 204 ASN A N 1
ATOM 1477 C CA . ASN A 1 204 ? 13.607 17.283 -17.613 1.00 96.94 204 ASN A CA 1
ATOM 1478 C C . ASN A 1 204 ? 13.492 16.180 -16.526 1.00 96.94 204 ASN A C 1
ATOM 1480 O O . ASN A 1 204 ? 13.764 16.437 -15.353 1.00 96.94 204 ASN A O 1
ATOM 1484 N N . VAL A 1 205 ? 13.056 14.972 -16.888 1.00 97.88 205 VAL A N 1
ATOM 1485 C CA . VAL A 1 205 ? 13.029 13.803 -15.992 1.00 97.88 205 VAL A CA 1
ATOM 1486 C C . VAL A 1 205 ? 14.451 13.346 -15.666 1.00 97.88 205 VAL A C 1
ATOM 1488 O O . VAL A 1 205 ? 15.322 13.400 -16.535 1.00 97.88 205 VAL A O 1
ATOM 1491 N N . THR A 1 206 ? 14.693 12.881 -14.438 1.00 98.31 206 THR A N 1
ATOM 1492 C CA . THR A 1 206 ? 15.987 12.288 -14.054 1.00 98.31 206 THR A CA 1
ATOM 1493 C C . THR A 1 206 ? 15.793 10.917 -13.409 1.00 98.31 206 THR A C 1
ATOM 1495 O O . THR A 1 206 ? 15.122 10.809 -12.388 1.00 98.31 206 THR A O 1
ATOM 1498 N N . VAL A 1 207 ? 16.427 9.888 -13.966 1.00 98.69 207 VAL A N 1
ATOM 1499 C CA . VAL A 1 207 ? 16.595 8.569 -13.337 1.00 98.69 207 VAL A CA 1
ATOM 1500 C C . VAL A 1 207 ? 18.052 8.458 -12.903 1.00 98.69 207 VAL A C 1
ATOM 1502 O O . VAL A 1 207 ? 18.962 8.627 -13.718 1.00 98.69 207 VAL A O 1
ATOM 1505 N N . HIS A 1 208 ? 18.290 8.273 -11.609 1.00 98.44 208 HIS A N 1
ATOM 1506 C CA . HIS A 1 208 ? 19.640 8.183 -11.049 1.00 98.44 208 HIS A CA 1
ATOM 1507 C C . HIS A 1 208 ? 20.237 6.777 -11.173 1.00 98.44 208 HIS A C 1
ATOM 1509 O O . HIS A 1 208 ? 21.453 6.661 -11.305 1.00 98.44 208 HIS A O 1
ATOM 1515 N N . GLY A 1 209 ? 19.399 5.746 -11.174 1.00 98.31 209 GLY A N 1
ATOM 1516 C CA . GLY A 1 209 ? 19.791 4.372 -11.433 1.00 98.31 209 GLY A CA 1
ATOM 1517 C C . GLY A 1 209 ? 19.710 3.962 -12.905 1.00 98.31 209 GLY A C 1
ATOM 1518 O O . GLY A 1 209 ? 19.736 4.790 -13.826 1.00 98.31 209 GLY A O 1
ATOM 1519 N N . ASN A 1 210 ? 19.631 2.652 -13.109 1.00 98.56 210 ASN A N 1
ATOM 1520 C CA . ASN A 1 210 ? 19.430 1.974 -14.383 1.00 98.56 210 ASN A CA 1
ATOM 1521 C C . ASN A 1 210 ? 17.942 1.931 -14.782 1.00 98.56 210 ASN A C 1
ATOM 1523 O O . ASN A 1 210 ? 17.043 2.161 -13.973 1.00 98.56 210 ASN A O 1
ATOM 1527 N N . ILE A 1 211 ? 17.675 1.583 -16.042 1.00 98.69 211 ILE A N 1
ATOM 1528 C CA . ILE A 1 211 ? 16.336 1.219 -16.520 1.00 98.69 211 ILE A CA 1
ATOM 1529 C C . ILE A 1 211 ? 16.378 -0.185 -17.118 1.00 98.69 211 ILE A C 1
ATOM 1531 O O . ILE A 1 211 ? 17.159 -0.445 -18.033 1.00 98.69 211 ILE A O 1
ATOM 1535 N N . TYR A 1 212 ? 15.476 -1.044 -16.659 1.00 93.38 212 TYR A N 1
ATOM 1536 C CA . TYR A 1 212 ? 15.189 -2.365 -17.199 1.00 93.38 212 TYR A CA 1
ATOM 1537 C C . TYR A 1 212 ? 13.734 -2.379 -17.671 1.00 93.38 212 TYR A C 1
ATOM 1539 O O . TYR A 1 212 ? 12.817 -2.236 -16.866 1.00 93.38 212 TYR A O 1
ATOM 1547 N N . ALA A 1 213 ? 13.514 -2.524 -18.976 1.00 83.12 213 ALA A N 1
ATOM 1548 C CA . ALA A 1 213 ? 12.183 -2.526 -19.578 1.00 83.12 213 ALA A CA 1
ATOM 1549 C C . ALA A 1 213 ? 11.965 -3.794 -20.411 1.00 83.12 213 ALA A C 1
ATOM 1551 O O . ALA A 1 213 ? 12.753 -4.082 -21.313 1.00 83.12 213 ALA A O 1
ATOM 1552 N N . GLY A 1 214 ? 10.877 -4.527 -20.173 1.00 70.25 214 GLY A N 1
ATOM 1553 C CA . GLY A 1 214 ? 10.442 -5.598 -21.077 1.00 70.25 214 GLY A CA 1
ATOM 1554 C C . GLY A 1 214 ? 9.981 -5.042 -22.432 1.00 70.25 214 GLY A C 1
ATOM 1555 O O . GLY A 1 214 ? 10.253 -5.625 -23.481 1.00 70.25 214 GLY A O 1
ATOM 1556 N N . GLY A 1 215 ? 9.357 -3.862 -22.418 1.00 82.88 215 GLY A N 1
ATOM 1557 C CA . GLY A 1 215 ? 8.967 -3.087 -23.592 1.00 82.88 215 GLY A CA 1
ATOM 1558 C C . GLY A 1 215 ? 10.007 -2.050 -24.034 1.00 82.88 215 GLY A C 1
ATOM 1559 O O . GLY A 1 215 ? 11.213 -2.186 -23.823 1.00 82.88 215 GLY A O 1
ATOM 1560 N N . ASN A 1 216 ? 9.525 -0.995 -24.695 1.00 93.12 216 ASN A N 1
ATOM 1561 C CA . ASN A 1 216 ? 10.343 0.101 -25.224 1.00 93.12 216 ASN A CA 1
ATOM 1562 C C . ASN A 1 216 ? 10.740 1.097 -24.123 1.00 93.12 216 ASN A C 1
ATOM 1564 O O . ASN A 1 216 ? 9.960 1.350 -23.208 1.00 93.12 216 ASN A O 1
ATOM 1568 N N . VAL A 1 217 ? 11.881 1.769 -24.284 1.00 98.56 217 VAL A N 1
ATOM 1569 C CA . VAL A 1 217 ? 12.234 2.968 -23.504 1.00 98.56 217 VAL A CA 1
ATOM 1570 C C . VAL A 1 217 ? 12.124 4.189 -24.413 1.00 98.56 217 VAL A C 1
ATOM 1572 O O . VAL A 1 217 ? 12.787 4.274 -25.445 1.00 98.56 217 VAL A O 1
ATOM 1575 N N . THR A 1 218 ? 11.264 5.143 -24.067 1.00 98.50 218 THR A N 1
ATOM 1576 C CA . THR A 1 218 ? 10.982 6.320 -24.900 1.00 98.50 218 THR A CA 1
ATOM 1577 C C . THR A 1 218 ? 11.134 7.601 -24.101 1.00 98.50 218 THR A C 1
ATOM 1579 O O . THR A 1 218 ? 10.320 7.905 -23.233 1.00 98.50 218 THR A O 1
ATOM 1582 N N . PHE A 1 219 ? 12.114 8.425 -24.465 1.00 97.44 219 PHE A N 1
ATOM 1583 C CA . PHE A 1 219 ? 12.103 9.835 -24.093 1.00 97.44 219 PHE A CA 1
ATOM 1584 C C . PHE A 1 219 ? 11.042 10.538 -24.937 1.00 97.44 219 PHE A C 1
ATOM 1586 O O . PHE A 1 219 ? 11.253 10.777 -26.121 1.00 97.44 219 PHE A O 1
ATOM 1593 N N . THR A 1 220 ? 9.884 10.838 -24.352 1.00 95.38 220 THR A N 1
ATOM 1594 C CA . THR A 1 220 ? 8.735 11.446 -25.044 1.00 95.38 220 THR A CA 1
ATOM 1595 C C . THR A 1 220 ? 8.912 12.950 -25.262 1.00 95.38 220 THR A C 1
ATOM 1597 O O . THR A 1 220 ? 8.218 13.541 -26.090 1.00 95.38 220 THR A O 1
ATOM 1600 N N . SER A 1 221 ? 9.859 13.573 -24.555 1.00 94.31 221 SER A N 1
ATOM 1601 C CA . SER A 1 221 ? 10.186 14.997 -24.654 1.00 94.31 221 SER A CA 1
ATOM 1602 C C . SER A 1 221 ? 11.702 15.232 -24.528 1.00 94.31 221 SER A C 1
ATOM 1604 O O . SER A 1 221 ? 12.501 14.369 -24.889 1.00 94.31 221 SER A O 1
ATOM 1606 N N . SER A 1 222 ? 12.111 16.428 -24.098 1.00 94.62 222 SER A N 1
ATOM 1607 C CA . SER A 1 222 ? 13.508 16.880 -24.111 1.00 94.62 222 SER A CA 1
ATOM 1608 C C . SER A 1 222 ? 14.191 16.921 -22.744 1.00 94.62 222 SER A C 1
ATOM 1610 O O . SER A 1 222 ? 13.525 17.063 -21.718 1.00 94.62 222 SER A O 1
ATOM 1612 N N . ASN A 1 223 ? 15.528 16.884 -22.741 1.00 96.12 223 ASN A N 1
ATOM 1613 C CA . ASN A 1 223 ? 16.386 16.977 -21.548 1.00 96.12 223 ASN A CA 1
ATOM 1614 C C . ASN A 1 223 ? 16.153 15.883 -20.482 1.00 96.12 223 ASN A C 1
ATOM 1616 O O . ASN A 1 223 ? 16.446 16.111 -19.310 1.00 96.12 223 ASN A O 1
ATOM 1620 N N . GLY A 1 224 ? 15.608 14.720 -20.845 1.00 97.06 224 GLY A N 1
ATOM 1621 C CA . GLY A 1 224 ? 15.566 13.583 -19.922 1.00 97.06 224 GLY A CA 1
ATOM 1622 C C . GLY A 1 224 ? 16.970 13.013 -19.696 1.00 97.06 224 GLY A C 1
ATOM 1623 O O . GLY A 1 224 ? 17.759 12.939 -20.640 1.00 97.06 224 GLY A O 1
ATOM 1624 N N . VAL A 1 225 ? 17.280 12.610 -18.466 1.00 98.50 225 VAL A N 1
ATOM 1625 C CA . VAL A 1 225 ? 18.587 12.063 -18.073 1.00 98.50 225 VAL A CA 1
ATOM 1626 C C . VAL A 1 225 ? 18.411 10.713 -17.384 1.00 98.50 225 VAL A C 1
ATOM 1628 O O . VAL A 1 225 ? 17.599 10.585 -16.473 1.00 98.50 225 VAL A O 1
ATOM 1631 N N . VAL A 1 226 ? 19.207 9.727 -17.790 1.00 98.81 226 VAL A N 1
ATOM 1632 C CA . VAL A 1 226 ? 19.400 8.452 -17.085 1.00 98.81 226 VAL A CA 1
ATOM 1633 C C . VAL A 1 226 ? 20.882 8.345 -16.751 1.00 98.81 226 VAL A C 1
ATOM 1635 O O . VAL A 1 226 ? 21.712 8.438 -17.655 1.00 98.81 226 VAL A O 1
ATOM 1638 N N . LYS A 1 227 ? 21.236 8.207 -15.471 1.00 98.69 227 LYS A N 1
ATOM 1639 C CA . LYS A 1 227 ? 22.649 8.139 -15.058 1.00 98.69 227 LYS A CA 1
ATOM 1640 C C . LYS A 1 227 ? 23.212 6.718 -15.112 1.00 98.69 227 LYS A C 1
ATOM 1642 O O . LYS A 1 227 ? 24.389 6.539 -15.410 1.00 98.69 227 LYS A O 1
ATOM 1647 N N . GLY A 1 228 ? 22.375 5.711 -14.870 1.00 98.50 228 GLY A N 1
ATOM 1648 C CA . GLY A 1 228 ? 22.728 4.311 -15.067 1.00 98.50 228 GLY A CA 1
ATOM 1649 C C . GLY A 1 228 ? 22.666 3.870 -16.531 1.00 98.50 228 GLY A C 1
ATOM 1650 O O . GLY A 1 228 ? 22.686 4.668 -17.473 1.00 98.50 228 GLY A O 1
ATOM 1651 N N . ASN A 1 229 ? 22.597 2.556 -16.706 1.00 98.69 229 ASN A N 1
ATOM 1652 C CA . ASN A 1 229 ? 22.459 1.888 -17.993 1.00 98.69 229 ASN A CA 1
ATOM 1653 C C . ASN A 1 229 ? 20.988 1.766 -18.416 1.00 98.69 229 ASN A C 1
ATOM 1655 O O . ASN A 1 229 ? 20.078 1.940 -17.606 1.00 98.69 229 ASN A O 1
ATOM 1659 N N . VAL A 1 230 ? 20.748 1.404 -19.679 1.00 98.69 230 VAL A N 1
ATOM 1660 C CA . VAL A 1 230 ? 19.406 1.060 -20.172 1.00 98.69 230 VAL A CA 1
ATOM 1661 C C . VAL A 1 230 ? 19.406 -0.309 -20.848 1.00 98.69 230 VAL A C 1
ATOM 1663 O O . VAL A 1 230 ? 20.099 -0.518 -21.844 1.00 98.69 230 VAL A O 1
ATOM 1666 N N . HIS A 1 231 ? 18.571 -1.211 -20.339 1.00 95.88 231 HIS A N 1
ATOM 1667 C CA . HIS A 1 231 ? 18.241 -2.510 -20.915 1.00 95.88 231 HIS A CA 1
ATOM 1668 C C . HIS A 1 231 ? 16.777 -2.486 -21.387 1.00 95.88 231 HIS A C 1
ATOM 1670 O O . HIS A 1 231 ? 15.883 -2.135 -20.618 1.00 95.88 231 HIS A O 1
ATOM 1676 N N . SER A 1 232 ? 16.513 -2.826 -22.653 1.00 91.69 232 SER A N 1
ATOM 1677 C CA . SER A 1 232 ? 15.157 -2.795 -23.226 1.00 91.69 232 SER A CA 1
ATOM 1678 C C . SER A 1 232 ? 14.887 -3.981 -24.153 1.00 91.69 232 SER A C 1
ATOM 1680 O O . SER A 1 232 ? 15.585 -4.174 -25.150 1.00 91.69 232 SER A O 1
ATOM 1682 N N . GLY A 1 233 ? 13.825 -4.739 -23.874 1.00 79.94 233 GLY A N 1
ATOM 1683 C CA . GLY A 1 233 ? 13.294 -5.767 -24.778 1.00 79.94 233 GLY A CA 1
ATOM 1684 C C . GLY A 1 233 ? 12.614 -5.197 -26.033 1.00 79.94 233 GLY A C 1
ATOM 1685 O O . GLY A 1 233 ? 12.344 -5.930 -26.982 1.00 79.94 233 GLY A O 1
ATOM 1686 N N . GLY A 1 234 ? 12.376 -3.882 -26.075 1.00 89.56 234 GLY A N 1
ATOM 1687 C CA . GLY A 1 234 ? 11.877 -3.146 -27.234 1.00 89.56 234 GLY A CA 1
ATOM 1688 C C . GLY A 1 234 ? 12.932 -2.246 -27.886 1.00 89.56 234 GLY A C 1
ATOM 1689 O O . GLY A 1 234 ? 14.102 -2.597 -28.032 1.00 89.56 234 GLY A O 1
ATOM 1690 N N . ASN A 1 235 ? 12.488 -1.073 -28.334 1.00 96.88 235 ASN A N 1
ATOM 1691 C CA . ASN A 1 235 ? 13.320 -0.026 -28.925 1.00 96.88 235 ASN A CA 1
ATOM 1692 C C . ASN A 1 235 ? 13.702 1.028 -27.877 1.00 96.88 235 ASN A C 1
ATOM 1694 O O . ASN A 1 235 ? 12.934 1.289 -26.950 1.00 96.88 235 ASN A O 1
ATOM 1698 N N . LEU A 1 236 ? 14.819 1.724 -28.105 1.00 98.38 236 LEU A N 1
ATOM 1699 C CA . LEU A 1 236 ? 15.121 2.992 -27.436 1.00 98.38 236 LEU A CA 1
ATOM 1700 C C . LEU A 1 236 ? 14.838 4.157 -28.390 1.00 98.38 236 LEU A C 1
ATOM 1702 O O . LEU A 1 236 ? 15.388 4.220 -29.494 1.00 98.38 236 LEU A O 1
ATOM 1706 N N . VAL A 1 237 ? 13.991 5.090 -27.961 1.00 97.94 237 VAL A N 1
ATOM 1707 C CA . VAL A 1 237 ? 13.585 6.255 -28.758 1.00 97.94 237 VAL A CA 1
ATOM 1708 C C . VAL A 1 237 ? 13.935 7.552 -28.032 1.00 97.94 237 VAL A C 1
ATOM 1710 O O . VAL A 1 237 ? 13.508 7.784 -26.902 1.00 97.94 237 VAL A O 1
ATOM 1713 N N . PHE A 1 238 ? 14.677 8.427 -28.710 1.00 96.50 238 PHE A N 1
ATOM 1714 C CA . PHE A 1 238 ? 15.016 9.769 -28.239 1.00 96.50 238 PHE A CA 1
ATOM 1715 C C . PHE A 1 238 ? 14.281 10.859 -29.026 1.00 96.50 238 PHE A C 1
ATOM 1717 O O . PHE A 1 238 ? 14.148 10.771 -30.248 1.00 96.50 238 PHE A O 1
ATOM 1724 N N . GLN A 1 239 ? 13.902 11.948 -28.347 1.00 93.06 239 GLN A N 1
ATOM 1725 C CA . GLN A 1 239 ? 13.407 13.163 -29.008 1.00 93.06 239 GLN A CA 1
ATOM 1726 C C . GLN A 1 239 ? 14.480 14.255 -29.104 1.00 93.06 239 GLN A C 1
ATOM 1728 O O . GLN A 1 239 ? 14.994 14.479 -30.196 1.00 93.06 239 GLN A O 1
ATOM 1733 N N . TYR A 1 240 ? 14.855 14.937 -28.012 1.00 94.12 240 TYR A N 1
ATOM 1734 C CA . TYR A 1 240 ? 15.805 16.062 -28.102 1.00 94.12 240 TYR A CA 1
ATOM 1735 C C . TYR A 1 240 ? 16.626 16.284 -26.823 1.00 94.12 240 TYR A C 1
ATOM 1737 O O . TYR A 1 240 ? 16.059 16.457 -25.748 1.00 94.12 240 TYR A O 1
ATOM 1745 N N . ARG A 1 241 ? 17.961 16.359 -26.943 1.00 95.19 241 ARG A N 1
ATOM 1746 C CA . ARG A 1 241 ? 18.894 16.681 -25.838 1.00 95.19 241 ARG A CA 1
ATOM 1747 C C . ARG A 1 241 ? 18.785 15.763 -24.612 1.00 95.19 241 ARG A C 1
ATOM 1749 O O . ARG A 1 241 ? 18.981 16.215 -23.489 1.00 95.19 241 ARG A O 1
ATOM 1756 N N . CYS A 1 242 ? 18.445 14.496 -24.808 1.00 96.62 242 CYS A N 1
ATOM 1757 C CA . CYS A 1 242 ? 18.380 13.527 -23.715 1.00 96.62 242 CYS A CA 1
ATOM 1758 C C . CYS A 1 242 ? 19.728 12.820 -23.541 1.00 96.62 242 CYS A C 1
ATOM 1760 O O . CYS A 1 242 ? 20.448 12.607 -24.517 1.00 96.62 242 CYS A O 1
ATOM 1762 N N . THR A 1 243 ? 20.056 12.427 -22.314 1.00 97.94 243 THR A N 1
ATOM 1763 C CA . THR A 1 243 ? 21.353 11.829 -21.977 1.00 97.94 243 THR A CA 1
ATOM 1764 C C . THR A 1 243 ? 21.161 10.483 -21.297 1.00 97.94 243 THR A C 1
ATOM 1766 O O . THR A 1 243 ? 20.363 10.367 -20.370 1.00 97.94 243 THR A O 1
ATOM 1769 N N . ILE A 1 244 ? 21.937 9.489 -21.721 1.00 98.69 244 ILE A N 1
ATOM 1770 C CA . ILE A 1 244 ? 22.218 8.284 -20.939 1.00 98.69 244 ILE A CA 1
ATOM 1771 C C . ILE A 1 244 ? 23.707 8.337 -20.584 1.00 98.69 244 ILE A C 1
ATOM 1773 O O . ILE A 1 244 ? 24.546 8.408 -21.487 1.00 98.69 244 ILE A O 1
ATOM 1777 N N . GLU A 1 245 ? 24.041 8.375 -19.293 1.00 98.62 245 GLU A N 1
ATOM 1778 C CA . GLU A 1 245 ? 25.437 8.430 -18.833 1.00 98.62 245 GLU A CA 1
ATOM 1779 C C . GLU A 1 245 ? 26.108 7.041 -18.859 1.00 98.62 245 GLU A C 1
ATOM 1781 O O . GLU A 1 245 ? 27.313 6.954 -19.105 1.00 98.62 245 GLU A O 1
ATOM 1786 N N . GLY A 1 246 ? 25.330 5.966 -18.689 1.00 98.12 246 GLY A N 1
ATOM 1787 C CA . GLY A 1 246 ? 25.773 4.581 -18.857 1.00 98.12 246 GLY A CA 1
ATOM 1788 C C . GLY A 1 246 ? 25.724 4.055 -20.299 1.00 98.12 246 GLY A C 1
ATOM 1789 O O . GLY A 1 246 ? 25.672 4.807 -21.279 1.00 98.12 246 GLY A O 1
ATOM 1790 N N . SER A 1 247 ? 25.754 2.727 -20.409 1.00 98.56 247 SER A N 1
ATOM 1791 C CA . SER A 1 247 ? 25.652 1.959 -21.655 1.00 98.56 247 SER A CA 1
ATOM 1792 C C . SER A 1 247 ? 24.210 1.525 -21.952 1.00 98.56 247 SER A C 1
ATOM 1794 O O . SER A 1 247 ? 23.321 1.598 -21.102 1.00 98.56 247 SER A O 1
ATOM 1796 N N . VAL A 1 248 ? 23.968 1.079 -23.185 1.00 98.69 248 VAL A N 1
ATOM 1797 C CA . VAL A 1 248 ? 22.642 0.737 -23.710 1.00 98.69 248 VAL A CA 1
ATOM 1798 C C . VAL A 1 248 ? 22.648 -0.629 -24.394 1.00 98.69 248 VAL A C 1
ATOM 1800 O O . VAL A 1 248 ? 23.468 -0.882 -25.280 1.00 98.69 248 VAL A O 1
ATOM 1803 N N . TRP A 1 249 ? 21.660 -1.460 -24.060 1.00 98.00 249 TRP A N 1
ATOM 1804 C CA . TRP A 1 249 ? 21.386 -2.751 -24.692 1.00 98.00 249 TRP A CA 1
ATOM 1805 C C . TRP A 1 249 ? 19.903 -2.862 -25.048 1.00 98.00 249 TRP A C 1
ATOM 1807 O O . TRP A 1 249 ? 19.052 -2.904 -24.159 1.00 98.00 249 TRP A O 1
ATOM 1817 N N . VAL A 1 250 ? 19.582 -2.915 -26.345 1.00 95.19 250 VAL A N 1
ATOM 1818 C CA . VAL A 1 250 ? 18.192 -3.015 -26.821 1.00 95.19 250 VAL A CA 1
ATOM 1819 C C . VAL A 1 250 ? 17.994 -4.132 -27.841 1.00 95.19 250 VAL A C 1
ATOM 1821 O O . VAL A 1 250 ? 18.804 -4.295 -28.752 1.00 95.19 250 VAL A O 1
ATOM 1824 N N . ALA A 1 251 ? 16.893 -4.876 -27.738 1.00 86.50 251 ALA A N 1
ATOM 1825 C CA . ALA A 1 251 ? 16.558 -5.910 -28.723 1.00 86.50 251 ALA A CA 1
ATOM 1826 C C . ALA A 1 251 ? 16.116 -5.300 -30.066 1.00 86.50 251 ALA A C 1
ATOM 1828 O O . ALA A 1 251 ? 16.417 -5.831 -31.134 1.00 86.50 251 ALA A O 1
ATOM 1829 N N . GLY A 1 252 ? 15.418 -4.163 -30.014 1.00 93.69 252 GLY A N 1
ATOM 1830 C CA . GLY A 1 252 ? 14.974 -3.401 -31.176 1.00 93.69 252 GLY A CA 1
ATOM 1831 C C . GLY A 1 252 ? 16.046 -2.465 -31.742 1.00 93.69 252 GLY A C 1
ATOM 1832 O O . GLY A 1 252 ? 17.243 -2.748 -31.734 1.00 93.69 252 GLY A O 1
ATOM 1833 N N . SER A 1 253 ? 15.606 -1.324 -32.271 1.00 98.25 253 SER A N 1
ATOM 1834 C CA . SER A 1 253 ? 16.487 -0.253 -32.754 1.00 98.25 253 SER A CA 1
ATOM 1835 C C . SER A 1 253 ? 16.700 0.835 -31.696 1.00 98.25 253 SER A C 1
ATOM 1837 O O . SER A 1 253 ? 15.830 1.090 -30.864 1.00 98.25 253 SER A O 1
ATOM 1839 N N . ILE A 1 254 ? 17.825 1.545 -31.796 1.00 98.19 254 ILE A N 1
ATOM 1840 C CA . ILE A 1 254 ? 18.020 2.853 -31.159 1.00 98.19 254 ILE A CA 1
ATOM 1841 C C . ILE A 1 254 ? 17.723 3.913 -32.218 1.00 98.19 254 ILE A C 1
ATOM 1843 O O . ILE A 1 254 ? 18.347 3.920 -33.281 1.00 98.19 254 ILE A O 1
ATOM 1847 N N . SER A 1 255 ? 16.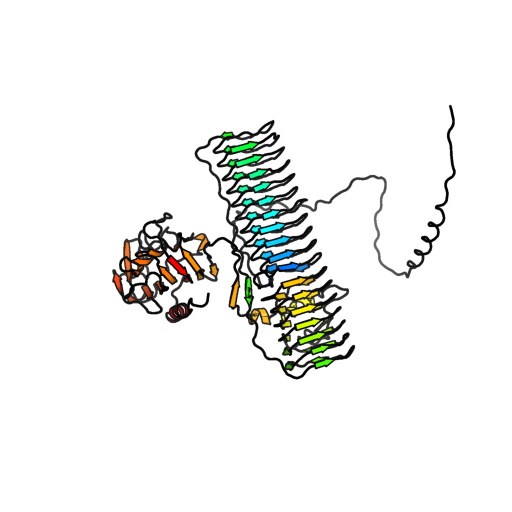772 4.806 -31.959 1.00 96.12 255 SER A N 1
ATOM 1848 C CA . SER A 1 255 ? 16.341 5.803 -32.943 1.00 96.12 255 SER A CA 1
ATOM 1849 C C . SER A 1 255 ? 16.107 7.180 -32.336 1.00 96.12 255 SER A C 1
ATOM 1851 O O . SER A 1 255 ? 15.682 7.312 -31.189 1.00 96.12 255 SER A O 1
ATOM 1853 N N . ALA A 1 256 ? 16.360 8.218 -33.127 1.00 90.62 256 ALA A N 1
ATOM 1854 C CA . ALA A 1 256 ? 16.070 9.588 -32.756 1.00 90.62 256 ALA A CA 1
ATOM 1855 C C . ALA A 1 256 ? 15.605 10.420 -33.952 1.00 90.62 256 ALA A C 1
ATOM 1857 O O . ALA A 1 256 ? 16.104 10.279 -35.070 1.00 90.62 256 ALA A O 1
ATOM 1858 N N . SER A 1 257 ? 14.644 11.307 -33.704 1.00 75.50 257 SER A N 1
ATOM 1859 C CA . SER A 1 257 ? 13.973 12.093 -34.743 1.00 75.50 257 SER A CA 1
ATOM 1860 C C . SER A 1 257 ? 14.803 13.306 -35.189 1.00 75.50 257 SER A C 1
ATOM 1862 O O . SER A 1 257 ? 14.982 13.534 -36.387 1.00 75.50 257 SER A O 1
ATOM 1864 N N . SER A 1 258 ? 15.331 14.094 -34.247 1.00 65.38 258 SER A N 1
ATOM 1865 C CA . SER A 1 258 ? 16.141 15.302 -34.497 1.00 65.38 258 SER A CA 1
ATOM 1866 C C . SER A 1 258 ? 16.892 15.721 -33.227 1.00 65.38 258 SER A C 1
ATOM 1868 O O . SER A 1 258 ? 16.638 16.786 -32.671 1.00 65.38 258 SER A O 1
ATOM 1870 N N . SER A 1 259 ? 17.774 14.851 -32.723 1.00 69.62 259 SER A N 1
ATOM 1871 C CA . SER A 1 259 ? 18.230 14.921 -31.333 1.00 69.62 259 SER A CA 1
ATOM 1872 C C . SER A 1 259 ? 19.716 15.229 -31.140 1.00 69.62 259 SER A C 1
ATOM 1874 O O . SER A 1 259 ? 20.555 14.417 -31.506 1.00 69.62 259 SER A O 1
ATOM 1876 N N . GLU A 1 260 ? 20.031 16.278 -30.377 1.00 93.19 260 GLU A N 1
ATOM 1877 C CA . GLU A 1 260 ? 21.330 16.457 -29.694 1.00 93.19 260 GLU A CA 1
ATOM 1878 C C . GLU A 1 260 ? 21.498 15.464 -28.507 1.00 93.19 260 GLU A C 1
ATOM 1880 O O . GLU A 1 260 ? 22.049 15.814 -27.465 1.00 93.19 260 GLU A O 1
ATOM 1885 N N . SER A 1 261 ? 20.935 14.252 -28.597 1.00 95.75 261 SER A N 1
ATOM 1886 C CA . SER A 1 261 ? 20.933 13.264 -27.510 1.00 95.75 261 SER A CA 1
ATOM 1887 C C . SER A 1 261 ? 22.217 12.437 -27.491 1.00 95.75 261 SER A C 1
ATOM 1889 O O . SER A 1 261 ? 22.774 12.111 -28.541 1.00 95.75 261 SER A O 1
ATOM 1891 N N . VAL A 1 262 ? 22.680 12.064 -26.299 1.00 97.31 262 VAL A N 1
ATOM 1892 C CA . VAL A 1 262 ? 23.986 11.420 -26.113 1.00 97.31 262 VAL A CA 1
ATOM 1893 C C . VAL A 1 262 ? 23.862 10.148 -25.280 1.00 97.31 262 VAL A C 1
ATOM 1895 O O . VAL A 1 262 ? 23.342 10.182 -24.170 1.00 97.31 262 VAL A O 1
ATOM 1898 N N . ILE A 1 263 ? 24.416 9.049 -25.790 1.00 98.38 263 ILE A N 1
ATOM 1899 C CA . ILE A 1 263 ? 24.782 7.872 -24.995 1.00 98.38 263 ILE A CA 1
ATOM 1900 C C . ILE A 1 263 ? 26.277 7.998 -24.685 1.00 98.38 263 ILE A C 1
ATOM 1902 O O . ILE A 1 263 ? 27.096 8.143 -25.598 1.00 98.38 263 ILE A O 1
ATOM 1906 N N . HIS A 1 264 ? 26.641 8.020 -23.405 1.00 98.38 264 HIS A N 1
ATOM 1907 C CA . HIS A 1 264 ? 28.035 8.151 -22.973 1.00 98.38 264 HIS A CA 1
ATOM 1908 C C . HIS A 1 264 ? 28.792 6.818 -22.983 1.00 98.38 264 HIS A C 1
ATOM 1910 O O . HIS A 1 264 ? 29.976 6.820 -23.323 1.00 98.38 264 HIS A O 1
ATOM 1916 N N . GLY A 1 265 ? 28.128 5.714 -22.639 1.00 97.88 265 GLY A N 1
ATOM 1917 C CA . GLY A 1 265 ? 28.682 4.368 -22.734 1.00 97.88 265 GLY A CA 1
ATOM 1918 C C . GLY A 1 265 ? 28.604 3.771 -24.141 1.00 97.88 265 GLY A C 1
ATOM 1919 O O . GLY A 1 265 ? 28.499 4.478 -25.151 1.00 97.88 265 GLY A O 1
ATOM 1920 N N . ASP A 1 266 ? 28.655 2.443 -24.187 1.00 98.12 266 ASP A N 1
ATOM 1921 C CA . ASP A 1 266 ? 28.468 1.649 -25.402 1.00 98.12 266 ASP A CA 1
ATOM 1922 C C . ASP A 1 266 ? 26.975 1.542 -25.753 1.00 98.12 266 ASP A C 1
ATOM 1924 O O . ASP A 1 266 ? 26.106 1.684 -24.895 1.00 98.12 266 ASP A O 1
ATOM 1928 N N . ALA A 1 267 ? 26.659 1.270 -27.018 1.00 98.19 267 ALA A N 1
ATOM 1929 C CA . ALA A 1 267 ? 25.289 1.105 -27.495 1.00 98.19 267 ALA A CA 1
ATOM 1930 C C . ALA A 1 267 ? 25.176 -0.133 -28.392 1.00 98.19 267 ALA A C 1
ATOM 1932 O O . ALA A 1 267 ? 25.687 -0.142 -29.512 1.00 98.19 267 ALA A O 1
ATOM 1933 N N . THR A 1 268 ? 24.485 -1.168 -27.919 1.00 98.19 268 THR A N 1
ATOM 1934 C CA . THR A 1 268 ? 24.234 -2.409 -28.666 1.00 98.19 268 THR A CA 1
ATOM 1935 C C . THR A 1 268 ? 22.749 -2.533 -28.993 1.00 98.19 268 THR A C 1
ATOM 1937 O O . THR A 1 268 ? 21.906 -2.421 -28.103 1.00 98.19 268 THR A O 1
ATOM 1940 N N . ALA A 1 269 ? 22.429 -2.763 -30.267 1.00 97.94 269 ALA A N 1
ATOM 1941 C CA . ALA A 1 269 ? 21.062 -2.862 -30.770 1.00 97.94 269 ALA A CA 1
ATOM 1942 C C . ALA A 1 269 ? 20.895 -4.053 -31.725 1.00 97.94 269 ALA A C 1
ATOM 1944 O O . ALA A 1 269 ? 21.732 -4.261 -32.609 1.00 97.94 269 ALA A O 1
ATOM 1945 N N . GLY A 1 270 ? 19.792 -4.792 -31.596 1.00 94.81 270 GLY A N 1
ATOM 1946 C CA . GLY A 1 270 ? 19.434 -5.881 -32.519 1.00 94.81 270 GLY A CA 1
ATOM 1947 C C . GLY A 1 270 ? 18.926 -5.375 -33.868 1.00 94.81 270 GLY A C 1
ATOM 1948 O O . GLY A 1 270 ? 19.026 -6.062 -34.883 1.00 94.81 270 GLY A O 1
ATOM 1949 N N . GLY A 1 271 ? 18.450 -4.132 -33.903 1.00 97.00 271 GLY A N 1
ATOM 1950 C CA . GLY A 1 271 ? 18.156 -3.379 -35.113 1.00 97.00 271 GLY A CA 1
ATOM 1951 C C . GLY A 1 271 ? 19.194 -2.298 -35.419 1.00 97.00 271 GLY A C 1
ATOM 1952 O O . GLY A 1 271 ? 20.382 -2.398 -35.111 1.00 97.00 271 GLY A O 1
ATOM 1953 N N . SER A 1 272 ? 18.724 -1.228 -36.055 1.00 97.69 272 SER A N 1
ATOM 1954 C CA . SER A 1 272 ? 19.555 -0.085 -36.438 1.00 97.69 272 SER A CA 1
ATOM 1955 C C . SER A 1 272 ? 19.880 0.834 -35.253 1.00 97.69 272 SER A C 1
ATOM 1957 O O . SER A 1 272 ? 19.112 0.920 -34.297 1.00 97.69 272 SER A O 1
ATOM 1959 N N . ILE A 1 273 ? 20.991 1.570 -35.350 1.00 97.69 273 ILE A N 1
ATOM 1960 C CA . ILE A 1 273 ? 21.311 2.694 -34.459 1.00 97.69 273 ILE A CA 1
ATOM 1961 C C . ILE A 1 273 ? 21.313 3.972 -35.303 1.00 97.69 273 ILE A C 1
ATOM 1963 O O . ILE A 1 273 ? 22.138 4.126 -36.203 1.00 97.69 273 ILE A O 1
ATOM 1967 N N . ASN A 1 274 ? 20.387 4.886 -35.020 1.00 96.00 274 ASN A N 1
ATOM 1968 C CA . ASN A 1 274 ? 20.271 6.185 -35.679 1.00 96.00 274 ASN A CA 1
ATOM 1969 C C . ASN A 1 274 ? 20.029 7.286 -34.638 1.00 96.00 274 ASN A C 1
ATOM 1971 O O . ASN A 1 274 ? 18.900 7.499 -34.206 1.00 96.00 274 ASN A O 1
ATOM 1975 N N . MET A 1 275 ? 21.085 8.016 -34.274 1.00 94.31 275 MET A N 1
ATOM 1976 C CA . MET A 1 275 ? 21.032 9.090 -33.270 1.00 94.31 275 MET A CA 1
ATOM 1977 C C . MET A 1 275 ? 20.547 10.446 -33.825 1.00 94.31 275 MET A C 1
ATOM 1979 O O . MET A 1 275 ? 20.521 11.440 -33.102 1.00 94.31 275 MET A O 1
ATOM 1983 N N . GLY A 1 276 ? 20.135 10.519 -35.095 1.00 89.88 276 GLY A N 1
ATOM 1984 C CA . GLY A 1 276 ? 19.614 11.748 -35.697 1.00 89.88 276 GLY A CA 1
ATOM 1985 C C . GLY A 1 276 ? 20.652 12.874 -35.822 1.00 89.88 276 GLY A C 1
ATOM 1986 O O . GLY A 1 276 ? 21.854 12.645 -35.956 1.00 89.88 276 GLY A O 1
ATOM 1987 N N . TRP A 1 277 ? 20.183 14.125 -35.842 1.00 90.56 277 TRP A N 1
ATOM 1988 C CA . TRP A 1 277 ? 21.041 15.301 -36.026 1.00 90.56 277 TRP A CA 1
ATOM 1989 C C . TRP A 1 277 ? 21.789 15.677 -34.739 1.00 90.56 277 TRP A C 1
ATOM 1991 O O . TRP A 1 277 ? 21.156 16.038 -33.757 1.00 90.56 277 TRP A O 1
ATOM 2001 N N . GLN A 1 278 ? 23.126 15.645 -34.783 1.00 91.31 278 GLN A N 1
ATOM 2002 C CA . GLN A 1 278 ? 24.053 15.889 -33.657 1.00 91.31 278 GLN A CA 1
ATOM 2003 C C . GLN A 1 278 ? 24.002 14.886 -32.491 1.00 91.31 278 GLN A C 1
ATOM 2005 O O . GLN A 1 278 ? 24.774 15.036 -31.543 1.00 91.31 278 GLN A O 1
ATOM 2010 N N . GLY A 1 279 ? 23.183 13.838 -32.566 1.00 93.38 279 GLY A N 1
ATOM 2011 C CA . GLY A 1 279 ? 23.186 12.788 -31.556 1.00 93.38 279 GLY A CA 1
ATOM 2012 C C . GLY A 1 279 ? 24.417 11.890 -31.662 1.00 93.38 279 GLY A C 1
ATOM 2013 O O . GLY A 1 279 ? 24.967 11.686 -32.748 1.00 93.38 279 GLY A O 1
ATOM 2014 N N . LEU A 1 280 ? 24.868 11.360 -30.525 1.00 94.31 280 LEU A N 1
ATOM 2015 C CA . LEU A 1 280 ? 26.168 10.699 -30.407 1.00 94.31 280 LEU A CA 1
ATOM 2016 C C . LEU A 1 280 ? 26.116 9.483 -29.476 1.00 94.31 280 LEU A C 1
ATOM 2018 O O . LEU A 1 280 ? 25.578 9.560 -28.376 1.00 94.31 280 LEU A O 1
ATOM 2022 N N . VAL A 1 281 ? 26.765 8.394 -29.887 1.00 97.56 281 VAL A N 1
ATOM 2023 C CA . VAL A 1 281 ? 27.270 7.355 -28.977 1.00 97.56 281 VAL A CA 1
ATOM 2024 C C . VAL A 1 281 ? 28.755 7.647 -28.770 1.00 97.56 281 VAL A C 1
ATOM 2026 O O . VAL A 1 281 ? 29.480 7.796 -29.755 1.00 97.56 281 VAL A O 1
ATOM 2029 N N . LYS A 1 282 ? 29.200 7.811 -27.521 1.00 97.62 282 LYS A N 1
ATOM 2030 C CA . LYS A 1 282 ? 30.615 8.085 -27.200 1.00 97.62 282 LYS A CA 1
ATOM 2031 C C . LYS A 1 282 ? 31.448 6.809 -27.065 1.00 97.62 282 LYS A C 1
ATOM 2033 O O . LYS A 1 282 ? 32.638 6.857 -27.375 1.00 97.62 282 LYS A O 1
ATOM 2038 N N . GLY A 1 283 ? 30.841 5.710 -26.617 1.00 97.06 283 GLY A N 1
ATOM 2039 C CA . GLY A 1 283 ? 31.421 4.371 -26.665 1.00 97.06 283 GLY A CA 1
ATOM 2040 C C . GLY A 1 283 ? 31.269 3.705 -28.036 1.00 97.06 283 GLY A C 1
ATOM 2041 O O . GLY A 1 283 ? 31.132 4.357 -29.073 1.00 97.06 283 GLY A O 1
ATOM 2042 N N . VAL A 1 284 ? 31.297 2.377 -28.045 1.00 97.31 284 VAL A N 1
ATOM 2043 C CA . VAL A 1 284 ? 31.153 1.537 -29.235 1.00 97.31 284 VAL A CA 1
ATOM 2044 C C . VAL A 1 284 ? 29.678 1.390 -29.609 1.00 97.31 284 VAL A C 1
ATOM 2046 O O . VAL A 1 284 ? 28.858 0.983 -28.791 1.00 97.31 284 VAL A O 1
ATOM 2049 N N . ALA A 1 285 ? 29.338 1.682 -30.867 1.00 97.69 285 ALA A N 1
ATOM 2050 C CA . ALA A 1 285 ? 28.002 1.458 -31.419 1.00 97.69 285 ALA A CA 1
ATOM 2051 C C . ALA A 1 285 ? 27.958 0.161 -32.249 1.00 97.69 285 ALA A C 1
ATOM 2053 O O . ALA A 1 285 ? 28.579 0.078 -33.311 1.00 97.69 285 ALA A O 1
ATOM 2054 N N . THR A 1 286 ? 27.186 -0.825 -31.790 1.00 97.94 286 THR A N 1
ATOM 2055 C CA . THR A 1 286 ? 27.027 -2.147 -32.413 1.00 97.94 286 THR A CA 1
ATOM 2056 C C . THR A 1 286 ? 25.574 -2.342 -32.846 1.00 97.94 286 THR A C 1
ATOM 2058 O O . THR A 1 286 ? 24.713 -2.670 -32.035 1.00 97.94 286 THR A O 1
ATOM 2061 N N . ALA A 1 287 ? 25.291 -2.119 -34.131 1.00 96.88 287 ALA A N 1
ATOM 2062 C CA . ALA A 1 287 ? 23.962 -2.295 -34.723 1.00 96.88 287 ALA A CA 1
ATOM 2063 C C . ALA A 1 287 ? 23.814 -3.668 -35.399 1.00 96.88 287 ALA A C 1
ATOM 2065 O O . ALA A 1 287 ? 24.773 -4.178 -35.981 1.00 96.88 287 ALA A O 1
ATOM 2066 N N . ASN A 1 288 ? 22.592 -4.202 -35.428 1.00 96.62 288 ASN A N 1
ATOM 2067 C CA . ASN A 1 288 ? 22.254 -5.544 -35.920 1.00 96.62 288 ASN A CA 1
ATOM 2068 C C . ASN A 1 288 ? 23.020 -6.660 -35.181 1.00 96.62 288 ASN A C 1
ATOM 2070 O O . ASN A 1 288 ? 23.497 -7.616 -35.796 1.00 96.62 288 ASN A O 1
ATOM 2074 N N . ALA A 1 289 ? 23.185 -6.506 -33.864 1.00 94.88 289 ALA A N 1
ATOM 2075 C CA . ALA A 1 289 ? 23.789 -7.520 -33.009 1.00 94.88 289 ALA A CA 1
ATOM 2076 C C . ALA A 1 289 ? 22.896 -8.772 -32.940 1.00 94.88 289 ALA A C 1
ATOM 2078 O O . ALA A 1 289 ? 21.690 -8.658 -32.735 1.00 94.88 289 ALA A O 1
ATOM 2079 N N . ALA A 1 290 ? 23.489 -9.957 -33.114 1.00 84.19 290 ALA A N 1
ATOM 2080 C CA . ALA A 1 290 ? 22.763 -11.227 -33.036 1.00 84.19 290 ALA A CA 1
ATOM 2081 C C . ALA A 1 290 ? 22.462 -11.635 -31.583 1.00 84.19 290 ALA A C 1
ATOM 2083 O O . ALA A 1 290 ? 21.347 -12.051 -31.287 1.00 84.19 290 ALA A O 1
ATOM 2084 N N . ASP A 1 291 ? 23.441 -11.451 -30.694 1.00 85.31 291 ASP A N 1
ATOM 2085 C CA . ASP A 1 291 ? 23.348 -11.737 -29.263 1.00 85.31 291 ASP A CA 1
ATOM 2086 C C . ASP A 1 291 ? 23.523 -10.433 -28.476 1.00 85.31 291 ASP A C 1
ATOM 2088 O O . ASP A 1 291 ? 24.442 -9.653 -28.751 1.00 85.31 291 ASP A O 1
ATOM 2092 N N . ILE A 1 292 ? 22.642 -10.179 -27.506 1.00 86.75 292 ILE A N 1
ATOM 2093 C CA . ILE A 1 292 ? 22.616 -8.928 -26.736 1.00 86.75 292 ILE A CA 1
ATOM 2094 C C . ILE A 1 292 ? 22.391 -9.262 -25.258 1.00 86.75 292 ILE A C 1
ATOM 2096 O O . ILE A 1 292 ? 21.368 -9.866 -24.936 1.00 86.75 292 ILE A O 1
ATOM 2100 N N . PRO A 1 293 ? 23.300 -8.870 -24.344 1.00 87.44 293 PRO A N 1
ATOM 2101 C CA . PRO A 1 293 ? 23.148 -9.113 -22.912 1.00 87.44 293 PRO A CA 1
ATOM 2102 C C . PRO A 1 293 ? 22.148 -8.116 -22.300 1.00 87.44 293 PRO A C 1
ATOM 2104 O O . PRO A 1 293 ? 22.515 -7.132 -21.658 1.00 87.44 293 PRO A O 1
ATOM 2107 N N . ILE A 1 294 ? 20.860 -8.347 -22.548 1.00 81.06 294 ILE A N 1
ATOM 2108 C CA . ILE A 1 294 ? 19.761 -7.578 -21.959 1.00 81.06 294 ILE A CA 1
ATOM 2109 C C . ILE A 1 294 ? 19.415 -8.211 -20.612 1.00 81.06 294 ILE A C 1
ATOM 2111 O O . ILE A 1 294 ? 18.921 -9.335 -20.563 1.00 81.06 294 ILE A O 1
ATOM 2115 N N . THR A 1 295 ? 19.654 -7.484 -19.524 1.00 81.31 295 THR A N 1
ATOM 2116 C CA . THR A 1 295 ? 19.158 -7.858 -18.198 1.00 81.31 295 THR A CA 1
ATOM 2117 C C . THR A 1 295 ? 17.643 -7.611 -18.155 1.00 81.31 295 THR A C 1
ATOM 2119 O O . THR A 1 295 ? 17.221 -6.493 -18.469 1.00 81.31 295 THR A O 1
ATOM 2122 N N . PRO A 1 296 ? 16.811 -8.611 -17.814 1.00 67.12 296 PRO A N 1
ATOM 2123 C CA . PRO A 1 296 ? 15.366 -8.428 -17.705 1.00 67.12 296 PRO A CA 1
ATOM 2124 C C . PRO A 1 296 ? 14.994 -7.556 -16.488 1.00 67.12 296 PRO A C 1
ATOM 2126 O O . PRO A 1 296 ? 15.786 -7.436 -15.551 1.00 67.12 296 PRO A O 1
ATOM 2129 N N . PRO A 1 297 ? 13.792 -6.949 -16.469 1.00 73.31 297 PRO A N 1
ATOM 2130 C CA . PRO A 1 297 ? 13.263 -6.303 -15.271 1.00 73.31 297 PRO A CA 1
ATOM 2131 C C . PRO A 1 297 ? 13.041 -7.321 -14.142 1.00 73.31 297 PRO A C 1
ATOM 2133 O O . PRO A 1 297 ? 12.629 -8.455 -14.387 1.00 73.31 297 PRO A O 1
ATOM 2136 N N . GLN A 1 298 ? 13.266 -6.893 -12.900 1.00 74.25 298 GLN A N 1
ATOM 2137 C CA . GLN A 1 298 ? 12.843 -7.621 -11.709 1.00 74.25 298 GLN A CA 1
ATOM 2138 C C . GLN A 1 298 ? 11.342 -7.386 -11.493 1.00 74.25 298 GLN A C 1
ATOM 2140 O O . GLN A 1 298 ? 10.858 -6.262 -11.639 1.00 74.25 298 GLN A O 1
ATOM 2145 N N . ALA A 1 299 ? 10.600 -8.442 -11.162 1.00 64.62 299 ALA A N 1
ATOM 2146 C CA . ALA A 1 299 ? 9.180 -8.331 -10.843 1.00 64.62 299 ALA A CA 1
ATOM 2147 C C . ALA A 1 299 ? 8.959 -7.548 -9.527 1.00 64.62 299 ALA A C 1
ATOM 2149 O O . ALA A 1 299 ? 9.821 -7.597 -8.644 1.00 64.62 299 ALA A O 1
ATOM 2150 N N . PRO A 1 300 ? 7.818 -6.851 -9.357 1.00 69.88 300 PRO A N 1
ATOM 2151 C CA . PRO A 1 300 ? 7.417 -6.343 -8.046 1.00 69.88 300 PRO A CA 1
ATOM 2152 C C . PRO A 1 300 ? 7.305 -7.492 -7.030 1.00 69.88 300 PRO A C 1
ATOM 2154 O O . PRO A 1 300 ? 6.972 -8.619 -7.398 1.00 69.88 300 PRO A O 1
ATOM 2157 N N . VAL A 1 301 ? 7.569 -7.209 -5.750 1.00 75.56 301 VAL A N 1
ATOM 2158 C CA . VAL A 1 301 ? 7.302 -8.177 -4.680 1.00 75.56 301 VAL A CA 1
ATOM 2159 C C . VAL A 1 301 ? 5.803 -8.232 -4.406 1.00 75.56 301 VAL A C 1
ATOM 2161 O O . VAL A 1 301 ? 5.099 -7.233 -4.564 1.00 75.56 301 VAL A O 1
ATOM 2164 N N . TYR A 1 302 ? 5.316 -9.395 -3.977 1.00 69.31 302 TYR A N 1
ATOM 2165 C CA . TYR A 1 302 ? 3.917 -9.555 -3.601 1.00 69.31 302 TYR A CA 1
ATOM 2166 C C . TYR A 1 302 ? 3.565 -8.705 -2.384 1.00 69.31 302 TYR A C 1
ATOM 2168 O O . TYR A 1 302 ? 4.307 -8.653 -1.402 1.00 69.31 302 TYR A O 1
ATOM 2176 N N . CYS A 1 303 ? 2.400 -8.069 -2.447 1.00 69.25 303 CYS A N 1
ATOM 2177 C CA . CYS A 1 303 ? 1.914 -7.240 -1.359 1.00 69.25 303 CYS A CA 1
ATOM 2178 C C . CYS A 1 303 ? 1.212 -8.096 -0.303 1.00 69.25 303 CYS A C 1
ATOM 2180 O O . CYS A 1 303 ? 0.557 -9.082 -0.651 1.00 69.25 303 CYS A O 1
ATOM 2182 N N . PRO A 1 304 ? 1.312 -7.741 0.986 1.00 65.31 304 PRO A N 1
ATOM 2183 C CA . PRO A 1 304 ? 0.592 -8.462 2.021 1.00 65.31 304 PRO A CA 1
ATOM 2184 C C . PRO A 1 304 ? -0.923 -8.428 1.782 1.00 65.31 304 PRO A C 1
ATOM 2186 O O . PRO A 1 304 ? -1.430 -7.410 1.311 1.00 65.31 304 PRO A O 1
ATOM 2189 N N . PRO A 1 305 ? -1.660 -9.500 2.113 1.00 62.91 305 PRO A N 1
ATOM 2190 C CA . PRO A 1 305 ? -3.106 -9.528 1.945 1.00 62.91 305 PRO A CA 1
ATOM 2191 C C . PRO A 1 305 ? -3.851 -8.647 2.932 1.00 62.91 305 PRO A C 1
ATOM 2193 O O . PRO A 1 305 ? -3.491 -8.545 4.108 1.00 62.91 305 PRO A O 1
ATOM 2196 N N . LEU A 1 306 ? -4.976 -8.121 2.465 1.00 66.00 306 LEU A N 1
ATOM 2197 C CA . LEU A 1 306 ? -5.930 -7.398 3.285 1.00 66.00 306 LEU A CA 1
ATOM 2198 C C . LEU A 1 306 ? -6.794 -8.408 4.049 1.00 66.00 306 LEU A C 1
ATOM 2200 O O . LEU A 1 306 ? -7.790 -8.904 3.531 1.00 66.00 306 LEU A O 1
ATOM 2204 N N . CYS A 1 307 ? -6.389 -8.742 5.272 1.00 67.19 307 CYS A N 1
ATOM 2205 C CA . CYS A 1 307 ? -7.137 -9.651 6.141 1.00 67.19 307 CYS A CA 1
ATOM 2206 C C . CYS A 1 307 ? -8.096 -8.885 7.056 1.00 67.19 307 CYS A C 1
ATOM 2208 O O . CYS A 1 307 ? -7.687 -7.955 7.758 1.00 67.19 307 CYS A O 1
ATOM 2210 N N . THR A 1 308 ? -9.362 -9.299 7.084 1.00 72.25 308 THR A N 1
ATOM 2211 C CA . THR A 1 308 ? -10.386 -8.732 7.967 1.00 72.25 308 THR A CA 1
ATOM 2212 C C . THR A 1 308 ? -10.583 -9.610 9.204 1.00 72.25 308 THR A C 1
ATOM 2214 O O . THR A 1 308 ? -10.757 -10.826 9.090 1.00 72.25 308 THR A O 1
ATOM 2217 N N . PRO A 1 309 ? -10.567 -9.025 10.416 1.00 76.31 309 PRO A N 1
ATOM 2218 C CA . PRO A 1 309 ? -11.048 -9.707 11.602 1.00 76.31 309 PRO A CA 1
ATOM 2219 C C . PRO A 1 309 ? -12.514 -10.112 11.447 1.00 76.31 309 PRO A C 1
ATOM 2221 O O . PRO A 1 309 ? -13.268 -9.528 10.666 1.00 76.31 309 PRO A O 1
ATOM 2224 N N . LYS A 1 310 ? -12.927 -11.070 12.265 1.00 84.12 310 LYS A N 1
ATOM 2225 C CA . LYS A 1 310 ? -14.314 -11.434 12.491 1.00 84.12 310 LYS A CA 1
ATOM 2226 C C . LYS A 1 310 ? -14.939 -10.509 13.531 1.00 84.12 310 LYS A C 1
ATOM 2228 O O . LYS A 1 310 ? -14.381 -10.288 14.606 1.00 84.12 310 LYS A O 1
ATOM 2233 N N . HIS A 1 311 ? -16.154 -10.053 13.249 1.00 89.50 311 HIS A N 1
ATOM 2234 C CA . HIS A 1 311 ? -16.970 -9.330 14.218 1.00 89.50 311 HIS A CA 1
ATOM 2235 C C . HIS A 1 311 ? -17.389 -10.193 15.411 1.00 89.50 311 HIS A C 1
ATOM 2237 O O . HIS A 1 311 ? -17.790 -11.352 15.271 1.00 89.50 311 HIS A O 1
ATOM 2243 N N . LYS A 1 312 ? -17.361 -9.602 16.606 1.00 90.81 312 LYS A N 1
ATOM 2244 C CA . LYS A 1 312 ? -17.756 -10.278 17.836 1.00 90.81 312 LYS A CA 1
ATOM 2245 C C . LYS A 1 312 ? -19.272 -10.459 17.897 1.00 90.81 312 LYS A C 1
ATOM 2247 O O . LYS A 1 312 ? -20.036 -9.517 17.714 1.00 90.81 312 LYS A O 1
ATOM 2252 N N . GLU A 1 313 ? -19.725 -11.658 18.256 1.00 91.94 313 GLU A N 1
ATOM 2253 C CA . GLU A 1 313 ? -21.125 -11.874 18.636 1.00 91.94 313 GLU A CA 1
ATOM 2254 C C . GLU A 1 313 ? -21.393 -11.343 20.056 1.00 91.94 313 GLU A C 1
ATOM 2256 O O . GLU A 1 313 ? -20.738 -11.745 21.023 1.00 91.94 313 GLU A O 1
ATOM 2261 N N . PHE A 1 314 ? -22.375 -10.448 20.187 1.00 94.44 314 PHE A N 1
ATOM 2262 C CA . PHE A 1 314 ? -22.827 -9.872 21.455 1.00 94.44 314 PHE A CA 1
ATOM 2263 C C . PHE A 1 314 ? -24.314 -9.493 21.399 1.00 94.44 314 PHE A C 1
ATOM 2265 O O . PHE A 1 314 ? -24.877 -9.275 20.327 1.00 94.44 314 PHE A O 1
ATOM 2272 N N . GLU A 1 315 ? -24.952 -9.370 22.567 1.00 92.75 315 GLU A N 1
ATOM 2273 C CA . GLU A 1 315 ? -26.340 -8.911 22.678 1.00 92.75 315 GLU A CA 1
ATOM 2274 C C . GLU A 1 315 ? -26.486 -7.697 23.599 1.00 92.75 315 GLU A C 1
ATOM 2276 O O . GLU A 1 315 ? -25.941 -7.633 24.708 1.00 92.75 315 GLU A O 1
ATOM 2281 N N . ALA A 1 316 ? -27.250 -6.724 23.107 1.00 92.69 316 ALA A N 1
ATOM 2282 C CA . ALA A 1 316 ? -27.550 -5.475 23.786 1.00 92.69 316 ALA A CA 1
ATOM 2283 C C . ALA A 1 316 ? -28.669 -5.646 24.828 1.00 92.69 316 ALA A C 1
ATOM 2285 O O . ALA A 1 316 ? -29.483 -6.571 24.778 1.00 92.69 316 ALA A O 1
ATOM 2286 N N . GLY A 1 317 ? -28.712 -4.731 25.793 1.00 94.44 317 GLY A N 1
ATOM 2287 C CA . GLY A 1 317 ? -29.768 -4.677 26.799 1.00 94.44 317 GLY A CA 1
ATOM 2288 C C . GLY A 1 317 ? -31.038 -3.988 26.292 1.00 94.44 317 GLY A C 1
ATOM 2289 O O . GLY A 1 317 ? -31.124 -3.499 25.168 1.00 94.44 317 GLY A O 1
ATOM 2290 N N . THR A 1 318 ? -32.045 -3.907 27.161 1.00 94.81 318 THR A N 1
ATOM 2291 C CA . THR A 1 318 ? -33.322 -3.226 26.869 1.00 94.81 318 THR A CA 1
ATOM 2292 C C . THR A 1 318 ? -33.474 -1.875 27.571 1.00 94.81 318 THR A C 1
ATOM 2294 O O . THR A 1 318 ? -34.373 -1.106 27.235 1.00 94.81 318 THR A O 1
ATOM 2297 N N . GLN A 1 319 ? -32.613 -1.564 28.545 1.00 97.56 319 GLN A N 1
ATOM 2298 C CA . GLN A 1 319 ? -32.635 -0.291 29.264 1.00 97.56 319 GLN A CA 1
ATOM 2299 C C . GLN A 1 319 ? -31.916 0.791 28.456 1.00 97.56 319 GLN A C 1
ATOM 2301 O O . GLN A 1 319 ? -30.690 0.786 28.373 1.00 97.56 319 GLN A O 1
ATOM 2306 N N . ASN A 1 320 ? -32.667 1.750 27.917 1.00 97.81 320 ASN A N 1
ATOM 2307 C CA . ASN A 1 320 ? -32.086 2.961 27.342 1.00 97.81 320 ASN A CA 1
ATOM 2308 C C . ASN A 1 320 ? -31.474 3.844 28.441 1.00 97.81 320 ASN A C 1
ATOM 2310 O O . ASN A 1 320 ? -32.022 3.952 29.542 1.00 97.81 320 ASN A O 1
ATOM 2314 N N . LEU A 1 321 ? -30.367 4.503 28.111 1.00 98.25 321 LEU A N 1
ATOM 2315 C CA . LEU A 1 321 ? -29.727 5.537 28.912 1.00 98.25 321 LEU A CA 1
ATOM 2316 C C . LEU A 1 321 ? -29.832 6.867 28.166 1.00 98.25 321 LEU A C 1
ATOM 2318 O O . LEU A 1 321 ? -29.545 6.946 26.973 1.00 98.25 321 LEU A O 1
ATOM 2322 N N . SER A 1 322 ? -30.230 7.921 28.868 1.00 96.88 322 SER A N 1
ATOM 2323 C CA . SER A 1 322 ? -30.345 9.258 28.291 1.00 96.88 322 SER A CA 1
ATOM 2324 C C . SER A 1 322 ? -29.886 10.317 29.281 1.00 96.88 322 SER A C 1
ATOM 2326 O O . SER A 1 322 ? -30.216 10.226 30.465 1.00 96.88 322 SER A O 1
ATOM 2328 N N . ALA A 1 323 ? -29.181 11.330 28.787 1.00 96.94 323 ALA A N 1
ATOM 2329 C CA . ALA A 1 323 ? -28.799 12.509 29.550 1.00 96.94 323 ALA A CA 1
ATOM 2330 C C . ALA A 1 323 ? -29.117 13.771 28.737 1.00 96.94 323 ALA A C 1
ATOM 2332 O O . ALA A 1 323 ? -28.690 13.895 27.588 1.00 96.94 323 ALA A O 1
ATOM 2333 N N . ASP A 1 324 ? -29.869 14.700 29.330 1.00 96.12 324 ASP A N 1
ATOM 2334 C CA . ASP A 1 324 ? -30.210 15.979 28.700 1.00 96.12 324 ASP A CA 1
ATOM 2335 C C . ASP A 1 324 ? -28.967 16.884 28.561 1.00 96.12 324 ASP A C 1
ATOM 2337 O O . ASP A 1 324 ? -27.882 16.566 29.048 1.00 96.12 324 ASP A O 1
ATOM 2341 N N . TRP A 1 325 ? -29.098 18.029 27.888 1.00 95.69 325 TRP A N 1
ATOM 2342 C CA . TRP A 1 325 ? -28.005 19.001 27.733 1.00 95.69 325 TRP A CA 1
ATOM 2343 C C . TRP A 1 325 ? -27.363 19.373 29.088 1.00 95.69 325 TRP A C 1
ATOM 2345 O O . TRP A 1 325 ? -28.080 19.690 30.037 1.00 95.69 325 TRP A O 1
ATOM 2355 N N . GLN A 1 326 ? -26.025 19.365 29.173 1.00 95.25 326 GLN A N 1
ATOM 2356 C CA . GLN A 1 326 ? -25.233 19.608 30.399 1.00 95.25 326 GLN A CA 1
ATOM 2357 C C . GLN A 1 326 ? -25.483 18.629 31.567 1.00 95.25 326 GLN A C 1
ATOM 2359 O O . GLN A 1 326 ? -25.062 18.895 32.695 1.00 95.25 326 GLN A O 1
ATOM 2364 N N . GLN A 1 327 ? -26.154 17.496 31.340 1.00 97.44 327 GLN A N 1
ATOM 2365 C CA . GLN A 1 327 ? -26.362 16.487 32.377 1.00 97.44 327 GLN A CA 1
ATOM 2366 C C . GLN A 1 327 ? -25.239 15.441 32.358 1.00 97.44 327 GLN A C 1
ATOM 2368 O O . GLN A 1 327 ? -25.131 14.646 31.428 1.00 97.44 327 GLN A O 1
ATOM 2373 N N . ASP A 1 328 ? -24.423 15.399 33.406 1.00 98.00 328 ASP A N 1
ATOM 2374 C CA . ASP A 1 328 ? -23.387 14.370 33.547 1.00 98.00 328 ASP A CA 1
ATOM 2375 C C . ASP A 1 328 ? -24.006 12.981 33.809 1.00 98.00 328 ASP A C 1
ATOM 2377 O O . ASP A 1 328 ? -25.029 12.852 34.492 1.00 98.00 328 ASP A O 1
ATOM 2381 N N . ILE A 1 329 ? -23.373 11.929 33.284 1.00 98.31 329 ILE A N 1
ATOM 2382 C CA . ILE A 1 329 ? -23.800 10.533 33.432 1.00 98.31 329 ILE A CA 1
ATOM 2383 C C . ILE A 1 329 ? -22.607 9.626 33.750 1.00 98.31 329 ILE A C 1
ATOM 2385 O O . ILE A 1 329 ? -21.549 9.709 33.132 1.00 98.31 329 ILE A O 1
ATOM 2389 N N . THR A 1 330 ? -22.782 8.718 34.708 1.00 98.31 330 THR A N 1
ATOM 2390 C CA . THR A 1 330 ? -21.834 7.629 34.982 1.00 98.31 330 THR A CA 1
ATOM 2391 C C . THR A 1 330 ? -22.470 6.319 34.554 1.00 98.31 330 THR A C 1
ATOM 2393 O O . THR A 1 330 ? -23.565 5.991 35.014 1.00 98.31 330 THR A O 1
ATOM 2396 N N . ILE A 1 331 ? -21.790 5.576 33.684 1.00 98.44 331 ILE A N 1
ATOM 2397 C CA . ILE A 1 331 ? -22.274 4.299 33.161 1.00 98.44 331 ILE A CA 1
ATOM 2398 C C . ILE A 1 331 ? -21.376 3.196 33.726 1.00 98.44 331 ILE A C 1
ATOM 2400 O O . ILE A 1 331 ? -20.159 3.192 33.538 1.00 98.44 331 ILE A O 1
ATOM 2404 N N . THR A 1 332 ? -21.975 2.251 34.444 1.00 98.06 332 THR A N 1
ATOM 2405 C CA . THR A 1 332 ? -21.288 1.039 34.913 1.00 98.06 332 THR A CA 1
ATOM 2406 C C . THR A 1 332 ? -21.140 0.028 33.771 1.00 98.06 332 THR A C 1
ATOM 2408 O O . THR A 1 332 ? -22.001 0.016 32.895 1.00 98.06 332 THR A O 1
ATOM 2411 N N . PRO A 1 333 ? -20.127 -0.854 33.771 1.00 98.69 333 PRO A N 1
ATOM 2412 C CA . PRO A 1 333 ? -20.047 -1.951 32.804 1.00 98.69 333 PRO A CA 1
ATOM 2413 C C . PRO A 1 333 ? -21.334 -2.797 32.773 1.00 98.69 333 PRO A C 1
ATOM 2415 O O . PRO A 1 333 ? -21.906 -3.101 33.824 1.00 98.69 333 PRO A O 1
ATOM 2418 N N . GLY A 1 334 ? -21.799 -3.169 31.578 1.00 98.25 334 GLY A N 1
ATOM 2419 C CA . GLY A 1 334 ? -23.060 -3.889 31.373 1.00 98.25 334 GLY A CA 1
ATOM 2420 C C . GLY A 1 334 ? -23.665 -3.734 29.971 1.00 98.25 334 GLY A C 1
ATOM 2421 O O . GLY A 1 334 ? -23.137 -3.017 29.121 1.00 98.25 334 GLY A O 1
ATOM 2422 N N . SER A 1 335 ? -24.798 -4.407 29.743 1.00 98.31 335 SER A N 1
ATOM 2423 C CA . SER A 1 335 ? -25.561 -4.343 28.487 1.00 98.31 335 SER A CA 1
ATOM 2424 C C . SER A 1 335 ? -26.782 -3.426 28.606 1.00 98.31 335 SER A C 1
ATOM 2426 O O . SER A 1 335 ? -27.626 -3.598 29.488 1.00 98.31 335 SER A O 1
ATOM 2428 N N . TYR A 1 336 ? -26.911 -2.502 27.660 1.00 98.50 336 TYR A N 1
ATOM 2429 C CA . TYR A 1 336 ? -27.903 -1.431 27.601 1.00 98.50 336 TYR A CA 1
ATOM 2430 C C . TYR A 1 336 ? -28.593 -1.386 26.236 1.00 98.50 336 TYR A C 1
ATOM 2432 O O . TYR A 1 336 ? -28.143 -2.005 25.275 1.00 98.50 336 TYR A O 1
ATOM 2440 N N . GLY A 1 337 ? -29.700 -0.649 26.167 1.00 98.31 337 GLY A N 1
ATOM 2441 C CA . GLY A 1 337 ? -30.349 -0.275 24.917 1.00 98.31 337 GLY A CA 1
ATOM 2442 C C . GLY A 1 337 ? -29.599 0.876 24.243 1.00 98.31 337 GLY A C 1
ATOM 2443 O O . GLY A 1 337 ? -28.394 0.803 24.019 1.00 98.31 337 GLY A O 1
ATOM 2444 N N . ASN A 1 338 ? -30.309 1.950 23.917 1.00 98.44 338 ASN A N 1
ATOM 2445 C CA . ASN A 1 338 ? -29.721 3.124 23.270 1.00 98.44 338 ASN A CA 1
ATOM 2446 C C . ASN A 1 338 ? -29.069 4.046 24.312 1.00 98.44 338 ASN A C 1
ATOM 2448 O O . ASN A 1 338 ? -29.642 4.239 25.386 1.00 98.44 338 ASN A O 1
ATOM 2452 N N . LEU A 1 339 ? -27.936 4.665 23.971 1.00 98.56 339 LEU A N 1
ATOM 2453 C CA . LEU A 1 339 ? -27.351 5.794 24.697 1.00 98.56 339 LEU A CA 1
ATOM 2454 C C . LEU A 1 339 ? -27.627 7.097 23.931 1.00 98.56 339 LEU A C 1
ATOM 2456 O O . LEU A 1 339 ? -27.238 7.223 22.772 1.00 98.56 339 LEU A O 1
ATOM 2460 N N . GLN A 1 340 ? -28.297 8.055 24.573 1.00 98.25 340 GLN A N 1
ATOM 2461 C CA . GLN A 1 340 ? -28.677 9.345 23.981 1.00 98.25 340 GLN A CA 1
ATOM 2462 C C . GLN A 1 340 ? -28.163 10.512 24.833 1.00 98.25 340 GLN A C 1
ATOM 2464 O O . GLN A 1 340 ? -28.551 10.660 25.991 1.00 98.25 340 GLN A O 1
ATOM 2469 N N . LEU A 1 341 ? -27.296 11.348 24.263 1.00 97.94 341 LEU A N 1
ATOM 2470 C CA . LEU A 1 341 ? -26.645 12.466 24.950 1.00 97.94 341 LEU A CA 1
ATOM 2471 C C . LEU A 1 341 ? -27.047 13.792 24.293 1.00 97.94 341 LEU A C 1
ATOM 2473 O O . LEU A 1 341 ? -26.874 13.967 23.087 1.00 97.94 341 LEU A O 1
ATOM 2477 N N . GLY A 1 342 ? -27.602 14.726 25.066 1.00 93.69 342 GLY A N 1
ATOM 2478 C CA . GLY A 1 342 ? -28.109 16.001 24.547 1.00 93.69 342 GLY A CA 1
ATOM 2479 C C . GLY A 1 342 ? -27.025 16.966 24.048 1.00 93.69 342 GLY A C 1
ATOM 2480 O O . GLY A 1 342 ? -27.281 17.736 23.125 1.00 93.69 342 GLY A O 1
ATOM 2481 N N . GLY A 1 343 ? -25.830 16.911 24.635 1.00 93.88 343 GLY A N 1
ATOM 2482 C CA . GLY A 1 343 ? -24.692 17.801 24.395 1.00 93.88 343 GLY A CA 1
ATOM 2483 C C . GLY A 1 343 ? -24.127 18.388 25.696 1.00 93.88 343 GLY A C 1
ATOM 2484 O O . GLY A 1 343 ? -24.836 18.504 26.697 1.00 93.88 343 GLY A O 1
ATOM 2485 N N . GLN A 1 344 ? -22.837 18.741 25.709 1.00 97.00 344 GLN A N 1
ATOM 2486 C CA . GLN A 1 344 ? -22.095 19.182 26.910 1.00 97.00 344 GLN A CA 1
ATOM 2487 C C . GLN A 1 344 ? -22.157 18.208 28.109 1.00 97.00 344 GLN A C 1
ATOM 2489 O O . GLN A 1 344 ? -22.001 18.614 29.260 1.00 97.00 344 GLN A O 1
ATOM 2494 N N . ASN A 1 345 ? -22.396 16.919 27.855 1.00 97.50 345 ASN A N 1
ATOM 2495 C CA . ASN A 1 345 ? -22.447 15.870 28.874 1.00 97.50 345 ASN A CA 1
ATOM 2496 C C . ASN A 1 345 ? -21.040 15.392 29.239 1.00 97.50 345 ASN A C 1
ATOM 2498 O O . ASN A 1 345 ? -20.270 15.067 28.335 1.00 97.50 345 ASN A O 1
ATOM 2502 N N . LYS A 1 346 ? -20.733 15.199 30.526 1.00 98.38 346 LYS A N 1
ATOM 2503 C CA . LYS A 1 346 ? -19.605 14.342 30.918 1.00 98.38 346 LYS A CA 1
ATOM 2504 C C . LYS A 1 346 ? -20.074 12.904 31.075 1.00 98.38 346 LYS A C 1
ATOM 2506 O O . LYS A 1 346 ? -20.983 12.627 31.858 1.00 98.38 346 LYS A O 1
ATOM 2511 N N . VAL A 1 347 ? -19.446 11.995 30.340 1.00 98.50 347 VAL A N 1
ATOM 2512 C CA . VAL A 1 347 ? -19.763 10.564 30.336 1.00 98.50 347 VAL A CA 1
ATOM 2513 C C . VAL A 1 347 ? -18.625 9.818 31.015 1.00 98.50 347 VAL A C 1
ATOM 2515 O O . VAL A 1 347 ? -17.531 9.735 30.468 1.00 98.50 347 VAL A O 1
ATOM 2518 N N . TYR A 1 348 ? -18.875 9.278 32.203 1.00 98.62 348 TYR A N 1
ATOM 2519 C CA . TYR A 1 348 ? -17.878 8.537 32.975 1.00 98.62 348 TYR A CA 1
ATOM 2520 C C . TYR A 1 348 ? -17.997 7.032 32.720 1.00 98.62 348 TYR A C 1
ATOM 2522 O O . TYR A 1 348 ? -19.050 6.440 32.984 1.00 98.62 348 TYR A O 1
ATOM 2530 N N . LEU A 1 349 ? -16.902 6.433 32.249 1.00 98.56 349 LEU A N 1
ATOM 2531 C CA . LEU A 1 349 ? -16.733 5.009 31.962 1.00 98.56 349 LEU A CA 1
ATOM 2532 C C . LEU A 1 349 ? -15.524 4.484 32.745 1.00 98.56 349 LEU A C 1
ATOM 2534 O O . LEU A 1 349 ? -14.434 5.042 32.655 1.00 98.56 349 LEU A O 1
ATOM 2538 N N . SER A 1 350 ? -15.703 3.411 33.508 1.00 98.06 350 SER A N 1
ATOM 2539 C CA . SER A 1 350 ? -14.615 2.698 34.191 1.00 98.06 350 SER A CA 1
ATOM 2540 C C . SER A 1 350 ? -14.268 1.415 33.446 1.00 98.06 350 SER A C 1
ATOM 2542 O O . SER A 1 350 ? -15.125 0.880 32.749 1.00 98.06 350 SER A O 1
ATOM 2544 N N . ALA A 1 351 ? -13.070 0.872 33.667 1.00 97.88 351 ALA A N 1
ATOM 2545 C CA . ALA A 1 351 ? -12.663 -0.449 33.178 1.00 97.88 351 ALA A CA 1
ATOM 2546 C C . ALA A 1 351 ? -13.795 -1.503 33.208 1.00 97.88 351 ALA A C 1
ATOM 2548 O O . ALA A 1 351 ? -14.472 -1.688 34.227 1.00 97.88 351 ALA A O 1
ATOM 2549 N N . GLY A 1 352 ? -13.988 -2.196 32.085 1.00 98.25 352 GLY A N 1
ATOM 2550 C CA . GLY A 1 352 ? -15.040 -3.185 31.871 1.00 98.25 352 GLY A CA 1
ATOM 2551 C C . GLY A 1 352 ? -15.673 -3.126 30.477 1.00 98.25 352 GLY A C 1
ATOM 2552 O O . GLY A 1 352 ? -15.320 -2.308 29.627 1.00 98.25 352 GLY A O 1
ATOM 2553 N N . THR A 1 353 ? -16.626 -4.030 30.246 1.00 98.50 353 THR A N 1
ATOM 2554 C CA . THR A 1 353 ? -17.334 -4.171 28.967 1.00 98.50 353 THR A CA 1
ATOM 2555 C C . THR A 1 353 ? -18.684 -3.459 28.984 1.00 98.50 353 THR A C 1
ATOM 2557 O O . THR A 1 353 ? -19.457 -3.588 29.935 1.00 98.50 353 THR A O 1
ATOM 2560 N N . TYR A 1 354 ? -18.987 -2.764 27.895 1.00 98.69 354 TYR A N 1
ATOM 2561 C CA . TYR A 1 354 ? -20.216 -2.021 27.658 1.00 98.69 354 TYR A CA 1
ATOM 2562 C C . TYR A 1 354 ? -20.849 -2.497 26.352 1.00 98.69 354 TYR A C 1
ATOM 2564 O O . TYR A 1 354 ? -20.152 -2.609 25.347 1.00 98.69 354 TYR A O 1
ATOM 2572 N N . VAL A 1 355 ? -22.156 -2.761 26.344 1.00 98.69 355 VAL A N 1
ATOM 2573 C CA . VAL A 1 355 ? -22.885 -3.148 25.123 1.00 98.69 355 VAL A CA 1
ATOM 2574 C C . VAL A 1 355 ? -24.091 -2.239 24.925 1.00 98.69 355 VAL A C 1
ATOM 2576 O O . VAL A 1 355 ? -24.858 -2.043 25.864 1.00 98.69 355 VAL A O 1
ATOM 2579 N N . PHE A 1 356 ? -24.285 -1.714 23.717 1.00 98.75 356 PHE A N 1
ATOM 2580 C CA . PHE A 1 356 ? -25.387 -0.818 23.357 1.00 98.75 356 PHE A CA 1
ATOM 2581 C C . PHE A 1 356 ? -26.095 -1.270 22.072 1.00 98.75 356 PHE A C 1
ATOM 2583 O O . PHE A 1 356 ? -25.519 -1.964 21.232 1.00 98.75 356 PHE A O 1
ATOM 2590 N N . ASN A 1 357 ? -27.340 -0.828 21.886 1.00 98.19 357 ASN A N 1
ATOM 2591 C CA . ASN A 1 357 ? -27.990 -0.856 20.574 1.00 98.19 357 ASN A CA 1
ATOM 2592 C C . ASN A 1 357 ? -27.400 0.239 19.680 1.00 98.19 357 ASN A C 1
ATOM 2594 O O . ASN A 1 357 ? -26.722 -0.078 18.716 1.00 98.19 357 ASN A O 1
ATOM 2598 N N . ASP A 1 358 ? -27.573 1.510 20.040 1.00 98.62 358 ASP A N 1
ATOM 2599 C CA . ASP A 1 358 ? -27.018 2.665 19.324 1.00 98.62 358 ASP A CA 1
ATOM 2600 C C . ASP A 1 358 ? -26.415 3.661 20.327 1.00 98.62 358 ASP A C 1
ATOM 2602 O O . ASP A 1 358 ? -26.903 3.782 21.456 1.00 98.62 358 ASP A O 1
ATOM 2606 N N . ILE A 1 359 ? -25.398 4.413 19.902 1.00 98.69 359 ILE A N 1
ATOM 2607 C CA . ILE A 1 359 ? -24.840 5.559 20.633 1.00 98.69 359 ILE A CA 1
ATOM 2608 C C . ILE A 1 359 ? -25.058 6.818 19.794 1.00 98.69 359 ILE A C 1
ATOM 2610 O O . ILE A 1 359 ? -24.587 6.902 18.661 1.00 98.69 359 ILE A O 1
ATOM 2614 N N . GLN A 1 360 ? -25.734 7.817 20.359 1.00 98.31 360 GLN A N 1
ATOM 2615 C CA . GLN A 1 360 ? -25.932 9.116 19.723 1.00 98.31 360 GLN A CA 1
ATOM 2616 C C . GLN A 1 360 ? -25.645 10.262 20.697 1.00 98.31 360 GLN A C 1
ATOM 2618 O O . GLN A 1 360 ? -26.180 10.293 21.807 1.00 98.31 360 GLN A O 1
ATOM 2623 N N . SER A 1 361 ? -24.859 11.241 20.251 1.00 97.12 361 SER A N 1
ATOM 2624 C CA . SER A 1 361 ? -24.580 12.474 20.983 1.00 97.12 361 SER A CA 1
ATOM 2625 C C . SER A 1 361 ? -24.843 13.726 20.155 1.00 97.12 361 SER A C 1
ATOM 2627 O O . SER A 1 361 ? -24.522 13.784 18.970 1.00 97.12 361 SER A O 1
ATOM 2629 N N . GLY A 1 362 ? -25.345 14.763 20.827 1.00 95.31 362 GLY A N 1
ATOM 2630 C CA . GLY A 1 362 ? -25.201 16.154 20.407 1.00 95.31 362 GLY A CA 1
ATOM 2631 C C . GLY A 1 362 ? -23.751 16.648 20.506 1.00 95.31 362 GLY A C 1
ATOM 2632 O O . GLY A 1 362 ? -22.806 15.859 20.578 1.00 95.31 362 GLY A O 1
ATOM 2633 N N . THR A 1 363 ? -23.580 17.969 20.504 1.00 96.62 363 THR A N 1
ATOM 2634 C CA . THR A 1 363 ? -22.271 18.640 20.468 1.00 96.62 363 THR A CA 1
ATOM 2635 C C . THR A 1 363 ? -21.604 18.743 21.842 1.00 96.62 363 THR A C 1
ATOM 2637 O O . THR A 1 363 ? -22.260 18.765 22.883 1.00 96.62 363 THR A O 1
ATOM 2640 N N . GLN A 1 364 ? -20.277 18.847 21.841 1.00 97.44 364 GLN A N 1
ATOM 2641 C CA . GLN A 1 364 ? -19.411 19.046 23.004 1.00 97.44 364 GLN A CA 1
ATOM 2642 C C . GLN A 1 364 ? -19.512 17.989 24.132 1.00 97.44 364 GLN A C 1
ATOM 2644 O O . GLN A 1 364 ? -19.400 18.366 25.299 1.00 97.44 364 GLN A O 1
ATOM 2649 N N . PRO A 1 365 ? -19.752 16.685 23.873 1.00 97.56 365 PRO A N 1
ATOM 2650 C CA . PRO A 1 365 ? -19.649 15.676 24.927 1.00 97.56 365 PRO A CA 1
ATOM 2651 C C . PRO A 1 365 ? -18.193 15.532 25.404 1.00 97.56 365 PRO A C 1
ATOM 2653 O O . PRO A 1 365 ? -17.254 15.695 24.631 1.00 97.56 365 PRO A O 1
ATOM 2656 N N . SER A 1 366 ? -17.991 15.155 26.662 1.00 98.31 366 SER A N 1
ATOM 2657 C CA . SER A 1 366 ? -16.671 14.824 27.202 1.00 98.31 366 SER A CA 1
ATOM 2658 C C . SER A 1 366 ? -16.666 13.385 27.706 1.00 98.31 366 SER A C 1
ATOM 2660 O O . SER A 1 366 ? -17.382 13.057 28.656 1.00 98.31 366 SER A O 1
ATOM 2662 N N . LEU A 1 367 ? -15.859 12.519 27.092 1.00 98.50 367 LEU A N 1
ATOM 2663 C CA . LEU A 1 367 ? -15.694 11.129 27.519 1.00 98.50 367 LEU A CA 1
ATOM 2664 C C . LEU A 1 367 ? -14.598 11.037 28.586 1.00 98.50 367 LEU A C 1
ATOM 2666 O O . LEU A 1 367 ? -13.459 11.421 28.342 1.00 98.50 367 LEU A O 1
ATOM 2670 N N . TYR A 1 368 ? -14.938 10.521 29.764 1.00 98.69 368 TYR A N 1
ATOM 2671 C CA . TYR A 1 368 ? -14.027 10.307 30.887 1.00 98.69 368 TYR A CA 1
ATOM 2672 C C . TYR A 1 368 ? -13.776 8.807 31.065 1.00 98.69 368 TYR A C 1
ATOM 2674 O O . TYR A 1 368 ? -14.628 8.094 31.600 1.00 98.69 368 TYR A O 1
ATOM 2682 N N . PHE A 1 369 ? -12.609 8.341 30.620 1.00 98.56 369 PHE A N 1
ATOM 2683 C CA . PHE A 1 369 ? -12.171 6.951 30.748 1.00 98.56 369 PHE A CA 1
ATOM 2684 C C . PHE A 1 369 ? -11.292 6.758 31.993 1.00 98.56 369 PHE A C 1
ATOM 2686 O O . PHE A 1 369 ? -10.173 7.276 32.060 1.00 98.56 369 PHE A O 1
ATOM 2693 N N . ASP A 1 370 ? -11.765 5.961 32.953 1.00 98.06 370 ASP A N 1
ATOM 2694 C CA . ASP A 1 370 ? -10.974 5.479 34.087 1.00 98.06 370 ASP A CA 1
ATOM 2695 C C . ASP A 1 370 ? -10.397 4.090 33.786 1.00 98.06 370 ASP A C 1
ATOM 2697 O O . ASP A 1 370 ? -11.031 3.053 34.003 1.00 98.06 370 ASP A O 1
ATOM 2701 N N . LEU A 1 371 ? -9.163 4.108 33.281 1.00 97.06 371 LEU A N 1
ATOM 2702 C CA . LEU A 1 371 ? -8.374 2.946 32.867 1.00 97.06 371 LEU A CA 1
ATOM 2703 C C . LEU A 1 371 ? -7.519 2.386 34.016 1.00 97.06 371 LEU A C 1
ATOM 2705 O O . LEU A 1 371 ? -6.775 1.424 33.839 1.00 97.06 371 LEU A O 1
ATOM 2709 N N . SER A 1 372 ? -7.605 2.973 35.216 1.00 95.12 372 SER A N 1
ATOM 2710 C CA . SER A 1 372 ? -6.740 2.622 36.355 1.00 95.12 372 SER A CA 1
ATOM 2711 C C . SER A 1 372 ? -6.938 1.199 36.892 1.00 95.12 372 SER A C 1
ATOM 2713 O O . SER A 1 372 ? -6.110 0.711 37.664 1.00 95.12 372 SER A O 1
ATOM 2715 N N . ALA A 1 373 ? -8.021 0.535 36.481 1.00 94.19 373 ALA A N 1
ATOM 2716 C CA . ALA A 1 373 ? -8.358 -0.839 36.836 1.00 94.19 373 ALA A CA 1
ATOM 2717 C C . ALA A 1 373 ? -8.340 -1.820 35.641 1.00 94.19 373 ALA A C 1
ATOM 2719 O O . ALA A 1 373 ? -8.639 -2.997 35.842 1.00 94.19 373 ALA A O 1
ATOM 2720 N N . GLY A 1 374 ? -7.996 -1.366 34.427 1.00 94.69 374 GLY A N 1
ATOM 2721 C CA . GLY A 1 374 ? -7.969 -2.182 33.208 1.00 94.69 374 GLY A CA 1
ATOM 2722 C C . GLY A 1 374 ? -8.685 -1.541 32.014 1.00 94.69 374 GLY A C 1
ATOM 2723 O O . GLY A 1 374 ? -8.987 -0.349 32.012 1.00 94.69 374 GLY A O 1
ATOM 2724 N N . ASP A 1 375 ? -8.949 -2.362 31.002 1.00 97.19 375 ASP A N 1
ATOM 2725 C CA . ASP A 1 375 ? -9.411 -1.934 29.680 1.00 97.19 375 ASP A CA 1
ATOM 2726 C C . ASP A 1 375 ? -10.907 -1.564 29.652 1.00 97.19 375 ASP A C 1
ATOM 2728 O O . ASP A 1 375 ? -11.718 -2.102 30.411 1.00 97.19 375 ASP A O 1
ATOM 2732 N N . VAL A 1 376 ? -11.287 -0.669 28.736 1.00 98.62 376 VAL A N 1
ATOM 2733 C CA . VAL A 1 376 ? -12.679 -0.322 28.413 1.00 98.62 376 VAL A CA 1
ATOM 2734 C C . VAL A 1 376 ? -13.012 -0.863 27.024 1.00 98.62 376 VAL A C 1
ATOM 2736 O O . VAL A 1 376 ? -12.399 -0.484 26.028 1.00 98.62 376 VAL A O 1
ATOM 2739 N N . THR A 1 377 ? -14.004 -1.750 26.956 1.00 98.44 377 THR A N 1
ATOM 2740 C CA . THR A 1 377 ? -14.439 -2.403 25.710 1.00 98.44 377 THR A CA 1
ATOM 2741 C C . THR A 1 377 ? -15.892 -2.043 25.429 1.00 98.44 377 THR A C 1
ATOM 2743 O O . THR A 1 377 ? -16.756 -2.289 26.270 1.00 98.44 377 THR A O 1
ATOM 2746 N N . ILE A 1 378 ? -16.177 -1.467 24.265 1.00 98.75 378 ILE A N 1
ATOM 2747 C CA . ILE A 1 378 ? -17.503 -0.980 23.875 1.00 98.75 378 ILE A CA 1
ATOM 2748 C C . ILE A 1 378 ? -17.974 -1.755 22.644 1.00 98.75 378 ILE A C 1
ATOM 2750 O O . ILE A 1 378 ? -17.285 -1.775 21.633 1.00 98.75 378 ILE A O 1
ATOM 2754 N N . PHE A 1 379 ? -19.159 -2.354 22.712 1.00 98.69 379 PHE A N 1
ATOM 2755 C CA . PHE A 1 379 ? -19.802 -3.064 21.607 1.00 98.69 379 PHE A CA 1
ATOM 27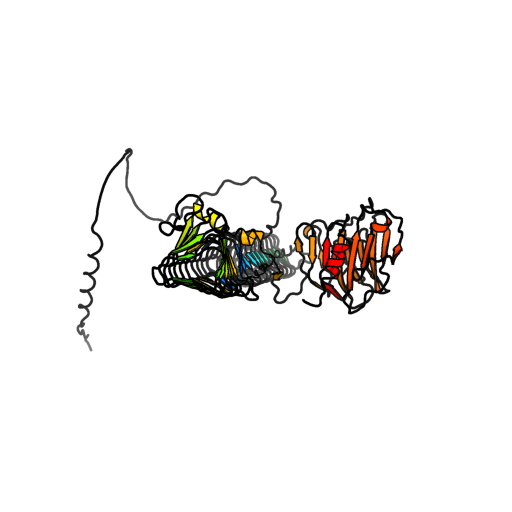56 C C . PHE A 1 379 ? -21.138 -2.403 21.254 1.00 98.69 379 PHE A C 1
ATOM 2758 O O . PHE A 1 379 ? -21.934 -2.103 22.146 1.00 98.69 379 PHE A O 1
ATOM 2765 N N . VAL A 1 380 ? -21.412 -2.173 19.969 1.00 98.75 380 VAL A N 1
ATOM 2766 C CA . VAL A 1 380 ? -22.619 -1.460 19.515 1.00 98.75 380 VAL A CA 1
ATOM 2767 C C . VAL A 1 380 ? -23.295 -2.200 18.359 1.00 98.75 380 VAL A C 1
ATOM 2769 O O . VAL A 1 380 ? -22.687 -2.472 17.328 1.00 98.75 380 VAL A O 1
ATOM 2772 N N . LYS A 1 381 ? -24.574 -2.556 18.512 1.00 98.00 381 LYS A N 1
ATOM 2773 C CA . LYS A 1 381 ? -25.311 -3.357 17.511 1.00 98.00 381 LYS A CA 1
ATOM 2774 C C . LYS A 1 381 ? -25.703 -2.552 16.263 1.00 98.00 381 LYS A C 1
ATOM 2776 O O . LYS A 1 381 ? -25.869 -3.113 15.185 1.00 98.00 381 LYS A O 1
ATOM 2781 N N . GLY A 1 382 ? -25.878 -1.251 16.434 1.00 97.69 382 GLY A N 1
ATOM 2782 C CA . GLY A 1 382 ? -26.225 -0.256 15.434 1.00 97.69 382 GLY A CA 1
ATOM 2783 C C . GLY A 1 382 ? -25.129 0.799 15.315 1.00 97.69 382 GLY A C 1
ATOM 2784 O O . GLY A 1 382 ? -23.945 0.474 15.241 1.00 97.69 382 GLY A O 1
ATOM 2785 N N . ASN A 1 383 ? -25.522 2.066 15.237 1.00 98.44 383 ASN A N 1
ATOM 2786 C CA . ASN A 1 383 ? -24.631 3.162 14.866 1.00 98.44 383 ASN A CA 1
ATOM 2787 C C . ASN A 1 383 ? -24.002 3.850 16.084 1.00 98.44 383 ASN A C 1
ATOM 2789 O O . ASN A 1 383 ? -24.569 3.873 17.178 1.00 98.44 383 ASN A O 1
ATOM 2793 N N . VAL A 1 384 ? -22.851 4.478 15.849 1.00 98.75 384 VAL A N 1
ATOM 2794 C CA . VAL A 1 384 ? -22.165 5.366 16.790 1.00 98.75 384 VAL A CA 1
ATOM 2795 C C . VAL A 1 384 ? -22.031 6.735 16.137 1.00 98.75 384 VAL A C 1
ATOM 2797 O O . VAL A 1 384 ? -21.390 6.869 15.098 1.00 98.75 384 VAL A O 1
ATOM 2800 N N . SER A 1 385 ? -22.653 7.754 16.723 1.00 98.25 385 SER A N 1
ATOM 2801 C CA . SER A 1 385 ? -22.671 9.107 16.171 1.00 98.25 385 SER A CA 1
ATOM 2802 C C . SER A 1 385 ?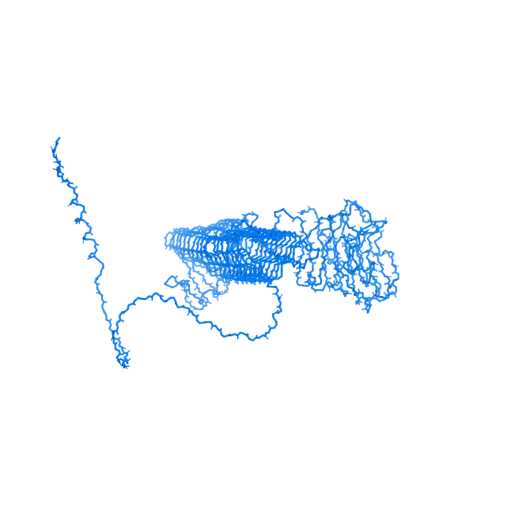 -22.381 10.147 17.245 1.00 98.25 385 SER A C 1
ATOM 2804 O O . SER A 1 385 ? -23.123 10.266 18.223 1.00 98.25 385 SER A O 1
ATOM 2806 N N . PHE A 1 386 ? -21.316 10.918 17.043 1.00 97.94 386 PHE A N 1
ATOM 2807 C CA . PHE A 1 386 ? -20.975 12.085 17.849 1.00 97.94 386 PHE A CA 1
ATOM 2808 C C . PHE A 1 386 ? -21.112 13.359 17.011 1.00 97.94 386 PHE A C 1
ATOM 2810 O O . PHE A 1 386 ? -20.802 13.360 15.818 1.00 97.94 386 PHE A O 1
ATOM 2817 N N . GLY A 1 387 ? -21.595 14.432 17.644 1.00 97.12 387 GLY A N 1
ATOM 2818 C CA . GLY A 1 387 ? -21.650 15.767 17.052 1.00 97.12 387 GLY A CA 1
ATOM 2819 C C . GLY A 1 387 ? -20.265 16.407 16.932 1.00 97.12 387 GLY A C 1
ATOM 2820 O O . GLY A 1 387 ? -19.274 15.738 16.658 1.00 97.12 387 GLY A O 1
ATOM 2821 N N . ASP A 1 388 ? -20.204 17.723 17.105 1.00 97.12 388 ASP A N 1
ATOM 2822 C CA . ASP A 1 388 ? -18.947 18.477 17.063 1.00 97.12 388 ASP A CA 1
ATOM 2823 C C . ASP A 1 388 ? -18.260 18.498 18.435 1.00 97.12 388 ASP A C 1
ATOM 2825 O O . ASP A 1 388 ? -18.944 18.489 19.460 1.00 97.12 388 ASP A O 1
ATOM 2829 N N . GLN A 1 389 ? -16.937 18.667 18.460 1.00 97.06 389 GLN A N 1
ATOM 2830 C CA . GLN A 1 389 ? -16.156 19.038 19.650 1.00 97.06 389 GLN A CA 1
ATOM 2831 C C . GLN A 1 389 ? -16.218 18.052 20.832 1.00 97.06 389 GLN A C 1
ATOM 2833 O O . GLN A 1 389 ? -16.184 18.475 21.990 1.00 97.06 389 GLN A O 1
ATOM 2838 N N . LEU A 1 390 ? -16.301 16.741 20.574 1.00 97.94 390 LEU A N 1
ATOM 2839 C CA . LEU A 1 390 ? -16.074 15.729 21.608 1.00 97.94 390 LEU A CA 1
ATOM 2840 C C . LEU A 1 390 ? -14.658 15.867 22.174 1.00 97.94 390 LEU A C 1
ATOM 2842 O O . LEU A 1 390 ? -13.697 15.871 21.410 1.00 97.94 390 LEU A O 1
ATOM 2846 N N . SER A 1 391 ? -14.528 15.922 23.500 1.00 97.94 391 SER A N 1
ATOM 2847 C CA . SER A 1 391 ? -13.230 15.859 24.181 1.00 97.94 391 SER A CA 1
ATOM 2848 C C . SER A 1 391 ? -13.043 14.536 24.916 1.00 97.94 391 SER A C 1
ATOM 2850 O O . SER A 1 391 ? -14.006 13.933 25.404 1.00 97.94 391 SER A O 1
ATOM 2852 N N . VAL A 1 392 ? -11.796 14.089 25.044 1.00 98.50 392 VAL A N 1
ATOM 2853 C CA . VAL A 1 392 ? -11.443 12.893 25.808 1.00 98.50 392 VAL A CA 1
ATOM 2854 C C . VAL A 1 392 ? -10.609 13.259 27.030 1.00 98.50 392 VAL A C 1
ATOM 2856 O O . VAL A 1 392 ? -9.642 14.017 26.977 1.00 98.50 392 VAL A O 1
ATOM 2859 N N . HIS A 1 393 ? -10.976 12.661 28.157 1.00 98.50 393 HIS A N 1
ATOM 2860 C CA . HIS A 1 393 ? -10.275 12.747 29.423 1.00 98.50 393 HIS A CA 1
ATOM 2861 C C . HIS A 1 393 ? -9.922 11.342 29.920 1.00 98.50 393 HIS A C 1
ATOM 2863 O O . HIS A 1 393 ? -10.782 10.468 30.003 1.00 98.50 393 HIS A O 1
ATOM 2869 N N . VAL A 1 394 ? -8.660 11.121 30.284 1.00 98.12 394 VAL A N 1
ATOM 2870 C CA . VAL A 1 394 ? -8.124 9.793 30.612 1.00 98.12 394 VAL A CA 1
ATOM 2871 C C . VAL A 1 394 ? -7.506 9.793 32.004 1.00 98.12 394 VAL A C 1
ATOM 2873 O O . VAL A 1 394 ? -6.736 10.686 32.355 1.00 98.12 394 VAL A O 1
ATOM 2876 N N . LYS A 1 395 ? -7.814 8.767 32.797 1.00 97.38 395 LYS A N 1
ATOM 2877 C CA . LYS A 1 395 ? -7.179 8.483 34.086 1.00 97.38 395 LYS A CA 1
ATOM 2878 C C . LYS A 1 395 ? -6.500 7.115 34.027 1.00 97.38 395 LYS A C 1
ATOM 2880 O O . LYS A 1 395 ? -7.145 6.103 33.779 1.00 97.38 395 LYS A O 1
ATOM 2885 N N . THR A 1 396 ? -5.196 7.091 34.288 1.00 92.38 396 THR A N 1
ATOM 2886 C CA . THR A 1 396 ? -4.311 5.926 34.074 1.00 92.38 396 THR A CA 1
ATOM 2887 C C . THR A 1 396 ? -3.792 5.292 35.371 1.00 92.38 396 THR A C 1
ATOM 2889 O O . THR A 1 396 ? -3.027 4.334 35.347 1.00 92.38 396 THR A O 1
ATOM 2892 N N . GLY A 1 397 ? -4.196 5.819 36.530 1.00 89.38 397 GLY A N 1
ATOM 2893 C CA . GLY A 1 397 ? -3.727 5.382 37.845 1.00 89.38 397 GLY A CA 1
ATOM 2894 C C . GLY A 1 397 ? -4.501 6.065 38.970 1.00 89.38 397 GLY A C 1
ATOM 2895 O O . GLY A 1 397 ? -5.657 6.435 38.798 1.00 89.38 397 GLY A O 1
ATOM 2896 N N . SER A 1 398 ? -3.869 6.299 40.122 1.00 82.94 398 SER A N 1
ATOM 2897 C CA . SER A 1 398 ? -4.511 6.962 41.274 1.00 82.94 398 SER A CA 1
ATOM 2898 C C . SER A 1 398 ? -4.684 8.487 41.138 1.00 82.94 398 SER A C 1
ATOM 2900 O O . SER A 1 398 ? -4.958 9.149 42.138 1.00 82.94 398 SER A O 1
ATOM 2902 N N . GLY A 1 399 ? -4.435 9.055 39.956 1.00 86.12 399 GLY A N 1
ATOM 2903 C CA . GLY A 1 399 ? -4.569 10.486 39.680 1.00 86.12 399 GLY A CA 1
ATOM 2904 C C . GLY A 1 399 ? -5.996 10.903 39.317 1.00 86.12 399 GLY A C 1
ATOM 2905 O O . GLY A 1 399 ? -6.918 10.088 39.298 1.00 86.12 399 GLY A O 1
ATOM 2906 N N . GLU A 1 400 ? -6.151 12.186 39.001 1.00 93.56 400 GLU A N 1
ATOM 2907 C CA . GLU A 1 400 ? -7.348 12.715 38.339 1.00 93.56 400 GLU A CA 1
ATOM 2908 C C . GLU A 1 400 ? -7.321 12.411 36.832 1.00 93.56 400 GLU A C 1
ATOM 2910 O O . GLU A 1 400 ? -6.309 11.954 36.299 1.00 93.56 400 GLU A O 1
ATOM 2915 N N . HIS A 1 401 ? -8.426 12.680 36.134 1.00 96.56 401 HIS A N 1
ATOM 2916 C CA . HIS A 1 401 ? -8.459 12.567 34.675 1.00 96.56 401 HIS A CA 1
ATOM 2917 C C . HIS A 1 401 ? -7.731 13.749 34.016 1.00 96.56 401 HIS A C 1
ATOM 2919 O O . HIS A 1 401 ? -8.043 14.911 34.287 1.00 96.56 401 HIS A O 1
ATOM 2925 N N . GLU A 1 402 ? -6.809 13.459 33.101 1.00 96.94 402 GLU A N 1
ATOM 2926 C CA . GLU A 1 402 ? -6.143 14.449 32.253 1.00 96.94 402 GLU A CA 1
ATOM 2927 C C . GLU A 1 402 ? -6.873 14.599 30.913 1.00 96.94 402 GLU A C 1
ATOM 2929 O O . GLU A 1 402 ? -7.340 13.615 30.353 1.00 96.94 402 GLU A O 1
ATOM 2934 N N . SER A 1 403 ? -6.961 15.822 30.382 1.00 97.38 403 SER A N 1
ATOM 2935 C CA . SER A 1 403 ? -7.402 16.077 28.996 1.00 97.38 403 SER A CA 1
ATOM 2936 C C . SER A 1 403 ? -6.422 15.454 28.003 1.00 97.38 403 SER A C 1
ATOM 2938 O O . SER A 1 403 ? -5.217 15.609 28.205 1.00 97.38 403 SER A O 1
ATOM 2940 N N . LEU A 1 404 ? -6.903 14.807 26.938 1.00 97.12 404 LEU A N 1
ATOM 2941 C CA . LEU A 1 404 ? -6.053 14.172 25.924 1.00 97.12 404 LEU A CA 1
ATOM 2942 C C . LEU A 1 404 ? -5.099 15.178 25.264 1.00 97.12 404 LEU A C 1
ATOM 2944 O O . LEU A 1 404 ? -3.912 14.895 25.079 1.00 97.12 404 LEU A O 1
ATOM 2948 N N . THR A 1 405 ? -5.602 16.378 24.981 1.00 95.19 405 THR A N 1
ATOM 2949 C CA . THR A 1 405 ? -4.817 17.499 24.460 1.00 95.19 405 THR A CA 1
ATOM 2950 C C . THR A 1 405 ? -4.463 18.539 25.531 1.00 95.19 405 THR A C 1
ATOM 2952 O O . THR A 1 405 ? -5.080 18.652 26.597 1.00 95.19 405 THR A O 1
ATOM 2955 N N . GLN A 1 406 ? -3.427 19.328 25.249 1.00 91.94 406 GLN A N 1
ATOM 2956 C CA . GLN A 1 406 ? -3.099 20.576 25.931 1.00 91.94 406 GLN A CA 1
ATOM 2957 C C . GLN A 1 406 ? -2.691 21.608 24.879 1.00 91.94 406 GLN A C 1
ATOM 2959 O O . GLN A 1 406 ? -1.796 21.344 24.085 1.00 91.94 406 GLN A O 1
ATOM 2964 N N . GLU A 1 407 ? -3.332 22.782 24.875 1.00 85.88 407 GLU A N 1
ATOM 2965 C CA . GLU A 1 407 ? -3.066 23.839 23.878 1.00 85.88 407 GLU A CA 1
ATOM 2966 C C . GLU A 1 407 ? -3.139 23.296 22.433 1.00 85.88 407 GLU A C 1
ATOM 2968 O O . GLU A 1 407 ? -2.282 23.583 21.604 1.00 85.88 407 GLU A O 1
ATOM 2973 N N . ASN A 1 408 ? -4.153 22.463 22.161 1.00 80.94 408 ASN A N 1
ATOM 2974 C CA . ASN A 1 408 ? -4.395 21.738 20.903 1.00 80.94 408 ASN A CA 1
ATOM 2975 C C . ASN A 1 408 ? -3.304 20.729 20.487 1.00 80.94 408 ASN A C 1
ATOM 2977 O O . ASN A 1 408 ? -3.351 20.222 19.376 1.00 80.94 408 ASN A O 1
ATOM 2981 N N . ASN A 1 409 ? -2.340 20.411 21.356 1.00 87.88 409 ASN A N 1
ATOM 2982 C CA . ASN A 1 409 ? -1.314 19.398 21.101 1.00 87.88 409 ASN A CA 1
ATOM 2983 C C . ASN A 1 409 ? -1.616 18.117 21.891 1.00 87.88 409 ASN A C 1
ATOM 2985 O O . ASN A 1 409 ? -1.994 18.190 23.065 1.00 87.88 409 ASN A O 1
ATOM 2989 N N . LEU A 1 410 ? -1.394 16.944 21.292 1.00 91.50 410 LEU A N 1
ATOM 2990 C CA . LEU A 1 410 ? -1.505 15.653 21.976 1.00 91.50 410 LEU A CA 1
ATOM 2991 C C . LEU A 1 410 ? -0.541 15.560 23.173 1.00 91.50 410 LEU A C 1
ATOM 2993 O O . LEU A 1 410 ? 0.674 15.732 23.034 1.00 91.50 410 LEU A O 1
ATOM 2997 N N . ARG A 1 411 ? -1.057 15.196 24.356 1.00 94.50 411 ARG A N 1
ATOM 2998 C CA . ARG A 1 411 ? -0.219 14.790 25.493 1.00 94.50 411 ARG A CA 1
ATOM 2999 C C . ARG A 1 411 ? 0.432 13.441 25.201 1.00 94.50 411 ARG A C 1
ATOM 3001 O O . ARG A 1 411 ? -0.140 12.386 25.464 1.00 94.50 411 ARG A O 1
ATOM 3008 N N . GLN A 1 412 ? 1.663 13.475 24.700 1.00 91.44 412 GLN A N 1
ATOM 3009 C CA . GLN A 1 412 ? 2.412 12.286 24.272 1.00 91.44 412 GLN A CA 1
ATOM 3010 C C . GLN A 1 412 ? 2.546 11.192 25.353 1.00 91.44 412 GLN A C 1
ATOM 3012 O O . GLN A 1 412 ? 2.652 10.015 25.020 1.00 91.44 412 GLN A O 1
ATOM 3017 N N . HIS A 1 413 ? 2.479 11.530 26.650 1.00 92.62 413 HIS A N 1
ATOM 3018 C CA . HIS A 1 413 ? 2.491 10.532 27.732 1.00 92.62 413 HIS A CA 1
ATOM 3019 C C . HIS A 1 413 ? 1.181 9.743 27.883 1.00 92.62 413 HIS A C 1
ATOM 3021 O O . HIS A 1 413 ? 1.196 8.671 28.486 1.00 92.62 413 HIS A O 1
ATOM 3027 N N . LEU A 1 414 ? 0.064 10.249 27.349 1.00 94.94 414 LEU A N 1
ATOM 3028 C CA . LEU A 1 414 ? -1.223 9.551 27.331 1.00 94.94 414 LEU A CA 1
ATOM 3029 C C . LEU A 1 414 ? -1.350 8.605 26.133 1.00 94.94 414 LEU A C 1
ATOM 3031 O O . LEU A 1 414 ? -2.043 7.599 26.252 1.00 94.94 414 LEU A O 1
ATOM 3035 N N . LYS A 1 415 ? -0.656 8.877 25.016 1.00 91.69 415 LYS A N 1
ATOM 3036 C CA . LYS A 1 415 ? -0.759 8.107 23.762 1.00 91.69 415 LYS A CA 1
ATOM 3037 C C . LYS A 1 415 ? -0.722 6.579 23.958 1.00 91.69 415 LYS A C 1
ATOM 3039 O O . LYS A 1 415 ? -1.660 5.934 23.498 1.00 91.69 415 LYS A O 1
ATOM 3044 N N . PRO A 1 416 ? 0.239 5.972 24.692 1.00 91.38 416 PRO A N 1
ATOM 3045 C CA . PRO A 1 416 ? 0.279 4.514 24.859 1.00 91.38 416 PRO A CA 1
ATOM 3046 C C . PRO A 1 416 ? -0.979 3.917 25.505 1.00 91.38 416 PRO A C 1
ATOM 3048 O O . PRO A 1 416 ? -1.306 2.762 25.252 1.00 91.38 416 PRO A O 1
ATOM 3051 N N . TYR A 1 417 ? -1.711 4.692 26.314 1.00 94.94 417 TYR A N 1
ATOM 3052 C CA . TYR A 1 417 ? -2.896 4.196 27.010 1.00 94.94 417 TYR A CA 1
ATOM 3053 C C . TYR A 1 417 ? -4.126 4.047 26.104 1.00 94.94 417 TYR A C 1
ATOM 3055 O O . TYR A 1 417 ? -5.093 3.412 26.523 1.00 94.94 417 TYR A O 1
ATOM 3063 N N . ALA A 1 418 ? -4.082 4.537 24.858 1.00 94.88 418 ALA A N 1
ATOM 3064 C CA . ALA A 1 418 ? -5.112 4.243 23.860 1.00 94.88 418 ALA A CA 1
ATOM 3065 C C . ALA A 1 418 ? -5.223 2.733 23.589 1.00 94.88 418 ALA A C 1
ATOM 3067 O O . ALA A 1 418 ? -6.294 2.248 23.234 1.00 94.88 418 ALA A O 1
ATOM 3068 N N . ALA A 1 419 ? -4.164 1.963 23.870 1.00 92.25 419 ALA A N 1
ATOM 3069 C CA . ALA A 1 419 ? -4.203 0.508 23.809 1.00 92.25 419 ALA A CA 1
ATOM 3070 C C . ALA A 1 419 ? -5.288 -0.120 24.718 1.00 92.25 419 ALA A C 1
ATOM 3072 O O . ALA A 1 419 ? -5.774 -1.212 24.434 1.00 92.25 419 ALA A O 1
ATOM 3073 N N . HIS A 1 420 ? -5.711 0.564 25.785 1.00 96.44 420 HIS A N 1
ATOM 3074 C CA . HIS A 1 420 ? -6.713 0.069 26.736 1.00 96.44 420 HIS A CA 1
ATOM 3075 C C . HIS A 1 420 ? -8.165 0.408 26.361 1.00 96.44 420 HIS A C 1
ATOM 3077 O O . HIS A 1 420 ? -9.069 0.087 27.133 1.00 96.44 420 HIS A O 1
ATOM 3083 N N . VAL A 1 421 ? -8.421 1.063 25.221 1.00 98.44 421 VAL A N 1
ATOM 3084 C CA . VAL A 1 421 ? -9.786 1.379 24.767 1.00 98.44 421 VAL A CA 1
ATOM 3085 C C . VAL A 1 421 ? -10.059 0.743 23.405 1.00 98.44 421 VAL A C 1
ATOM 3087 O O . VAL A 1 421 ? -9.287 0.888 22.455 1.00 98.44 421 VAL A O 1
ATOM 3090 N N . TYR A 1 422 ? -11.185 0.041 23.311 1.00 98.38 422 TYR A N 1
ATOM 3091 C CA . TYR A 1 422 ? -11.681 -0.581 22.085 1.00 98.38 422 TYR A CA 1
ATOM 3092 C C . TYR A 1 422 ? -13.170 -0.300 21.926 1.00 98.38 422 TYR A C 1
ATOM 3094 O O . TYR A 1 422 ? -13.945 -0.497 22.864 1.00 98.38 422 TYR A O 1
ATOM 3102 N N . LEU A 1 423 ? -13.569 0.120 20.731 1.00 98.38 423 LEU A N 1
ATOM 3103 C CA . LEU A 1 423 ? -14.954 0.206 20.301 1.00 98.38 423 LEU A CA 1
ATOM 3104 C C . LEU A 1 423 ? -15.145 -0.643 19.051 1.00 98.38 423 LEU A C 1
ATOM 3106 O O . LEU A 1 423 ? -14.414 -0.489 18.076 1.00 98.38 423 LEU A O 1
ATOM 3110 N N . GLU A 1 424 ? -16.184 -1.468 19.065 1.00 97.44 424 GLU A N 1
ATOM 3111 C CA . GLU A 1 424 ? -16.662 -2.201 17.905 1.00 97.44 424 GLU A CA 1
ATOM 3112 C C . GLU A 1 424 ? -18.144 -1.921 17.647 1.00 97.44 424 GLU A C 1
ATOM 3114 O O . GLU A 1 424 ? -18.950 -1.919 18.582 1.00 97.44 424 GLU A O 1
ATOM 3119 N N . ALA A 1 425 ? -18.524 -1.694 16.387 1.00 97.44 425 ALA A N 1
ATOM 3120 C CA . ALA A 1 425 ? -19.923 -1.496 16.015 1.00 97.44 425 ALA A CA 1
ATOM 3121 C C . ALA A 1 425 ? -20.323 -2.217 14.724 1.00 97.44 425 ALA A C 1
ATOM 3123 O O . ALA A 1 425 ? -19.593 -2.199 13.738 1.00 97.44 425 ALA A O 1
ATOM 3124 N N . LEU A 1 426 ? -21.536 -2.774 14.697 1.00 96.25 426 LEU A N 1
ATOM 3125 C CA . LEU A 1 426 ? -22.100 -3.441 13.516 1.00 96.25 426 LEU A CA 1
ATOM 3126 C C . LEU A 1 426 ? -22.886 -2.487 12.590 1.00 96.25 426 LEU A C 1
ATOM 3128 O O . LEU A 1 426 ? -23.342 -2.904 11.525 1.00 96.25 426 LEU A O 1
ATOM 3132 N N . GLY A 1 427 ? -23.050 -1.217 12.980 1.00 96.38 427 GLY A N 1
ATOM 3133 C CA . GLY A 1 427 ? -23.598 -0.124 12.167 1.00 96.38 427 GLY A CA 1
ATOM 3134 C C . GLY A 1 427 ? -22.507 0.734 11.518 1.00 96.38 427 GLY A C 1
ATOM 3135 O O . GLY A 1 427 ? -21.499 0.205 11.056 1.00 96.38 427 GLY A O 1
ATOM 3136 N N . ASN A 1 428 ? -22.734 2.047 11.436 1.00 96.50 428 ASN A N 1
ATOM 3137 C CA . ASN A 1 428 ? -21.755 3.043 10.976 1.00 96.50 428 ASN A CA 1
ATOM 3138 C C . ASN A 1 428 ? -21.163 3.810 12.170 1.00 96.50 428 ASN A C 1
ATOM 3140 O O . ASN A 1 428 ? -21.816 3.934 13.209 1.00 96.50 428 ASN A O 1
ATOM 3144 N N . PHE A 1 429 ? -19.982 4.400 11.984 1.00 97.44 429 PHE A N 1
ATOM 3145 C CA . PHE A 1 429 ? -19.367 5.352 12.911 1.00 97.44 429 PHE A CA 1
ATOM 3146 C C . PHE A 1 429 ? -19.266 6.734 12.266 1.00 97.44 429 PHE A C 1
ATOM 3148 O O . PHE A 1 429 ? -18.768 6.858 11.148 1.00 97.44 429 PHE A O 1
ATOM 3155 N N . SER A 1 430 ? -19.693 7.782 12.971 1.00 97.06 430 SER A N 1
ATOM 3156 C CA . SER A 1 430 ? -19.580 9.161 12.492 1.00 97.06 430 SER A CA 1
ATOM 3157 C C . SER A 1 430 ? -19.148 10.132 13.589 1.00 97.06 430 SER A C 1
ATOM 3159 O O . SER A 1 430 ? -19.786 10.188 14.644 1.00 97.06 430 SER A O 1
ATOM 3161 N N . MET A 1 431 ? -18.148 10.958 13.292 1.00 96.19 431 MET A N 1
ATOM 3162 C CA . MET A 1 431 ? -17.768 12.144 14.061 1.00 96.19 431 MET A CA 1
ATOM 3163 C C . MET A 1 431 ? -17.876 13.385 13.174 1.00 96.19 431 MET A C 1
ATOM 3165 O O . MET A 1 431 ? -17.345 13.384 12.061 1.00 96.19 431 MET A O 1
ATOM 3169 N N . SER A 1 432 ? -18.544 14.434 13.663 1.00 96.81 432 SER A N 1
ATOM 3170 C CA . SER A 1 432 ? -18.577 15.738 12.985 1.00 96.81 432 SER A CA 1
ATOM 3171 C C . SER A 1 432 ? -17.265 16.514 13.207 1.00 96.81 432 SER A C 1
ATOM 3173 O O . SER A 1 432 ? -16.193 15.908 13.167 1.00 96.81 432 SER A O 1
ATOM 3175 N N . ASP A 1 433 ? -17.286 17.841 13.344 1.00 96.44 433 ASP A N 1
ATOM 3176 C CA . ASP A 1 433 ? -16.052 18.637 13.333 1.00 96.44 433 ASP A CA 1
ATOM 3177 C C . ASP A 1 433 ? -15.367 18.682 14.716 1.00 96.44 433 ASP A C 1
ATOM 3179 O O . ASP A 1 433 ? -16.026 18.772 15.753 1.00 96.44 433 ASP A O 1
ATOM 3183 N N . GLN A 1 434 ? -14.030 18.710 14.734 1.00 95.69 434 GLN A N 1
ATOM 3184 C CA . GLN A 1 434 ? -13.200 19.000 15.919 1.00 95.69 434 GLN A CA 1
ATOM 3185 C C . GLN A 1 434 ? -13.315 17.999 17.090 1.00 95.69 434 GLN A C 1
ATOM 3187 O O . GLN A 1 434 ? -13.164 18.394 18.246 1.00 95.69 434 GLN A O 1
ATOM 3192 N N . ASN A 1 435 ? -13.590 16.718 16.830 1.00 97.25 435 ASN A N 1
ATOM 3193 C CA . ASN A 1 435 ? -13.647 15.683 17.867 1.00 97.25 435 ASN A CA 1
ATOM 3194 C C . ASN A 1 435 ? -12.276 15.059 18.159 1.00 97.25 435 ASN A C 1
ATOM 3196 O O . ASN A 1 435 ? -11.461 14.843 17.266 1.00 97.25 435 ASN A O 1
ATOM 3200 N N . GLU A 1 436 ? -12.076 14.675 19.414 1.00 97.62 436 GLU A N 1
ATOM 3201 C CA . GLU A 1 436 ? -11.009 13.787 19.870 1.00 97.62 436 GLU A CA 1
ATOM 3202 C C . GLU A 1 436 ? -11.529 12.336 19.953 1.00 97.62 436 GLU A C 1
ATOM 3204 O O . GLU A 1 436 ? -12.659 12.107 20.374 1.00 97.62 436 GLU A O 1
ATOM 3209 N N . TRP A 1 437 ? -10.716 11.327 19.636 1.00 97.31 437 TRP A N 1
ATOM 3210 C CA . TRP A 1 437 ? -10.981 9.931 20.012 1.00 97.31 437 TRP A CA 1
ATOM 3211 C C . TRP A 1 437 ? -9.737 9.251 20.580 1.00 97.31 437 TRP 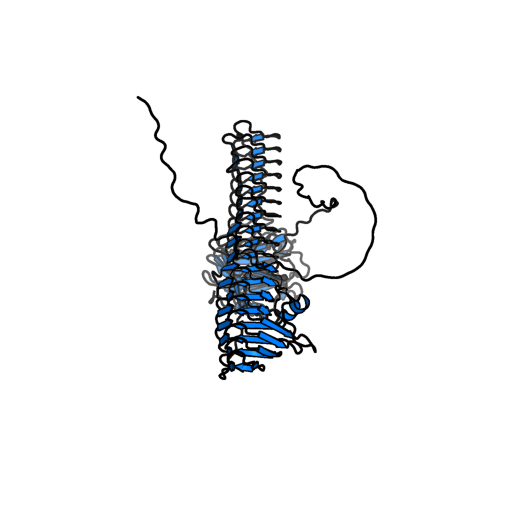A C 1
ATOM 3213 O O . TRP A 1 437 ? -8.601 9.589 20.244 1.00 97.31 437 TRP A O 1
ATOM 3223 N N . PHE A 1 438 ? -9.972 8.258 21.435 1.00 96.69 438 PHE A N 1
ATOM 3224 C CA . PHE A 1 438 ? -8.948 7.507 22.140 1.00 96.69 438 PHE A CA 1
ATOM 3225 C C . PHE A 1 438 ? -9.288 6.014 22.127 1.00 96.69 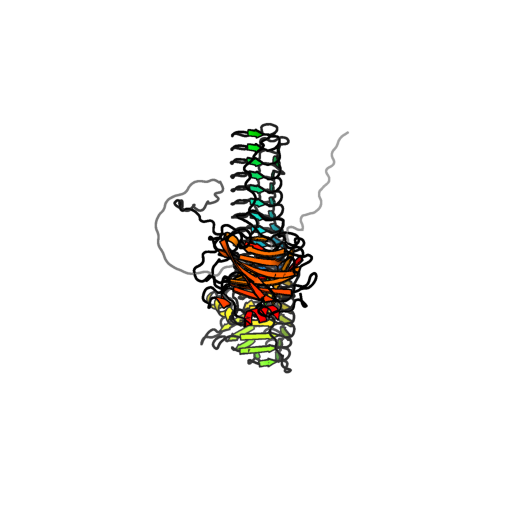438 PHE A C 1
ATOM 3227 O O . PHE A 1 438 ? -10.303 5.607 22.690 1.00 96.69 438 PHE A O 1
ATOM 3234 N N . GLY A 1 439 ? -8.446 5.205 21.485 1.00 95.00 439 GLY A N 1
ATOM 3235 C CA . GLY A 1 439 ? -8.630 3.760 21.337 1.00 95.00 439 GLY A CA 1
ATOM 3236 C C . GLY A 1 439 ? -8.935 3.288 19.919 1.00 95.00 439 GLY A C 1
ATOM 3237 O O . GLY A 1 439 ? -9.108 4.079 18.996 1.00 95.00 439 GLY A O 1
ATOM 3238 N N . THR A 1 440 ? -9.002 1.969 19.740 1.00 94.06 440 THR A N 1
ATOM 3239 C CA . THR A 1 440 ? -9.312 1.352 18.438 1.00 94.06 440 THR A CA 1
ATOM 3240 C C . THR A 1 440 ? -10.803 1.436 18.104 1.00 94.06 440 THR A C 1
ATOM 3242 O O . THR A 1 440 ? -11.638 1.203 18.974 1.00 94.06 440 THR A O 1
ATOM 3245 N N . ILE A 1 441 ? -11.121 1.733 16.843 1.00 95.38 441 ILE A N 1
ATOM 3246 C CA . ILE A 1 441 ? -12.470 1.788 16.263 1.00 95.38 441 ILE A CA 1
ATOM 3247 C C . ILE A 1 441 ? -12.596 0.677 15.205 1.00 95.38 441 ILE A C 1
ATOM 3249 O O . ILE A 1 441 ? -11.975 0.775 14.151 1.00 95.38 441 ILE A O 1
ATOM 3253 N N . TYR A 1 442 ? -13.396 -0.362 15.445 1.00 92.88 442 TYR A N 1
ATOM 3254 C CA . TYR A 1 442 ? -13.642 -1.438 14.475 1.00 92.88 442 TYR A CA 1
ATOM 3255 C C . TYR A 1 442 ? -15.116 -1.503 14.064 1.00 92.88 442 TYR A C 1
ATOM 3257 O O . TYR A 1 442 ? -15.998 -1.766 14.873 1.00 92.88 442 TYR A O 1
ATOM 3265 N N . ILE A 1 443 ? -15.417 -1.211 12.806 1.00 93.69 443 ILE A N 1
ATOM 3266 C CA . ILE A 1 443 ? -16.778 -0.906 12.363 1.00 93.69 443 ILE A CA 1
ATOM 3267 C C . ILE A 1 443 ? -17.140 -1.796 11.191 1.00 93.69 443 ILE A C 1
ATOM 3269 O O . ILE A 1 443 ? -16.362 -1.935 10.254 1.00 93.69 443 ILE A O 1
ATOM 3273 N N . LYS A 1 444 ? -18.346 -2.357 11.206 1.00 89.88 444 LYS A N 1
ATOM 3274 C CA . LYS A 1 444 ? -18.806 -3.169 10.088 1.00 89.88 444 LYS A CA 1
ATOM 3275 C C . LYS A 1 444 ? -19.023 -2.325 8.841 1.00 89.88 444 LYS A C 1
ATOM 3277 O O . LYS A 1 444 ? -18.445 -2.595 7.801 1.00 89.88 444 LYS A O 1
ATOM 3282 N N . ASN A 1 445 ? -19.838 -1.277 8.944 1.00 90.94 445 ASN A N 1
ATOM 3283 C CA . ASN A 1 445 ? -20.129 -0.404 7.808 1.00 90.94 445 ASN A CA 1
ATOM 3284 C C . ASN A 1 445 ? -19.181 0.810 7.802 1.00 90.94 445 ASN A C 1
ATOM 3286 O O . ASN A 1 445 ? -18.004 0.703 8.138 1.00 90.94 445 ASN A O 1
ATOM 3290 N N . ASN A 1 446 ? -19.672 1.972 7.375 1.00 89.19 446 ASN A N 1
ATOM 3291 C CA . ASN A 1 446 ? -18.829 3.121 7.056 1.00 89.19 446 ASN A CA 1
ATOM 3292 C C . ASN A 1 446 ? -18.268 3.818 8.301 1.00 89.19 446 ASN A C 1
ATOM 3294 O O . ASN A 1 446 ? -18.921 3.872 9.348 1.00 89.19 446 ASN A O 1
ATOM 3298 N N . ILE A 1 447 ? -17.096 4.432 8.133 1.00 91.44 447 ILE A N 1
ATOM 3299 C CA . ILE A 1 447 ? -16.479 5.343 9.099 1.00 91.44 447 ILE A CA 1
ATOM 3300 C C . ILE A 1 447 ? -16.359 6.719 8.446 1.00 91.44 447 ILE A C 1
ATOM 3302 O O . ILE A 1 447 ? -15.703 6.862 7.413 1.00 91.44 447 ILE A O 1
ATOM 3306 N N . SER A 1 448 ? -16.969 7.739 9.047 1.00 92.25 448 SER A N 1
ATOM 3307 C CA . SER A 1 448 ? -16.886 9.119 8.565 1.00 92.25 448 SER A CA 1
ATOM 3308 C C . SER A 1 448 ? -16.362 10.071 9.639 1.00 92.25 448 SER A C 1
ATOM 3310 O O . SER A 1 448 ? -17.001 10.238 10.680 1.00 92.25 448 SER A O 1
ATOM 3312 N N . PHE A 1 449 ? -15.255 10.749 9.351 1.00 91.44 449 PHE A N 1
ATOM 3313 C CA . PHE A 1 449 ? -14.739 11.862 10.144 1.00 91.44 449 PHE A CA 1
ATOM 3314 C C . PHE A 1 449 ? -14.895 13.154 9.339 1.00 91.44 449 PHE A C 1
ATOM 3316 O O . PHE A 1 449 ? -14.414 13.222 8.208 1.00 91.44 449 PHE A O 1
ATOM 3323 N N . SER A 1 450 ? -15.529 14.184 9.904 1.00 93.12 450 SER A N 1
ATOM 3324 C CA . SER A 1 450 ? -15.493 15.535 9.324 1.00 93.12 450 SER A CA 1
ATOM 3325 C C . SER A 1 450 ? -14.154 16.232 9.641 1.00 93.12 450 SER A C 1
ATOM 3327 O O . SER A 1 450 ? -13.118 15.570 9.744 1.00 93.12 450 SER A O 1
ATOM 3329 N N . ASN A 1 451 ? -14.111 17.563 9.705 1.00 91.25 451 ASN A N 1
ATOM 3330 C CA . ASN A 1 451 ? -12.855 18.314 9.705 1.00 91.25 451 ASN A CA 1
ATOM 3331 C C . ASN A 1 451 ? -12.197 18.331 11.090 1.00 91.25 451 ASN A C 1
ATOM 3333 O O . ASN A 1 451 ? -12.885 18.351 12.110 1.00 91.25 451 ASN A O 1
ATOM 3337 N N . GLN A 1 452 ? -10.866 18.437 11.121 1.00 91.94 452 GLN A N 1
ATOM 3338 C CA . GLN A 1 452 ? -10.094 18.750 12.335 1.00 91.94 452 GLN A CA 1
ATOM 3339 C C . GLN A 1 452 ? -10.255 17.731 13.480 1.00 91.94 452 GLN A C 1
ATOM 3341 O O . GLN A 1 452 ? -10.182 18.094 14.651 1.00 91.94 452 GLN A O 1
ATOM 3346 N N . ASN A 1 453 ? -10.502 16.460 13.152 1.00 93.62 453 ASN A N 1
ATOM 3347 C CA . ASN A 1 453 ? -10.618 15.389 14.141 1.00 93.62 453 ASN A CA 1
ATOM 3348 C C . ASN A 1 453 ? -9.233 14.847 14.544 1.00 93.62 453 ASN A C 1
ATOM 3350 O O . ASN A 1 453 ? -8.393 14.602 13.683 1.00 93.62 453 ASN A O 1
ATOM 3354 N N . LEU A 1 454 ? -9.012 14.604 15.837 1.00 94.50 454 LEU A N 1
ATOM 3355 C CA . LEU A 1 454 ? -7.805 13.959 16.363 1.00 94.50 454 LEU A CA 1
ATOM 3356 C C . LEU A 1 454 ? -8.134 12.535 16.806 1.00 94.50 454 LEU A C 1
ATOM 3358 O O . LEU A 1 454 ? -8.919 12.333 17.731 1.00 94.50 454 LEU A O 1
ATOM 3362 N N . LEU A 1 455 ? -7.480 11.546 16.209 1.00 94.56 455 LEU A N 1
ATOM 3363 C CA . LEU A 1 455 ? -7.555 10.155 16.632 1.00 94.56 455 LEU A CA 1
ATOM 3364 C C . LEU A 1 455 ? -6.240 9.707 17.267 1.00 94.56 455 LEU A C 1
ATOM 3366 O O . LEU A 1 455 ? -5.193 9.722 16.627 1.00 94.56 455 LEU A O 1
ATOM 3370 N N . VAL A 1 456 ? -6.315 9.194 18.492 1.00 94.56 456 VAL A N 1
ATOM 3371 C CA . VAL A 1 456 ? -5.211 8.483 19.144 1.00 94.56 456 VAL A CA 1
ATOM 3372 C C . VAL A 1 456 ? -5.622 7.027 19.296 1.00 94.56 456 VAL A C 1
ATOM 3374 O O . VAL A 1 456 ? -6.336 6.663 20.229 1.00 94.56 456 VAL A O 1
ATOM 3377 N N . GLY A 1 457 ? -5.251 6.194 18.331 1.00 89.62 457 GLY A N 1
ATOM 3378 C CA . GLY A 1 457 ? -5.833 4.865 18.185 1.00 89.62 457 GLY A CA 1
ATOM 3379 C C . GLY A 1 457 ? -5.627 4.277 16.794 1.00 89.62 457 GLY A C 1
ATOM 3380 O O . GLY A 1 457 ? -4.850 4.794 16.002 1.00 89.62 457 GLY A O 1
ATOM 3381 N N . ALA A 1 458 ? -6.352 3.210 16.482 1.00 85.50 458 ALA A N 1
ATOM 3382 C CA . ALA A 1 458 ? 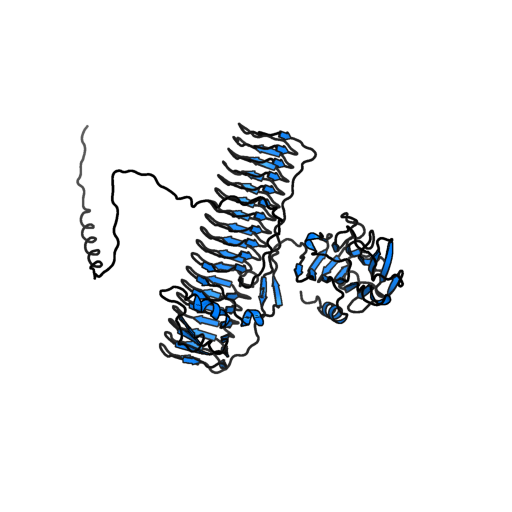-6.434 2.627 15.145 1.00 85.50 458 ALA A CA 1
ATOM 3383 C C . ALA A 1 458 ? -7.892 2.664 14.669 1.00 85.50 458 ALA A C 1
ATOM 3385 O O . ALA A 1 458 ? -8.804 2.690 15.497 1.00 85.50 458 ALA A O 1
ATOM 3386 N N . TYR A 1 459 ? -8.140 2.617 13.361 1.00 88.38 459 TYR A N 1
ATOM 3387 C CA . TYR A 1 459 ? -9.478 2.328 12.847 1.00 88.38 459 TYR A CA 1
ATOM 3388 C C . TYR A 1 459 ? -9.462 1.275 11.746 1.00 88.38 459 TYR A C 1
ATOM 3390 O O . TYR A 1 459 ? -8.496 1.155 10.989 1.00 88.38 459 TYR A O 1
ATOM 3398 N N . LEU A 1 460 ? -10.567 0.536 11.670 1.00 85.06 460 LEU A N 1
ATOM 3399 C CA . LEU A 1 460 ? -10.833 -0.476 10.663 1.00 85.06 460 LEU A CA 1
ATOM 3400 C C . LEU A 1 460 ? -12.323 -0.501 10.311 1.00 85.06 460 LEU A C 1
ATOM 3402 O O . LEU A 1 460 ? -13.161 -0.608 11.202 1.00 85.06 460 LEU A O 1
ATOM 3406 N N . SER A 1 461 ? -12.645 -0.440 9.019 1.00 85.62 461 SER A N 1
ATOM 3407 C CA . SER A 1 461 ? -13.975 -0.780 8.490 1.00 85.62 461 SER A CA 1
ATOM 3408 C C . SER A 1 461 ? -13.935 -2.158 7.815 1.00 85.62 461 SER A C 1
ATOM 3410 O O . SER A 1 461 ? -13.063 -2.346 6.972 1.00 85.62 461 SER A O 1
ATOM 3412 N N . SER A 1 462 ? -14.812 -3.118 8.137 1.00 79.88 462 SER A N 1
ATOM 3413 C CA . SER A 1 462 ? -14.791 -4.447 7.483 1.00 79.88 462 SER A CA 1
ATOM 3414 C C . SER A 1 462 ? -15.524 -4.479 6.138 1.00 79.88 462 SER A C 1
ATOM 3416 O O . SER A 1 462 ? -14.986 -5.017 5.183 1.00 79.88 462 SER A O 1
ATOM 3418 N N . ASP A 1 463 ? -16.711 -3.871 6.047 1.00 79.94 463 ASP A N 1
ATOM 3419 C CA . ASP A 1 463 ? -17.625 -3.947 4.893 1.00 79.94 463 ASP A CA 1
ATOM 3420 C C . ASP A 1 463 ? -17.938 -2.549 4.303 1.00 79.94 463 ASP A C 1
ATOM 3422 O O . ASP A 1 463 ? -18.730 -2.423 3.366 1.00 79.94 463 ASP A O 1
ATOM 3426 N N . GLY A 1 464 ? -17.360 -1.476 4.857 1.00 75.88 464 GLY A N 1
ATOM 3427 C CA . GLY A 1 464 ? -17.690 -0.091 4.517 1.00 75.88 464 GLY A CA 1
ATOM 3428 C C . GLY A 1 464 ? -16.543 0.754 3.961 1.00 75.88 464 GLY A C 1
ATOM 3429 O O . GLY A 1 464 ? -15.409 0.319 3.770 1.00 75.88 464 GLY A O 1
ATOM 3430 N N . ILE A 1 465 ? -16.872 2.019 3.696 1.00 78.19 465 ILE A N 1
ATOM 3431 C CA . ILE A 1 465 ? -15.937 3.050 3.239 1.00 78.19 465 ILE A CA 1
ATOM 3432 C C . ILE A 1 465 ? -15.429 3.848 4.445 1.00 78.19 465 ILE A C 1
ATOM 3434 O O . ILE A 1 465 ? -16.208 4.207 5.333 1.00 78.19 465 ILE A O 1
ATOM 3438 N N . VAL A 1 466 ? -14.137 4.188 4.437 1.00 84.50 466 VAL A N 1
ATOM 3439 C CA . VAL A 1 466 ? -13.567 5.206 5.328 1.00 84.50 466 VAL A CA 1
ATOM 3440 C C . VAL A 1 466 ? -13.441 6.525 4.569 1.00 84.50 466 VAL A C 1
ATOM 3442 O O . VAL A 1 466 ? -12.761 6.605 3.543 1.00 84.50 466 VAL A O 1
ATOM 3445 N N . SER A 1 467 ? -14.065 7.576 5.095 1.00 83.50 467 SER A N 1
ATOM 3446 C CA . SER A 1 467 ? -13.927 8.944 4.592 1.00 83.50 467 SER A CA 1
ATOM 3447 C C . SER A 1 467 ? -13.504 9.895 5.707 1.00 83.50 467 SER A C 1
ATOM 3449 O O . SER A 1 467 ? -14.239 10.060 6.685 1.00 83.50 467 SER A O 1
ATOM 3451 N N . THR A 1 468 ? -12.368 10.561 5.538 1.00 84.81 468 THR A N 1
ATOM 3452 C CA . THR A 1 468 ? -11.962 11.705 6.364 1.00 84.81 468 THR A CA 1
ATOM 3453 C C . THR A 1 468 ? -12.262 13.007 5.614 1.00 84.81 468 THR A C 1
ATOM 3455 O O . THR A 1 468 ? -12.321 13.004 4.385 1.00 84.81 468 THR A O 1
ATOM 3458 N N . ALA A 1 469 ? -12.463 14.129 6.309 1.00 83.94 469 ALA A N 1
ATOM 3459 C CA . ALA A 1 469 ? -12.425 15.457 5.690 1.00 83.94 469 ALA A CA 1
ATOM 3460 C C . ALA A 1 469 ? -11.013 16.057 5.825 1.00 83.94 469 ALA A C 1
ATOM 3462 O O . ALA A 1 469 ? -10.038 15.315 5.747 1.00 83.94 469 ALA A O 1
ATOM 3463 N N . ASN A 1 470 ? -10.881 17.379 5.963 1.00 85.44 470 ASN A N 1
ATOM 3464 C CA . ASN A 1 470 ? -9.571 18.036 6.016 1.00 85.44 470 ASN A CA 1
ATOM 3465 C C . ASN A 1 470 ? -9.014 18.094 7.450 1.00 85.44 470 ASN A C 1
ATOM 3467 O O . ASN A 1 470 ? -9.786 18.249 8.404 1.00 85.44 470 ASN A O 1
ATOM 3471 N N . GLN A 1 471 ? -7.684 18.099 7.584 1.00 87.25 471 GLN A N 1
ATOM 3472 C CA . GLN A 1 471 ? -6.961 18.358 8.842 1.00 87.25 471 GLN A CA 1
ATOM 3473 C C . GLN A 1 471 ? -7.240 17.357 9.982 1.00 87.25 471 GLN A C 1
ATOM 3475 O O . GLN A 1 471 ? -7.172 17.707 11.157 1.00 87.25 471 GLN A O 1
ATOM 3480 N N . MET A 1 472 ? -7.576 16.113 9.647 1.00 89.12 472 MET A N 1
ATOM 3481 C CA . MET A 1 472 ? -7.576 14.985 10.571 1.00 89.12 472 MET A CA 1
ATOM 3482 C C . MET A 1 472 ? -6.140 14.537 10.882 1.00 89.12 472 MET A C 1
ATOM 3484 O O . MET A 1 472 ? -5.331 14.327 9.977 1.00 89.12 472 MET A O 1
ATOM 3488 N N . GLU A 1 473 ? -5.858 14.321 12.164 1.00 91.06 473 GLU A N 1
ATOM 3489 C CA . GLU A 1 473 ? -4.595 13.776 12.669 1.00 91.06 473 GLU A CA 1
ATOM 3490 C C . GLU A 1 473 ? -4.835 12.372 13.242 1.00 91.06 473 GLU A C 1
ATOM 3492 O O . GLU A 1 473 ? -5.765 12.166 14.028 1.00 91.06 473 GLU A O 1
ATOM 3497 N N . VAL A 1 474 ? -4.002 11.397 12.866 1.00 90.50 474 VAL A N 1
ATOM 3498 C CA . VAL A 1 474 ? -4.029 10.035 13.419 1.00 90.50 474 VAL A CA 1
ATOM 3499 C C . VAL A 1 474 ? -2.682 9.692 14.046 1.00 90.50 474 VAL A C 1
ATOM 3501 O O . VAL A 1 474 ? -1.714 9.421 13.341 1.00 90.50 474 VAL A O 1
ATOM 3504 N N . ALA A 1 475 ? -2.647 9.618 15.375 1.00 86.88 475 ALA A N 1
ATOM 3505 C CA . ALA A 1 475 ? -1.536 9.069 16.143 1.00 86.88 475 ALA A CA 1
ATOM 3506 C C . ALA A 1 475 ? -1.799 7.578 16.412 1.00 86.88 475 ALA A C 1
ATOM 3508 O O . ALA A 1 475 ? -2.544 7.232 17.337 1.00 86.88 475 ALA A O 1
ATOM 3509 N N . TYR A 1 476 ? -1.220 6.686 15.600 1.00 82.81 476 TYR A N 1
ATOM 3510 C CA . TYR A 1 476 ? -1.604 5.273 15.618 1.00 82.81 476 TYR A CA 1
ATOM 3511 C C . TYR A 1 476 ? -1.273 4.567 16.943 1.00 82.81 476 TYR A C 1
ATOM 3513 O O . TYR A 1 476 ? -0.126 4.579 17.398 1.00 82.81 476 TYR A O 1
ATOM 3521 N N . VAL A 1 477 ? -2.268 3.884 17.526 1.00 81.50 477 VAL A N 1
ATOM 3522 C CA . VAL A 1 477 ? -2.103 2.939 18.649 1.00 81.50 477 VAL A CA 1
ATOM 3523 C C . VAL A 1 477 ? -3.144 1.808 18.549 1.00 81.50 477 VAL A C 1
ATOM 3525 O O . VAL A 1 477 ? -4.345 2.085 18.616 1.00 81.50 477 VAL A O 1
ATOM 3528 N N . PRO A 1 478 ? -2.743 0.529 18.435 1.00 81.25 478 PRO A N 1
ATOM 3529 C CA . PRO A 1 478 ? -3.679 -0.588 18.386 1.00 81.25 478 PRO A CA 1
ATOM 3530 C C . PRO A 1 478 ? -4.113 -0.986 19.804 1.00 81.25 478 PRO A C 1
ATOM 3532 O O . PRO A 1 478 ? -3.330 -0.917 20.752 1.00 81.25 478 PRO A O 1
ATOM 3535 N N . SER A 1 479 ? -5.361 -1.425 19.965 1.00 87.44 479 SER A N 1
ATOM 3536 C CA . SER A 1 479 ? -5.862 -1.878 21.267 1.00 87.44 479 SER A CA 1
ATOM 3537 C C . SER A 1 479 ? -5.357 -3.269 21.648 1.00 87.44 479 SER A C 1
ATOM 3539 O O . SER A 1 479 ? -5.239 -4.160 20.806 1.00 87.44 479 SER A O 1
ATOM 3541 N N . ASN A 1 480 ? -5.165 -3.488 22.949 1.00 85.12 480 ASN A N 1
ATOM 3542 C CA . ASN A 1 480 ? -4.924 -4.805 23.529 1.00 85.12 480 ASN A CA 1
ATOM 3543 C C . ASN A 1 480 ? -6.047 -5.781 23.153 1.00 85.12 480 ASN A C 1
ATOM 3545 O O . ASN A 1 480 ? -5.778 -6.957 22.931 1.00 85.12 480 ASN A O 1
ATOM 3549 N N . TYR A 1 481 ? -7.298 -5.311 23.076 1.00 87.44 481 TYR A N 1
ATOM 3550 C CA . TYR A 1 481 ? -8.420 -6.162 22.687 1.00 87.44 481 TYR A CA 1
ATOM 3551 C C . TYR A 1 481 ? -8.243 -6.690 21.260 1.00 87.44 481 TYR A C 1
ATOM 3553 O O . TYR A 1 481 ? -8.258 -7.903 21.072 1.00 87.44 481 TYR A O 1
ATOM 3561 N N . ALA A 1 482 ? -8.000 -5.802 20.290 1.00 80.75 482 ALA A N 1
ATOM 3562 C CA . ALA A 1 482 ? -7.754 -6.165 18.895 1.00 80.75 482 ALA A CA 1
ATOM 3563 C C . ALA A 1 482 ? -6.579 -7.149 18.763 1.00 80.75 482 ALA A C 1
ATOM 3565 O O . ALA A 1 482 ? -6.745 -8.240 18.225 1.00 80.75 482 ALA A O 1
ATOM 3566 N N . LEU A 1 483 ? -5.423 -6.812 19.349 1.00 76.06 483 LEU A N 1
ATOM 3567 C CA . LEU A 1 483 ? -4.207 -7.632 19.272 1.00 76.06 483 LEU A CA 1
ATOM 3568 C C . LEU A 1 483 ? -4.357 -9.043 19.868 1.00 76.06 483 LEU A C 1
ATOM 3570 O O . LEU A 1 483 ? -3.642 -9.948 19.448 1.00 76.06 483 LEU A O 1
ATOM 3574 N N . ASN A 1 484 ? -5.243 -9.236 20.853 1.00 77.81 484 ASN A N 1
ATOM 3575 C CA . ASN A 1 484 ? -5.411 -10.518 21.552 1.00 77.81 484 ASN A CA 1
ATOM 3576 C C . ASN A 1 484 ? -6.692 -11.287 21.179 1.00 77.81 484 ASN A C 1
ATOM 3578 O O . ASN A 1 484 ? -6.822 -12.442 21.582 1.00 77.81 484 ASN A O 1
ATOM 3582 N N . SER A 1 485 ? -7.651 -10.662 20.482 1.00 77.12 485 SER A N 1
ATOM 3583 C CA . SER A 1 485 ? -9.013 -11.210 20.305 1.00 77.12 485 SER A CA 1
ATOM 3584 C C . SER A 1 485 ? -9.500 -11.262 18.857 1.00 77.12 485 SER A C 1
ATOM 3586 O O . SER A 1 485 ? -10.571 -11.816 18.617 1.00 77.12 485 SER A O 1
ATOM 3588 N N . TRP A 1 486 ? -8.773 -10.672 17.904 1.00 80.69 486 TRP A N 1
ATOM 3589 C CA . TRP A 1 486 ? -9.123 -10.752 16.487 1.00 80.69 486 TRP A CA 1
ATOM 3590 C C . TRP A 1 486 ? -8.777 -12.130 15.910 1.00 80.69 486 TRP A C 1
ATOM 3592 O O . TRP A 1 486 ? -7.616 -12.476 15.704 1.00 80.69 486 TRP A O 1
ATOM 3602 N N . GLU A 1 487 ? -9.824 -12.903 15.637 1.00 71.50 487 GLU A N 1
ATOM 3603 C CA . GLU A 1 487 ? -9.809 -14.054 14.734 1.00 71.50 487 GLU A CA 1
ATOM 3604 C C . GLU A 1 487 ? -10.061 -13.527 13.313 1.00 71.50 487 GLU A C 1
ATOM 3606 O O . GLU A 1 487 ? -10.861 -12.609 13.158 1.00 71.50 487 GLU A O 1
ATOM 3611 N N . TYR A 1 488 ? -9.403 -14.063 12.285 1.00 64.88 488 TYR A N 1
ATOM 3612 C CA . TYR A 1 488 ? -9.576 -13.632 10.888 1.00 64.88 488 TYR A CA 1
ATOM 3613 C C . TYR A 1 488 ? -10.294 -14.739 10.115 1.00 64.88 488 TYR A C 1
ATOM 3615 O O . TYR A 1 488 ? -9.892 -15.898 10.232 1.00 64.88 488 TYR A O 1
ATOM 3623 N N . GLU A 1 489 ? -11.342 -14.402 9.359 1.00 49.84 489 GLU A N 1
ATOM 3624 C CA . GLU A 1 489 ? -12.048 -15.381 8.512 1.00 49.84 489 GLU A CA 1
ATOM 3625 C C . GLU A 1 489 ? -11.547 -15.357 7.063 1.00 49.84 489 GLU A C 1
ATOM 3627 O O . GLU A 1 489 ? -11.323 -16.427 6.508 1.00 49.84 489 GLU A O 1
ATOM 3632 N N . ASP A 1 490 ? -11.249 -14.178 6.500 1.00 51.69 490 ASP A N 1
ATOM 3633 C CA . ASP A 1 490 ? -10.858 -14.029 5.093 1.00 51.69 490 ASP A CA 1
ATOM 3634 C C . ASP A 1 490 ? -9.697 -13.036 4.886 1.00 51.69 490 ASP A C 1
ATOM 3636 O O . ASP A 1 490 ? -9.472 -12.108 5.670 1.00 51.69 490 ASP A O 1
ATOM 3640 N N . CYS A 1 491 ? -8.949 -13.238 3.797 1.00 54.56 491 CYS A N 1
ATOM 3641 C CA . CYS A 1 491 ? -7.809 -12.413 3.389 1.00 54.56 491 CYS A CA 1
ATOM 3642 C C . CYS A 1 491 ? -7.863 -12.130 1.882 1.00 54.56 491 CYS A C 1
ATOM 3644 O O . CYS A 1 491 ? -7.612 -13.027 1.074 1.00 54.56 491 CYS A O 1
ATOM 3646 N N . GLU A 1 492 ? -8.142 -10.884 1.499 1.00 50.03 492 GLU A N 1
ATOM 3647 C CA . GLU A 1 492 ? -8.276 -10.483 0.097 1.00 50.03 492 GLU A CA 1
ATOM 3648 C C . GLU A 1 492 ? -6.920 -10.273 -0.599 1.00 50.03 492 GLU A C 1
ATOM 3650 O O . GLU A 1 492 ? -5.965 -9.739 -0.025 1.00 50.03 492 GLU A O 1
ATOM 3655 N N . PHE A 1 493 ? -6.870 -10.657 -1.878 1.00 45.75 493 PHE A N 1
ATOM 3656 C CA . PHE A 1 493 ? -5.739 -10.470 -2.790 1.00 45.75 493 PHE A CA 1
ATOM 3657 C C . PHE A 1 493 ? -6.184 -9.683 -4.019 1.00 45.75 493 PHE A C 1
ATOM 3659 O O . PHE A 1 493 ? -7.264 -9.921 -4.561 1.00 45.75 493 PHE A O 1
ATOM 3666 N N . GLY A 1 494 ? -5.342 -8.763 -4.486 1.00 35.94 494 GLY A N 1
ATOM 3667 C CA . GLY A 1 494 ? -5.670 -7.924 -5.635 1.00 35.94 494 GLY A CA 1
ATOM 3668 C C . GLY A 1 494 ? -5.472 -8.666 -6.946 1.00 35.94 494 GLY A C 1
ATOM 3669 O O . GLY A 1 494 ? -4.398 -9.207 -7.195 1.00 35.94 494 GLY A O 1
ATOM 3670 N N . GLY A 1 495 ? -6.507 -8.708 -7.789 1.00 33.09 495 GLY A N 1
ATOM 3671 C CA . GLY A 1 495 ? -6.497 -9.596 -8.953 1.00 33.09 495 GLY A CA 1
ATOM 3672 C C . GLY A 1 495 ? -7.561 -9.315 -10.009 1.00 33.09 495 GLY A C 1
ATOM 3673 O O . GLY A 1 495 ? -8.261 -10.230 -10.442 1.00 33.09 495 GLY A O 1
ATOM 3674 N N . ALA A 1 496 ? -7.680 -8.072 -10.478 1.00 27.78 496 ALA A N 1
ATOM 3675 C CA . ALA A 1 496 ? -8.460 -7.785 -11.681 1.00 27.78 496 ALA A CA 1
ATOM 3676 C C . ALA A 1 496 ? -7.670 -8.173 -12.949 1.00 27.78 496 ALA A C 1
ATOM 3678 O O . ALA A 1 496 ? -6.923 -7.365 -13.494 1.00 27.78 496 ALA A O 1
ATOM 3679 N N . GLY A 1 497 ? -7.879 -9.393 -13.456 1.00 27.84 497 GLY A N 1
ATOM 3680 C CA . GLY A 1 497 ? -7.463 -9.773 -14.815 1.00 27.84 497 GLY A CA 1
ATOM 3681 C C . GLY A 1 497 ? -6.033 -10.302 -14.970 1.00 27.84 497 GLY A C 1
ATOM 3682 O O . GLY A 1 497 ? -5.289 -9.817 -15.816 1.00 27.84 497 GLY A O 1
ATOM 3683 N N . GLY A 1 498 ? -5.680 -11.347 -14.219 1.00 26.66 498 GLY A N 1
ATOM 3684 C CA . GLY A 1 498 ? -4.451 -12.120 -14.428 1.00 26.66 498 GLY A CA 1
ATOM 3685 C C . GLY A 1 498 ? -4.416 -13.348 -13.523 1.00 26.66 498 GLY A C 1
ATOM 3686 O O . GLY A 1 498 ? -3.983 -13.252 -12.382 1.00 26.66 498 GLY A O 1
ATOM 3687 N N . GLN A 1 499 ? -4.901 -14.497 -14.006 1.00 32.25 499 GLN A N 1
ATOM 3688 C CA . GLN A 1 499 ? -4.887 -15.751 -13.240 1.00 32.25 499 GLN A CA 1
ATOM 3689 C C . GLN A 1 499 ? -3.478 -16.360 -13.243 1.00 32.25 499 GLN A C 1
ATOM 3691 O O . GLN A 1 499 ? -3.167 -17.218 -14.060 1.00 32.25 499 GLN A O 1
ATOM 3696 N N . HIS A 1 500 ? -2.620 -15.885 -12.341 1.00 29.55 500 HIS A N 1
ATOM 3697 C CA . HIS A 1 500 ? -1.293 -16.443 -12.077 1.00 29.55 500 HIS A CA 1
ATOM 3698 C C . HIS A 1 500 ? -1.187 -16.845 -10.597 1.00 29.55 500 HIS A C 1
ATOM 3700 O O . HIS A 1 500 ? -1.800 -16.225 -9.728 1.00 29.55 500 HIS A O 1
ATOM 3706 N N . ALA A 1 501 ? -0.463 -17.934 -10.329 1.00 28.39 501 ALA A N 1
ATOM 3707 C CA . ALA A 1 501 ? -0.524 -18.665 -9.065 1.00 28.39 501 ALA A CA 1
ATOM 3708 C C . ALA A 1 501 ? -0.089 -17.851 -7.831 1.00 28.39 501 ALA A C 1
ATOM 3710 O O . ALA A 1 501 ? 0.916 -17.142 -7.857 1.00 28.39 501 ALA A O 1
ATOM 3711 N N . GLN A 1 502 ? -0.807 -18.033 -6.718 1.00 33.25 502 GLN A N 1
ATOM 3712 C CA . GLN A 1 502 ? -0.429 -17.478 -5.417 1.00 33.25 502 GLN A CA 1
ATOM 3713 C C . GLN A 1 502 ? 0.523 -18.421 -4.676 1.00 33.25 502 GLN A C 1
ATOM 3715 O O . GLN A 1 502 ? 0.189 -19.578 -4.432 1.00 33.25 502 GLN A O 1
ATOM 3720 N N . ILE A 1 503 ? 1.677 -17.900 -4.260 1.00 33.06 503 ILE A N 1
ATOM 3721 C CA . ILE A 1 503 ? 2.648 -18.594 -3.408 1.00 33.06 503 ILE A CA 1
ATOM 3722 C C . ILE A 1 503 ? 2.766 -17.804 -2.101 1.00 33.06 503 ILE A C 1
ATOM 3724 O O . ILE A 1 503 ? 3.117 -16.626 -2.132 1.00 33.06 503 ILE A O 1
ATOM 3728 N N . LYS A 1 504 ? 2.489 -18.434 -0.953 1.00 37.62 504 LYS A N 1
ATOM 3729 C CA . LYS A 1 504 ? 2.745 -17.859 0.379 1.00 37.62 504 LYS A CA 1
ATOM 3730 C C . LYS A 1 504 ? 3.767 -18.695 1.133 1.00 37.62 504 LYS A C 1
ATOM 3732 O O . LYS A 1 504 ? 3.598 -19.905 1.211 1.00 37.62 504 LYS A O 1
ATOM 3737 N N . ALA A 1 505 ? 4.726 -18.044 1.783 1.00 28.62 505 ALA A N 1
ATOM 3738 C CA . ALA A 1 505 ? 5.515 -18.639 2.857 1.00 28.62 505 ALA A CA 1
ATOM 3739 C C . ALA A 1 505 ? 5.109 -17.992 4.193 1.00 28.62 505 ALA A C 1
ATOM 3741 O O . ALA A 1 505 ? 5.135 -16.768 4.319 1.00 28.62 505 ALA A O 1
ATOM 3742 N N . PHE A 1 506 ? 4.727 -18.798 5.182 1.00 32.16 506 PHE A N 1
ATOM 3743 C CA . PHE A 1 506 ? 4.366 -18.365 6.534 1.00 32.16 506 PHE A CA 1
ATOM 3744 C C . PHE A 1 506 ? 4.991 -19.324 7.547 1.00 32.16 506 PHE A C 1
ATOM 3746 O O . PHE A 1 506 ? 4.609 -20.485 7.592 1.00 32.16 506 PHE A O 1
ATOM 3753 N N . ASN A 1 507 ? 5.913 -18.841 8.389 1.00 29.67 507 ASN A N 1
ATOM 3754 C CA . ASN A 1 507 ? 6.486 -19.606 9.510 1.00 29.67 507 ASN A CA 1
ATOM 3755 C C . ASN A 1 507 ? 6.888 -21.050 9.134 1.00 29.67 507 ASN A C 1
ATOM 3757 O O . ASN A 1 507 ? 6.418 -22.010 9.739 1.00 29.67 507 ASN A O 1
ATOM 3761 N N . GLU A 1 508 ? 7.743 -21.175 8.115 1.00 39.12 508 GLU A N 1
ATOM 3762 C CA . GLU A 1 508 ? 8.216 -22.437 7.516 1.00 39.12 508 GLU A CA 1
ATOM 3763 C C . GLU A 1 508 ? 7.171 -23.219 6.676 1.00 39.12 508 GLU A C 1
ATOM 3765 O O . GLU A 1 508 ? 7.567 -24.096 5.920 1.00 39.12 508 GLU A O 1
ATOM 3770 N N . GLU A 1 509 ? 5.873 -22.891 6.692 1.00 39.09 509 GLU A N 1
ATOM 3771 C CA . GLU A 1 509 ? 4.848 -23.504 5.819 1.00 39.09 509 GLU A CA 1
ATOM 3772 C C . GLU A 1 509 ? 4.710 -22.771 4.466 1.00 39.09 509 GLU A C 1
ATOM 3774 O O . GLU A 1 509 ? 4.683 -21.540 4.407 1.00 39.09 509 GLU A O 1
ATOM 3779 N N . LEU A 1 510 ? 4.579 -23.532 3.373 1.00 45.19 510 LEU A N 1
ATOM 3780 C CA . LEU A 1 510 ? 4.332 -23.049 2.009 1.00 45.19 510 LEU A CA 1
ATOM 3781 C C . LEU A 1 510 ? 2.871 -23.344 1.622 1.00 45.19 510 LEU A C 1
ATOM 3783 O O . LEU A 1 510 ? 2.470 -24.505 1.574 1.00 45.19 510 LEU A O 1
ATOM 3787 N N . ILE A 1 511 ? 2.074 -22.316 1.324 1.00 43.50 511 ILE A N 1
ATOM 3788 C CA . ILE A 1 511 ? 0.622 -22.430 1.085 1.00 43.50 511 ILE A CA 1
ATOM 3789 C C . ILE A 1 511 ? 0.244 -21.868 -0.292 1.00 43.50 511 ILE A C 1
ATOM 3791 O O . ILE A 1 511 ? 0.663 -20.769 -0.665 1.00 43.50 511 ILE A O 1
ATOM 3795 N N . ILE A 1 512 ? -0.596 -22.608 -1.020 1.00 49.81 512 ILE A N 1
ATOM 3796 C CA . ILE A 1 512 ? -1.120 -22.294 -2.356 1.00 49.81 512 ILE A CA 1
ATOM 3797 C C . ILE A 1 512 ? -2.629 -22.551 -2.344 1.00 49.81 512 ILE A C 1
ATOM 3799 O O . ILE A 1 512 ? -3.086 -23.691 -2.414 1.00 49.81 512 ILE A O 1
ATOM 3803 N N . LEU A 1 513 ? -3.418 -21.484 -2.234 1.00 41.00 513 LEU A N 1
ATOM 3804 C CA . LEU A 1 513 ? -4.852 -21.596 -1.937 1.00 41.00 513 LEU A CA 1
ATOM 3805 C C . LEU A 1 513 ? -5.674 -22.128 -3.124 1.00 41.00 513 LEU A C 1
ATOM 3807 O O . LEU A 1 513 ? -6.525 -22.991 -2.943 1.00 41.00 513 LEU A O 1
ATOM 3811 N N . SER A 1 514 ? -5.389 -21.721 -4.363 1.00 36.94 514 SER A N 1
ATOM 3812 C CA . SER A 1 514 ? -5.980 -22.373 -5.542 1.00 36.94 514 SER A CA 1
ATOM 3813 C C . SER A 1 514 ? -5.193 -22.127 -6.829 1.00 36.94 514 SER A C 1
ATOM 3815 O O . SER A 1 514 ? -4.562 -21.083 -6.999 1.00 36.94 514 SER A O 1
ATOM 3817 N N . ALA A 1 515 ? -5.236 -23.098 -7.746 1.00 37.78 515 ALA A N 1
ATOM 3818 C CA . ALA A 1 515 ? -4.754 -22.952 -9.114 1.00 37.78 515 ALA A CA 1
ATOM 3819 C C . ALA A 1 515 ? -5.532 -23.849 -10.106 1.00 37.78 515 ALA A C 1
ATOM 3821 O O . ALA A 1 515 ? -5.805 -25.031 -9.876 1.00 37.78 515 ALA A O 1
ATOM 3822 N N . ILE A 1 516 ? -5.885 -23.270 -11.252 1.00 40.72 516 ILE A N 1
ATOM 3823 C CA . ILE A 1 516 ? -6.363 -23.991 -12.437 1.00 40.72 516 ILE A CA 1
ATOM 3824 C C . ILE A 1 516 ? -5.158 -24.049 -13.382 1.00 40.72 516 ILE A C 1
ATOM 3826 O O . ILE A 1 516 ? -4.553 -23.009 -13.635 1.00 40.72 516 ILE A O 1
ATOM 3830 N N . PHE A 1 517 ? -4.755 -25.243 -13.825 1.00 49.22 517 PHE A N 1
ATOM 3831 C CA . PHE A 1 517 ? -3.482 -25.441 -14.521 1.00 49.22 517 PHE A CA 1
ATOM 3832 C C . PHE A 1 517 ? -3.694 -25.542 -16.026 1.00 49.22 517 PHE A C 1
ATOM 3834 O O . PHE A 1 517 ? -4.193 -26.552 -16.514 1.00 49.22 517 PHE A O 1
ATOM 3841 N N . ASP A 1 518 ? -3.223 -24.515 -16.731 1.00 40.69 518 ASP A N 1
ATOM 3842 C CA . ASP A 1 518 ? -2.875 -24.587 -18.154 1.00 40.69 518 ASP A CA 1
ATOM 3843 C C . ASP A 1 518 ? -1.335 -24.640 -18.363 1.00 40.69 518 ASP A C 1
ATOM 3845 O O . ASP A 1 518 ? -0.882 -24.833 -19.491 1.00 40.69 518 ASP A O 1
ATOM 3849 N N . ASP A 1 519 ? -0.517 -24.463 -17.307 1.00 51.78 519 ASP A N 1
ATOM 3850 C CA . ASP A 1 519 ? 0.961 -24.417 -17.371 1.00 51.78 519 ASP A CA 1
ATOM 3851 C C . ASP A 1 519 ? 1.639 -24.807 -16.027 1.00 51.78 519 ASP A C 1
ATOM 3853 O O . ASP A 1 519 ? 0.978 -24.881 -14.987 1.00 51.78 519 ASP A O 1
ATOM 3857 N N . VAL A 1 520 ? 2.957 -25.057 -16.026 1.00 60.62 520 VAL A N 1
ATOM 3858 C CA . VAL A 1 520 ? 3.730 -25.527 -14.851 1.00 60.62 520 VAL A CA 1
ATOM 3859 C C . VAL A 1 520 ? 4.186 -24.380 -13.951 1.00 60.62 520 VAL A C 1
ATOM 3861 O O . VAL A 1 520 ? 4.820 -23.429 -14.404 1.00 60.62 520 VAL A O 1
ATOM 3864 N N . ILE A 1 521 ? 4.006 -24.530 -12.637 1.00 67.56 521 ILE A N 1
ATOM 3865 C CA . ILE A 1 521 ? 4.643 -23.653 -11.646 1.00 67.56 521 ILE A CA 1
ATOM 3866 C C . ILE A 1 521 ? 6.038 -24.202 -11.331 1.00 67.56 521 ILE A C 1
ATOM 3868 O O . ILE A 1 521 ? 6.161 -25.324 -10.838 1.00 67.56 521 ILE A O 1
ATOM 3872 N N . VAL A 1 522 ? 7.081 -23.405 -11.572 1.00 66.25 522 VAL A N 1
ATOM 3873 C CA . VAL A 1 522 ? 8.471 -23.682 -11.166 1.00 66.25 522 VAL A CA 1
ATOM 3874 C C . VAL A 1 522 ? 8.840 -22.739 -10.024 1.00 66.25 522 VAL A C 1
ATOM 3876 O O . VAL A 1 522 ? 8.666 -21.531 -10.160 1.00 66.25 522 VAL A O 1
ATOM 3879 N N . MET A 1 523 ? 9.355 -23.276 -8.918 1.00 64.38 523 MET A N 1
ATOM 3880 C CA . MET A 1 523 ? 9.788 -22.497 -7.757 1.00 64.38 523 MET A CA 1
ATOM 3881 C C . MET A 1 523 ? 11.292 -22.639 -7.527 1.00 64.38 523 MET A C 1
ATOM 3883 O O . MET A 1 523 ? 11.811 -23.750 -7.380 1.00 64.38 523 MET A O 1
ATOM 3887 N N . ASP A 1 524 ? 11.971 -21.497 -7.465 1.00 58.03 524 ASP A N 1
ATOM 3888 C CA . ASP A 1 524 ? 13.398 -21.409 -7.162 1.00 58.03 524 ASP A CA 1
ATOM 3889 C C . ASP A 1 524 ? 13.682 -21.605 -5.658 1.00 58.03 524 ASP A C 1
ATOM 3891 O O . ASP A 1 524 ? 12.815 -21.433 -4.793 1.00 58.03 524 ASP A O 1
ATOM 3895 N N . GLU A 1 525 ? 14.924 -21.944 -5.326 1.00 52.25 525 GLU A N 1
ATOM 3896 C CA . GLU A 1 525 ? 15.387 -22.159 -3.952 1.00 52.25 525 GLU A CA 1
ATOM 3897 C C . GLU A 1 525 ? 15.289 -20.870 -3.115 1.00 52.25 525 GLU A C 1
ATOM 3899 O O . GLU A 1 525 ? 14.942 -20.928 -1.933 1.00 52.25 525 GLU A O 1
ATOM 3904 N N . GLN A 1 526 ? 15.449 -19.695 -3.741 1.00 44.06 526 GLN A N 1
ATOM 3905 C CA . GLN A 1 526 ? 15.235 -18.399 -3.083 1.00 44.06 526 GLN A CA 1
ATOM 3906 C C . GLN A 1 526 ? 13.763 -18.102 -2.744 1.00 44.06 526 GLN A C 1
ATOM 3908 O O . GLN A 1 526 ? 13.497 -17.348 -1.812 1.00 44.06 526 GLN A O 1
ATOM 3913 N N . GLN A 1 527 ? 12.799 -18.699 -3.455 1.00 45.34 527 GLN A N 1
ATOM 3914 C CA . GLN A 1 527 ? 11.363 -18.503 -3.199 1.00 45.34 527 GLN A CA 1
ATOM 3915 C C . GLN A 1 527 ? 10.781 -19.503 -2.192 1.00 45.34 527 GLN A C 1
ATOM 3917 O O . GLN A 1 527 ? 9.682 -19.297 -1.683 1.00 45.34 527 GLN A O 1
ATOM 3922 N N . THR A 1 528 ? 11.492 -20.601 -1.922 1.00 48.47 528 THR A N 1
ATOM 3923 C CA . THR A 1 528 ? 10.960 -21.757 -1.182 1.00 48.47 528 THR A CA 1
ATOM 3924 C C . THR A 1 528 ? 11.510 -21.913 0.233 1.00 48.47 528 THR A C 1
ATOM 3926 O O . THR A 1 528 ? 11.012 -22.759 0.970 1.00 48.47 528 THR A O 1
ATOM 3929 N N . GLY A 1 529 ? 12.515 -21.124 0.634 1.00 41.00 529 GLY A N 1
ATOM 3930 C CA . GLY A 1 529 ? 13.023 -21.102 2.015 1.00 41.00 529 GLY A CA 1
ATOM 3931 C C . GLY A 1 529 ? 13.554 -22.452 2.520 1.00 41.00 529 GLY A C 1
ATOM 3932 O O . GLY A 1 529 ? 13.498 -22.714 3.718 1.00 41.00 529 GLY A O 1
ATOM 3933 N N . ASN A 1 530 ? 14.059 -23.293 1.609 1.00 50.09 530 ASN A N 1
ATOM 3934 C CA . ASN A 1 530 ? 14.196 -24.752 1.725 1.00 50.09 530 ASN A CA 1
ATOM 3935 C C . ASN A 1 530 ? 12.858 -25.518 1.713 1.00 50.09 530 ASN A C 1
ATOM 3937 O O . ASN A 1 530 ? 12.389 -26.014 2.740 1.00 50.09 530 ASN A O 1
ATOM 3941 N N . VAL A 1 531 ? 12.343 -25.801 0.511 1.00 56.06 531 VAL A N 1
ATOM 3942 C CA . VAL A 1 531 ? 11.581 -27.043 0.287 1.00 56.06 531 VAL A CA 1
ATOM 3943 C C . VAL A 1 531 ? 12.549 -28.212 0.510 1.00 56.06 531 VAL A C 1
ATOM 3945 O O . VAL A 1 531 ? 13.343 -28.572 -0.361 1.00 56.06 531 VAL A O 1
ATOM 3948 N N . THR A 1 532 ? 12.563 -28.723 1.745 1.00 59.88 532 THR A N 1
ATOM 3949 C CA . THR A 1 532 ? 13.593 -29.664 2.198 1.00 59.88 532 THR A CA 1
ATOM 3950 C C . THR A 1 532 ? 13.453 -31.035 1.539 1.00 59.88 532 THR A C 1
ATOM 3952 O O . THR A 1 532 ? 12.368 -31.482 1.168 1.00 59.88 532 THR A O 1
ATOM 3955 N N . THR A 1 533 ? 14.565 -31.761 1.489 1.00 64.06 533 THR A N 1
ATOM 3956 C CA . THR A 1 533 ? 14.604 -33.206 1.231 1.00 64.06 533 THR A CA 1
ATOM 3957 C C . THR A 1 533 ? 14.546 -34.036 2.525 1.00 64.06 533 THR A C 1
ATOM 3959 O O . THR A 1 533 ? 14.808 -35.241 2.517 1.00 64.06 533 THR A O 1
ATOM 3962 N N . GLY A 1 534 ? 14.214 -33.392 3.651 1.00 74.62 534 GLY A N 1
ATOM 3963 C CA . GLY A 1 534 ? 14.124 -33.961 4.994 1.00 74.62 534 GLY A CA 1
ATOM 3964 C C . GLY A 1 534 ? 12.773 -34.622 5.276 1.00 74.62 534 GLY A C 1
ATOM 3965 O O . GLY A 1 534 ? 12.268 -35.396 4.463 1.00 74.62 534 GLY A O 1
ATOM 3966 N N . ASP A 1 535 ? 12.207 -34.333 6.448 1.00 81.00 535 ASP A N 1
ATOM 3967 C CA . ASP A 1 535 ? 10.801 -34.630 6.732 1.00 81.00 535 ASP A CA 1
ATOM 3968 C C . ASP A 1 535 ? 9.929 -33.596 6.007 1.00 81.00 535 ASP A C 1
ATOM 3970 O O . ASP A 1 535 ? 10.239 -32.407 6.003 1.00 81.00 535 ASP A O 1
ATOM 3974 N N . MET A 1 536 ? 8.839 -34.034 5.379 1.00 84.75 536 MET A N 1
ATOM 3975 C CA . MET A 1 536 ? 7.948 -33.138 4.638 1.00 84.75 536 MET A CA 1
ATOM 3976 C C . MET A 1 536 ? 6.538 -33.699 4.527 1.00 84.75 536 MET A C 1
ATOM 3978 O O . MET A 1 536 ? 6.347 -34.914 4.491 1.00 84.75 536 MET A O 1
ATOM 3982 N N . SER A 1 537 ? 5.554 -32.818 4.381 1.00 84.06 537 SER A N 1
ATOM 3983 C CA . SER A 1 537 ? 4.181 -33.174 4.023 1.00 84.06 537 SER A CA 1
ATOM 3984 C C . SER A 1 537 ? 3.694 -32.288 2.890 1.00 84.06 537 SER A C 1
ATOM 3986 O O . SER A 1 537 ? 3.818 -31.077 2.964 1.00 84.06 537 SER A O 1
ATOM 3988 N N . LEU A 1 538 ? 3.114 -32.891 1.862 1.00 88.75 538 LEU A N 1
ATOM 3989 C CA . LEU A 1 538 ? 2.419 -32.226 0.771 1.00 88.75 538 LEU A CA 1
ATOM 3990 C C . LEU A 1 538 ? 0.952 -32.646 0.849 1.00 88.75 538 LEU A C 1
ATOM 3992 O O . LEU A 1 538 ? 0.662 -33.837 0.924 1.00 88.75 538 LEU A O 1
ATOM 3996 N N . VAL A 1 539 ? 0.034 -31.693 0.829 1.00 87.38 539 VAL A N 1
ATOM 3997 C CA . VAL A 1 539 ? -1.419 -31.905 0.855 1.00 87.38 539 VAL A CA 1
ATOM 3998 C C . VAL A 1 539 ? -2.006 -31.109 -0.300 1.00 87.38 539 VAL A C 1
ATOM 4000 O O . VAL A 1 539 ? -1.555 -29.993 -0.508 1.00 87.38 539 VAL A O 1
ATOM 4003 N N . ALA A 1 540 ? -2.951 -31.655 -1.063 1.00 88.19 540 ALA A N 1
ATOM 4004 C CA . ALA A 1 540 ? -3.608 -30.936 -2.155 1.00 88.19 540 ALA A CA 1
ATOM 4005 C C . ALA A 1 540 ? -4.958 -31.559 -2.524 1.00 88.19 540 ALA A C 1
ATOM 4007 O O . ALA A 1 540 ? -5.119 -32.782 -2.501 1.00 88.19 540 ALA A O 1
ATOM 4008 N N . TRP A 1 541 ? -5.899 -30.739 -2.979 1.00 85.44 541 TRP A N 1
ATOM 4009 C CA . TRP A 1 541 ? -7.038 -31.207 -3.760 1.00 85.44 541 TRP A CA 1
ATOM 4010 C C . TRP A 1 541 ? -6.683 -31.221 -5.245 1.00 85.44 541 TRP A C 1
ATOM 4012 O O . TRP A 1 541 ? -6.168 -30.242 -5.765 1.00 85.44 541 TRP A O 1
ATOM 4022 N N . VAL A 1 542 ? -6.977 -32.315 -5.944 1.00 87.31 542 VAL A N 1
ATOM 4023 C CA . VAL A 1 542 ? -6.688 -32.516 -7.372 1.00 87.31 542 VAL A CA 1
ATOM 4024 C C . VAL A 1 542 ? -7.962 -32.850 -8.143 1.00 87.31 542 VAL A C 1
ATOM 4026 O O . VAL A 1 542 ? -8.787 -33.640 -7.682 1.00 87.31 542 VAL A O 1
ATOM 4029 N N . LYS A 1 543 ? -8.121 -32.265 -9.328 1.00 87.81 543 LYS A N 1
ATOM 4030 C CA . LYS A 1 543 ? -9.140 -32.611 -10.324 1.00 87.81 543 LYS A CA 1
ATOM 4031 C C . LYS A 1 543 ? -8.450 -32.803 -11.683 1.00 87.81 543 LYS A C 1
ATOM 4033 O O . LYS A 1 543 ? -8.256 -31.811 -12.383 1.00 87.81 543 LYS A O 1
ATOM 4038 N N . PRO A 1 544 ? -8.039 -34.032 -12.036 1.00 85.75 544 PRO A N 1
ATOM 4039 C CA . PRO A 1 544 ? -7.397 -34.314 -13.319 1.00 85.75 544 PRO A CA 1
ATOM 4040 C C . PRO A 1 544 ? -8.410 -34.255 -14.476 1.00 85.75 544 PRO A C 1
ATOM 4042 O O . PRO A 1 544 ? -9.518 -34.784 -14.342 1.00 85.75 544 PRO A O 1
ATOM 4045 N N . SER A 1 545 ? -8.028 -33.657 -15.606 1.00 81.44 545 SER A N 1
ATOM 4046 C CA . SER A 1 545 ? -8.781 -33.680 -16.876 1.00 81.44 545 SER A CA 1
ATOM 4047 C C . SER A 1 545 ? -8.421 -34.895 -17.744 1.00 81.44 545 SER A C 1
ATOM 4049 O O . SER A 1 545 ? -9.246 -35.370 -18.527 1.00 81.44 545 SER A O 1
ATOM 4051 N N . SER A 1 546 ? -7.195 -35.413 -17.605 1.00 79.00 546 SER A N 1
ATOM 4052 C CA . SER A 1 546 ? -6.668 -36.560 -18.355 1.00 79.00 546 SER A CA 1
ATOM 4053 C C . SER A 1 546 ? -5.811 -37.496 -17.483 1.00 79.00 546 SER A C 1
ATOM 4055 O O . SER A 1 546 ? -5.655 -37.283 -16.280 1.00 79.00 546 SER A O 1
ATOM 4057 N N . GLU A 1 547 ? -5.341 -38.600 -18.070 1.00 68.94 547 GLU A N 1
ATOM 4058 C CA . GLU A 1 547 ? -4.645 -39.694 -17.375 1.00 68.94 547 GLU A CA 1
ATOM 4059 C C . GLU A 1 547 ? -3.116 -39.475 -17.354 1.00 68.94 547 GLU A C 1
ATOM 4061 O O . GLU A 1 547 ? -2.556 -38.929 -18.301 1.00 68.94 547 GLU A O 1
ATOM 4066 N N . SER A 1 548 ? -2.425 -39.989 -16.325 1.00 65.62 548 SER A N 1
ATOM 4067 C CA . SER A 1 548 ? -0.953 -39.987 -16.186 1.00 65.62 548 SER A CA 1
ATOM 4068 C C . SER A 1 548 ? -0.259 -38.607 -16.109 1.00 65.62 548 SER A C 1
ATOM 4070 O O . SER A 1 548 ? 0.444 -38.208 -17.038 1.00 65.62 548 SER A O 1
ATOM 4072 N N . ILE A 1 549 ? -0.367 -37.909 -14.970 1.00 79.19 549 ILE A N 1
ATOM 4073 C CA . ILE A 1 549 ? 0.074 -36.508 -14.801 1.00 79.19 549 ILE A CA 1
ATOM 4074 C C . ILE A 1 549 ? 0.769 -36.211 -13.455 1.00 79.19 549 ILE A C 1
ATOM 4076 O O . ILE A 1 549 ? 0.460 -36.836 -12.441 1.00 79.19 549 ILE A O 1
ATOM 4080 N N . THR A 1 550 ? 1.690 -35.235 -13.396 1.00 85.12 550 THR A N 1
ATOM 4081 C CA . THR A 1 550 ? 2.436 -34.912 -12.153 1.00 85.12 550 THR A CA 1
ATOM 4082 C C . THR A 1 550 ? 1.784 -33.806 -11.333 1.00 85.12 550 THR A C 1
ATOM 4084 O O . THR A 1 550 ? 1.741 -32.660 -11.761 1.00 85.12 550 THR A O 1
ATOM 4087 N N . VAL A 1 551 ? 1.364 -34.119 -10.106 1.00 87.62 551 VAL A N 1
ATOM 4088 C CA . VAL A 1 551 ? 0.784 -33.143 -9.170 1.00 87.62 551 VAL A CA 1
ATOM 4089 C C . VAL A 1 551 ? 1.866 -32.179 -8.676 1.00 87.62 551 VAL A C 1
ATOM 4091 O O . VAL A 1 551 ? 1.729 -30.970 -8.831 1.00 87.62 551 VAL A O 1
ATOM 4094 N N . ALA A 1 552 ? 2.965 -32.707 -8.123 1.00 88.25 552 ALA A N 1
ATOM 4095 C CA . ALA A 1 552 ? 4.135 -31.916 -7.738 1.00 88.25 552 ALA A CA 1
ATOM 4096 C C . ALA A 1 552 ? 5.411 -32.771 -7.651 1.00 88.25 552 ALA A C 1
ATOM 4098 O O . ALA A 1 552 ? 5.349 -33.967 -7.356 1.00 88.25 552 ALA A O 1
ATOM 4099 N N . SER A 1 553 ? 6.582 -32.168 -7.862 1.00 87.06 553 SER A N 1
ATOM 4100 C CA . SER A 1 553 ? 7.878 -32.850 -7.747 1.00 87.06 553 SER A CA 1
ATOM 4101 C C . SER A 1 553 ? 9.046 -31.906 -7.437 1.00 87.06 553 SER A C 1
ATOM 4103 O O . SER A 1 553 ? 9.058 -30.762 -7.883 1.00 87.06 553 SER A O 1
ATOM 4105 N N . LYS A 1 554 ? 10.060 -32.415 -6.725 1.00 84.19 554 LYS A N 1
ATOM 4106 C CA . LYS A 1 554 ? 11.451 -31.923 -6.749 1.00 84.19 554 LYS A CA 1
ATOM 4107 C C . LYS A 1 554 ? 12.305 -33.125 -7.157 1.00 84.19 554 LYS A C 1
ATOM 4109 O O . LYS A 1 554 ? 12.808 -33.854 -6.308 1.00 84.19 554 LYS A O 1
ATOM 4114 N N . GLY A 1 555 ? 12.344 -33.406 -8.462 1.00 83.38 555 GLY A N 1
ATOM 4115 C CA . GLY A 1 555 ? 12.980 -34.600 -9.027 1.00 83.38 555 GLY A CA 1
ATOM 4116 C C . GLY A 1 555 ? 12.175 -35.890 -8.794 1.00 83.38 555 GLY A C 1
ATOM 4117 O O . GLY A 1 555 ? 11.030 -36.002 -9.226 1.00 83.38 555 GLY A O 1
ATOM 4118 N N . GLY A 1 556 ? 12.787 -36.909 -8.184 1.00 76.12 556 GLY A N 1
ATOM 4119 C CA . GLY A 1 556 ? 12.158 -38.177 -7.762 1.00 76.12 556 GLY A CA 1
ATOM 4120 C C . GLY A 1 556 ? 11.771 -39.179 -8.858 1.00 76.12 556 GLY A C 1
ATOM 4121 O O . GLY A 1 556 ? 11.773 -40.388 -8.617 1.00 76.12 556 GLY A O 1
ATOM 4122 N N . HIS A 1 557 ? 11.466 -38.713 -10.068 1.00 75.44 557 HIS A N 1
ATOM 4123 C CA . HIS A 1 557 ? 11.203 -39.555 -11.237 1.00 75.44 557 HIS A CA 1
ATOM 4124 C C . HIS A 1 557 ? 12.453 -39.627 -12.132 1.00 75.44 557 HIS A C 1
ATOM 4126 O O . HIS A 1 557 ? 13.116 -40.669 -12.223 1.00 75.44 557 HIS A O 1
ATOM 4132 N N . VAL A 1 558 ? 12.847 -38.488 -12.717 1.00 70.81 558 VAL A N 1
ATOM 4133 C CA . VAL A 1 558 ? 14.021 -38.380 -13.600 1.00 70.81 558 VAL A CA 1
ATOM 4134 C C . VAL A 1 558 ? 15.332 -38.352 -12.798 1.00 70.81 558 VAL A C 1
ATOM 4136 O O . VAL A 1 558 ? 16.184 -39.221 -13.000 1.00 70.81 558 VAL A O 1
ATOM 4139 N N . GLY A 1 559 ? 15.473 -37.439 -11.832 1.00 78.81 559 GLY A N 1
ATOM 4140 C CA . GLY A 1 559 ? 16.615 -37.344 -10.902 1.00 78.81 559 GLY A CA 1
ATOM 4141 C C . GLY A 1 559 ? 16.323 -37.900 -9.496 1.00 78.81 559 GLY A C 1
ATOM 4142 O O . GLY A 1 559 ? 15.251 -38.475 -9.294 1.00 78.81 559 GLY A O 1
ATOM 4143 N N . PRO A 1 560 ? 17.251 -37.747 -8.530 1.00 84.56 560 PRO A N 1
ATOM 4144 C CA . PRO A 1 560 ? 16.978 -37.937 -7.099 1.00 84.56 560 PRO A CA 1
ATOM 4145 C C . PRO A 1 560 ? 15.874 -36.991 -6.597 1.00 84.56 560 PRO A C 1
ATOM 4147 O O . PRO A 1 560 ? 15.466 -36.079 -7.316 1.00 84.56 560 PRO A O 1
ATOM 4150 N N . GLY A 1 561 ? 15.360 -37.220 -5.391 1.00 88.12 561 GLY A N 1
ATOM 4151 C CA . GLY A 1 561 ? 14.309 -36.412 -4.765 1.00 88.12 561 GLY A CA 1
ATOM 4152 C C . GLY A 1 561 ? 12.959 -37.113 -4.728 1.00 88.12 561 GLY A C 1
ATOM 4153 O O . GLY A 1 561 ? 12.897 -38.331 -4.549 1.00 88.12 561 GLY A O 1
ATOM 4154 N N . TYR A 1 562 ? 11.865 -36.363 -4.872 1.00 89.12 562 TYR A N 1
ATOM 4155 C CA . TYR A 1 562 ? 10.508 -36.896 -4.710 1.00 89.12 562 TYR A CA 1
ATOM 4156 C C . TYR A 1 562 ? 9.505 -36.371 -5.745 1.00 89.12 562 TYR A C 1
ATOM 4158 O O . TYR A 1 562 ? 9.649 -35.282 -6.300 1.00 89.12 562 TYR A O 1
ATOM 4166 N N . SER A 1 563 ? 8.452 -37.158 -5.979 1.00 90.75 563 SER A N 1
ATOM 4167 C CA . SER A 1 563 ? 7.365 -36.843 -6.913 1.00 90.75 563 SER A CA 1
ATOM 4168 C C . SER A 1 563 ? 6.033 -37.434 -6.441 1.00 90.75 563 SER A C 1
ATOM 4170 O O . SER A 1 563 ? 5.971 -38.608 -6.074 1.00 90.75 563 SER A O 1
ATOM 4172 N N . LEU A 1 564 ? 4.973 -36.623 -6.463 1.00 92.50 564 LEU A N 1
ATOM 4173 C CA . LEU A 1 564 ? 3.576 -37.046 -6.361 1.00 92.50 564 LEU A CA 1
ATOM 4174 C C . LEU A 1 564 ? 2.944 -36.909 -7.748 1.00 92.50 564 LEU A C 1
ATOM 4176 O O . LEU A 1 564 ? 2.871 -35.811 -8.301 1.00 92.50 564 LEU A O 1
ATOM 4180 N N . TYR A 1 565 ? 2.476 -38.019 -8.302 1.00 91.19 565 TYR A N 1
ATOM 4181 C CA . TYR A 1 565 ? 1.861 -38.073 -9.625 1.00 91.19 565 TYR A CA 1
ATOM 4182 C C . TYR A 1 565 ? 0.652 -39.010 -9.633 1.00 91.19 565 TYR A C 1
ATOM 4184 O O . TYR A 1 565 ? 0.418 -39.758 -8.687 1.00 91.19 565 TYR A O 1
ATOM 4192 N N . ILE A 1 566 ? -0.137 -38.937 -10.695 1.00 90.50 566 ILE A N 1
ATOM 4193 C CA . ILE A 1 566 ? -1.179 -39.897 -11.048 1.00 90.50 566 ILE A CA 1
ATOM 4194 C C . ILE A 1 566 ? -0.606 -40.724 -12.201 1.00 90.50 566 ILE A C 1
ATOM 4196 O O . ILE A 1 566 ? 0.004 -40.148 -13.098 1.00 90.50 566 ILE A O 1
ATOM 4200 N N . ASP A 1 567 ? -0.728 -42.049 -12.171 1.00 88.12 567 ASP A N 1
ATOM 4201 C CA . ASP A 1 567 ? -0.199 -42.929 -13.220 1.00 88.12 567 ASP A CA 1
ATOM 4202 C C . ASP A 1 567 ? -1.219 -43.233 -14.340 1.00 88.12 567 ASP A C 1
ATOM 4204 O O . ASP A 1 567 ? -2.337 -42.715 -14.364 1.00 88.12 567 ASP A O 1
ATOM 4208 N N . GLN A 1 568 ? -0.813 -44.067 -15.302 1.00 84.88 568 GLN A N 1
ATOM 4209 C CA . GLN A 1 568 ? -1.640 -44.513 -16.434 1.00 84.88 568 GLN A CA 1
ATOM 4210 C C . GLN A 1 568 ? -2.854 -45.375 -16.033 1.00 84.88 568 GLN A C 1
ATOM 4212 O O . GLN A 1 568 ? -3.777 -45.523 -16.825 1.00 84.88 568 GLN A O 1
ATOM 4217 N N . ASP A 1 569 ? -2.859 -45.950 -14.826 1.00 86.62 569 ASP A N 1
ATOM 4218 C CA . ASP A 1 569 ? -3.993 -46.689 -14.257 1.00 86.62 569 ASP A CA 1
ATOM 4219 C C . ASP A 1 569 ? -4.861 -45.762 -13.366 1.00 86.62 569 ASP A C 1
ATOM 4221 O O . ASP A 1 569 ? -5.754 -46.212 -12.640 1.00 86.62 569 ASP A O 1
ATOM 4225 N N . ASN A 1 570 ? -4.609 -44.447 -13.445 1.00 88.19 570 ASN A N 1
ATOM 4226 C CA . ASN A 1 570 ? -5.175 -43.367 -12.640 1.00 88.19 570 ASN A CA 1
ATOM 4227 C C . ASN A 1 570 ? -4.942 -43.518 -11.125 1.00 88.19 570 ASN A C 1
ATOM 4229 O O . ASN A 1 570 ? -5.663 -42.925 -10.320 1.00 88.19 570 ASN A O 1
ATOM 4233 N N . LEU A 1 571 ? -3.940 -44.288 -10.692 1.00 90.94 571 LEU A N 1
ATOM 4234 C CA . LEU A 1 571 ? -3.574 -44.387 -9.281 1.00 90.94 571 LEU A CA 1
ATOM 4235 C C . LEU A 1 571 ? -2.699 -43.193 -8.891 1.00 90.94 571 LEU A C 1
ATOM 4237 O O . LEU A 1 571 ? -1.758 -42.843 -9.598 1.00 90.94 571 LEU A O 1
ATOM 4241 N N . ALA A 1 572 ? -2.966 -42.585 -7.734 1.00 92.69 572 ALA A N 1
ATOM 4242 C CA . ALA A 1 572 ? -2.022 -41.647 -7.139 1.00 92.69 572 ALA A CA 1
ATOM 4243 C C . ALA A 1 572 ? -0.792 -42.421 -6.646 1.00 92.69 572 ALA A C 1
ATOM 4245 O O . ALA A 1 572 ? -0.928 -43.424 -5.943 1.00 92.69 572 ALA A O 1
ATOM 4246 N N . VAL A 1 573 ? 0.403 -41.947 -6.980 1.00 92.31 573 VAL A N 1
ATOM 4247 C CA . VAL A 1 573 ? 1.683 -42.540 -6.598 1.00 92.31 573 VAL A CA 1
ATOM 4248 C C . VAL A 1 573 ? 2.563 -41.461 -5.985 1.00 92.31 573 VAL A C 1
ATOM 4250 O O . VAL A 1 573 ? 2.817 -40.427 -6.600 1.00 92.31 573 VAL A O 1
ATOM 4253 N N . PHE A 1 574 ? 3.055 -41.717 -4.774 1.00 93.19 574 PHE A N 1
ATOM 4254 C CA . PHE A 1 574 ? 4.125 -40.928 -4.174 1.00 93.19 574 PHE A CA 1
ATOM 4255 C C . PHE A 1 574 ? 5.421 -41.734 -4.216 1.00 93.19 574 PHE A C 1
ATOM 4257 O O . PHE A 1 574 ? 5.465 -42.870 -3.738 1.00 93.19 574 PHE A O 1
ATOM 4264 N N . GLN A 1 575 ? 6.462 -41.160 -4.816 1.00 91.00 575 GLN A N 1
ATOM 4265 C CA . GLN A 1 575 ? 7.739 -41.813 -5.086 1.00 91.00 575 GLN A CA 1
ATOM 4266 C C . GLN A 1 575 ? 8.910 -40.959 -4.602 1.00 91.00 575 GLN A C 1
ATOM 4268 O O . GLN A 1 575 ? 8.931 -39.749 -4.824 1.00 91.00 575 GLN A O 1
ATOM 4273 N N . VAL A 1 576 ? 9.908 -41.622 -4.018 1.00 89.00 576 VAL A N 1
ATOM 4274 C CA . VAL A 1 576 ? 11.207 -41.067 -3.624 1.00 89.00 576 VAL A CA 1
ATOM 4275 C C . VAL A 1 576 ? 12.325 -41.851 -4.314 1.00 89.00 576 VAL A C 1
ATOM 4277 O O . VAL A 1 576 ? 12.232 -43.075 -4.470 1.00 89.00 576 VAL A O 1
ATOM 4280 N N . LYS A 1 577 ? 13.383 -41.148 -4.724 1.00 87.19 577 LYS A N 1
ATOM 4281 C CA . LYS A 1 577 ? 14.570 -41.700 -5.381 1.00 87.19 577 LYS A CA 1
ATOM 4282 C C . LYS A 1 577 ? 15.841 -41.093 -4.786 1.00 87.19 577 LYS A C 1
ATOM 4284 O O . LYS A 1 577 ? 15.917 -39.878 -4.639 1.00 87.19 577 LYS A O 1
ATOM 4289 N N . ASP A 1 578 ? 16.824 -41.922 -4.448 1.00 85.56 578 ASP A N 1
ATOM 4290 C CA . ASP A 1 578 ? 18.116 -41.461 -3.913 1.00 85.56 578 ASP A CA 1
ATOM 4291 C C . ASP A 1 578 ? 19.168 -41.212 -5.012 1.00 85.56 578 ASP A C 1
ATOM 4293 O O . ASP A 1 578 ? 18.968 -41.563 -6.182 1.00 85.56 578 ASP A O 1
ATOM 4297 N N . GLU A 1 579 ? 20.309 -40.620 -4.642 1.00 82.62 579 GLU A N 1
ATOM 4298 C CA . GLU A 1 579 ? 21.455 -40.430 -5.552 1.00 82.62 579 GLU A CA 1
ATOM 4299 C C . GLU A 1 579 ? 21.990 -41.741 -6.158 1.00 82.62 579 GLU A C 1
ATOM 4301 O O . GLU A 1 579 ? 22.531 -41.750 -7.265 1.00 82.62 579 GLU A O 1
ATOM 4306 N N . SER A 1 580 ? 21.826 -42.868 -5.459 1.00 83.12 580 SER A N 1
ATOM 4307 C CA . SER A 1 580 ? 22.233 -44.195 -5.941 1.00 83.12 580 SER A CA 1
ATOM 4308 C C . SER A 1 580 ? 21.248 -44.795 -6.957 1.00 83.12 580 SER A C 1
ATOM 4310 O O . SER A 1 580 ? 21.511 -45.864 -7.514 1.00 83.12 580 SER A O 1
ATOM 4312 N N . GLY A 1 581 ? 20.129 -44.116 -7.230 1.00 80.62 581 GLY A N 1
ATOM 4313 C CA . GLY A 1 581 ? 19.076 -44.564 -8.136 1.00 80.62 581 GLY A CA 1
ATOM 4314 C C . GLY A 1 581 ? 18.115 -45.585 -7.524 1.00 80.62 581 GLY A C 1
ATOM 4315 O O . GLY A 1 581 ? 17.315 -46.170 -8.258 1.00 80.62 581 GLY A O 1
ATOM 4316 N N . ASN A 1 582 ? 18.164 -45.807 -6.209 1.00 83.75 582 ASN A N 1
ATOM 4317 C CA . ASN A 1 582 ? 17.178 -46.622 -5.514 1.00 83.75 582 ASN A CA 1
ATOM 4318 C C . ASN A 1 582 ? 15.841 -45.886 -5.482 1.00 83.75 582 ASN A C 1
ATOM 4320 O O . ASN A 1 582 ? 15.778 -44.721 -5.099 1.00 83.75 582 ASN A O 1
ATOM 4324 N N . VAL A 1 583 ? 14.766 -46.583 -5.842 1.00 85.12 583 VAL A N 1
ATOM 4325 C CA . VAL A 1 583 ? 13.406 -46.033 -5.862 1.00 85.12 583 VAL A CA 1
ATOM 4326 C C . VAL A 1 583 ? 12.547 -46.737 -4.826 1.00 85.12 583 VAL A C 1
ATOM 4328 O O . VAL A 1 583 ? 12.532 -47.971 -4.778 1.00 85.12 583 VAL A O 1
ATOM 4331 N N . ARG A 1 584 ? 11.785 -45.957 -4.060 1.00 84.88 584 ARG A N 1
ATOM 4332 C CA . ARG A 1 584 ? 10.697 -46.433 -3.205 1.00 84.88 584 ARG A CA 1
ATOM 4333 C C . ARG A 1 584 ? 9.437 -45.632 -3.498 1.00 84.88 584 ARG A C 1
ATOM 4335 O O . ARG A 1 584 ? 9.486 -44.413 -3.626 1.00 84.88 584 ARG A O 1
ATOM 4342 N N . SER A 1 585 ? 8.305 -46.315 -3.591 1.00 88.69 585 SER A N 1
ATOM 4343 C CA . SER A 1 585 ? 7.015 -45.677 -3.852 1.00 88.69 585 SER A CA 1
ATOM 4344 C C . SER A 1 585 ? 5.885 -46.325 -3.067 1.00 88.69 585 SER A C 1
ATOM 4346 O O . SER A 1 585 ? 5.997 -47.467 -2.618 1.00 88.69 585 SER A O 1
ATOM 4348 N N . VAL A 1 586 ? 4.799 -45.574 -2.907 1.00 89.06 586 VAL A N 1
ATOM 4349 C CA . VAL A 1 586 ? 3.501 -46.039 -2.419 1.00 89.06 586 VAL A CA 1
ATOM 4350 C C . VAL A 1 586 ? 2.420 -45.560 -3.386 1.00 89.06 586 VAL A C 1
ATOM 4352 O O . VAL A 1 586 ? 2.402 -44.398 -3.787 1.00 89.06 586 VAL A O 1
ATOM 4355 N N . SER A 1 587 ? 1.529 -46.468 -3.769 1.00 91.88 587 SER A N 1
ATOM 4356 C CA . SER A 1 587 ? 0.389 -46.201 -4.655 1.00 91.88 587 SER A CA 1
ATOM 4357 C C . SER A 1 587 ? -0.932 -46.177 -3.882 1.00 91.88 587 SER A C 1
ATOM 4359 O O . SER A 1 587 ? -1.053 -46.754 -2.798 1.00 91.88 587 SER A O 1
ATOM 4361 N N . SER A 1 588 ? -1.946 -45.513 -4.432 1.00 92.81 588 SER A N 1
ATOM 4362 C CA . SER A 1 588 ? -3.323 -45.609 -3.955 1.00 92.81 588 SER A CA 1
ATOM 4363 C C . SER A 1 588 ? -3.945 -46.953 -4.329 1.00 92.81 588 SER A C 1
ATOM 4365 O O . SER A 1 588 ? -3.670 -47.493 -5.394 1.00 92.81 588 SER A O 1
ATOM 4367 N N . GLN A 1 589 ? -4.846 -47.467 -3.494 1.00 87.75 589 GLN A N 1
ATOM 4368 C CA . GLN A 1 589 ? -5.594 -48.702 -3.766 1.00 87.75 589 GLN A CA 1
ATOM 4369 C C . GLN A 1 589 ? -6.777 -48.498 -4.730 1.00 87.75 589 GLN A C 1
ATOM 4371 O O . GLN A 1 589 ? -7.324 -49.470 -5.244 1.00 87.75 589 GLN A O 1
ATOM 4376 N N . HIS A 1 590 ? -7.194 -47.246 -4.945 1.00 86.12 590 HIS A N 1
ATOM 4377 C CA . HIS A 1 590 ? -8.339 -46.873 -5.773 1.00 86.12 590 HIS A CA 1
ATOM 4378 C C . HIS A 1 590 ? -7.969 -45.687 -6.675 1.00 86.12 590 HIS A C 1
ATOM 4380 O O . HIS A 1 590 ? -7.365 -44.742 -6.154 1.00 86.12 590 HIS A O 1
ATOM 4386 N N . PRO A 1 591 ? -8.362 -45.696 -7.964 1.00 89.19 591 PRO A N 1
ATOM 4387 C CA . PRO A 1 591 ? -8.083 -44.604 -8.890 1.00 89.19 591 PRO A CA 1
ATOM 4388 C C . PRO A 1 591 ? -8.608 -43.241 -8.436 1.00 89.19 591 PRO A C 1
ATOM 4390 O O . PRO A 1 591 ? -9.724 -43.129 -7.917 1.00 89.19 591 PRO A O 1
ATOM 4393 N N . VAL A 1 592 ? -7.817 -42.202 -8.695 1.00 89.50 592 VAL A N 1
ATOM 4394 C CA . VAL A 1 592 ? -8.253 -40.804 -8.701 1.00 89.50 592 VAL A CA 1
ATOM 4395 C C . VAL A 1 592 ? -9.253 -40.635 -9.845 1.00 89.50 592 VAL A C 1
ATOM 4397 O O . VAL A 1 592 ? -9.054 -41.144 -10.947 1.00 89.50 592 VAL A O 1
ATOM 4400 N N . SER A 1 593 ? -10.377 -39.972 -9.585 1.00 86.12 593 SER A N 1
ATOM 4401 C CA . SER A 1 593 ? -11.436 -39.839 -10.588 1.00 86.12 593 SER A CA 1
ATOM 4402 C C . SER A 1 593 ? -11.202 -38.633 -11.499 1.00 86.12 593 SER A C 1
ATOM 4404 O O . SER A 1 593 ? -11.229 -37.498 -11.032 1.00 86.12 593 SER A O 1
ATOM 4406 N N . VAL A 1 594 ? -11.073 -38.879 -12.804 1.00 85.75 594 VAL A N 1
ATOM 4407 C CA . VAL A 1 594 ? -11.083 -37.832 -13.843 1.00 85.75 594 VAL A CA 1
ATOM 4408 C C . VAL A 1 594 ? -12.346 -36.970 -13.727 1.00 85.75 594 VAL A C 1
ATOM 4410 O O . VAL A 1 594 ? -13.434 -37.472 -13.423 1.00 85.75 594 VAL A O 1
ATOM 4413 N N . GLU A 1 595 ? -12.185 -35.662 -13.927 1.00 81.62 595 GLU A N 1
ATOM 4414 C CA . GLU A 1 595 ? -13.211 -34.625 -13.767 1.00 81.62 595 GLU A CA 1
ATOM 4415 C C . GLU A 1 595 ? -13.856 -34.547 -12.367 1.00 81.62 595 GLU A C 1
ATOM 4417 O O . GLU A 1 595 ? -14.894 -33.903 -12.187 1.00 81.62 595 GLU A O 1
ATOM 4422 N N . LYS A 1 596 ? -13.238 -35.141 -11.336 1.00 83.81 596 LYS A N 1
ATOM 4423 C CA . LYS A 1 596 ? -13.708 -35.041 -9.949 1.00 83.81 596 LYS A CA 1
ATOM 4424 C C . LYS A 1 596 ? -12.592 -34.703 -8.979 1.00 83.81 596 LYS A C 1
ATOM 4426 O O . LYS A 1 596 ? -11.525 -35.309 -8.976 1.00 83.81 596 LYS A O 1
ATOM 4431 N N . TRP A 1 597 ? -12.912 -33.782 -8.083 1.00 85.44 597 TRP A N 1
ATOM 4432 C CA . TRP A 1 597 ? -12.061 -33.434 -6.963 1.00 85.44 597 TRP A CA 1
ATOM 4433 C C . TRP A 1 597 ? -11.778 -34.636 -6.057 1.00 85.44 597 TRP A C 1
ATOM 4435 O O . TRP A 1 597 ? -12.693 -35.337 -5.624 1.00 85.44 597 TRP A O 1
ATOM 4445 N N . SER A 1 598 ? -10.498 -34.846 -5.770 1.00 89.69 598 SER A N 1
ATOM 4446 C CA . SER A 1 598 ? -9.974 -35.850 -4.847 1.00 89.69 598 SER A CA 1
ATOM 4447 C C . SER A 1 598 ? -8.886 -35.208 -3.987 1.00 89.69 598 SER A C 1
ATOM 4449 O O . SER A 1 598 ? -8.078 -34.440 -4.495 1.00 89.69 598 SER A O 1
ATOM 4451 N N . HIS A 1 599 ? -8.833 -35.508 -2.695 1.00 90.75 599 HIS A N 1
ATOM 4452 C CA . HIS A 1 599 ? -7.805 -34.989 -1.792 1.00 90.75 599 HIS A CA 1
ATOM 4453 C C . HIS A 1 599 ? -6.638 -35.974 -1.701 1.00 90.75 599 HIS A C 1
ATOM 4455 O O . HIS A 1 599 ? -6.826 -37.120 -1.278 1.00 90.75 599 HIS A O 1
ATOM 4461 N N . LEU A 1 600 ? -5.426 -35.527 -2.013 1.00 93.81 600 LEU A N 1
ATOM 4462 C CA . LEU A 1 600 ? -4.189 -36.290 -1.868 1.00 93.81 600 LEU A CA 1
ATOM 4463 C C . LEU A 1 600 ? -3.321 -35.703 -0.751 1.00 93.81 600 LEU A C 1
ATOM 4465 O O . LEU A 1 600 ? -3.257 -34.491 -0.574 1.00 93.81 600 LEU A O 1
ATOM 4469 N N . ALA A 1 601 ? -2.625 -36.563 -0.006 1.00 91.00 601 ALA A N 1
ATOM 4470 C CA . ALA A 1 601 ? -1.522 -36.119 0.845 1.00 91.00 601 ALA A CA 1
ATOM 4471 C C . ALA A 1 601 ? -0.354 -37.108 0.823 1.00 91.00 601 ALA A C 1
ATOM 4473 O O . ALA A 1 601 ? -0.557 -38.311 0.981 1.00 91.00 601 ALA A O 1
ATOM 4474 N N . ALA A 1 602 ? 0.858 -36.596 0.654 1.00 93.44 602 ALA A N 1
ATOM 4475 C CA . ALA A 1 602 ? 2.113 -37.320 0.508 1.00 93.44 602 ALA A CA 1
ATOM 4476 C C . ALA A 1 602 ? 3.094 -36.874 1.600 1.00 93.44 602 ALA A C 1
ATOM 4478 O O . ALA A 1 602 ? 3.299 -35.678 1.781 1.00 93.44 602 ALA A O 1
ATOM 4479 N N . ILE A 1 603 ? 3.665 -37.810 2.363 1.00 90.25 603 ILE A N 1
ATOM 4480 C CA . ILE A 1 603 ? 4.446 -37.491 3.568 1.00 90.25 603 ILE A CA 1
ATOM 4481 C C . ILE A 1 603 ? 5.725 -38.329 3.632 1.00 90.25 603 ILE A C 1
ATOM 4483 O O . ILE A 1 603 ? 5.668 -39.552 3.466 1.00 90.25 603 ILE A O 1
ATOM 4487 N N . ILE A 1 604 ? 6.842 -37.662 3.932 1.00 88.12 604 ILE A N 1
ATOM 4488 C CA . ILE A 1 604 ? 8.131 -38.250 4.313 1.00 88.12 604 ILE A CA 1
ATOM 4489 C C . ILE A 1 604 ? 8.337 -38.007 5.816 1.00 88.12 604 ILE A C 1
ATOM 4491 O O . ILE A 1 604 ? 8.255 -36.871 6.278 1.00 88.12 604 ILE A O 1
ATOM 4495 N N . GLU A 1 605 ? 8.582 -39.073 6.579 1.00 86.44 605 GLU A N 1
ATOM 4496 C CA . GLU A 1 605 ? 8.891 -39.032 8.019 1.00 86.44 605 GLU A CA 1
ATOM 4497 C C . GLU A 1 605 ? 10.096 -39.949 8.292 1.00 86.44 605 GLU A C 1
ATOM 4499 O O . GLU A 1 605 ? 9.946 -41.104 8.687 1.00 86.44 605 GLU A O 1
ATOM 4504 N N . ARG A 1 606 ? 11.313 -39.457 8.035 1.00 81.75 606 ARG A N 1
ATOM 4505 C CA . ARG A 1 606 ? 12.588 -40.199 8.109 1.00 81.75 606 ARG A CA 1
ATOM 4506 C C . ARG A 1 606 ? 12.828 -40.837 9.479 1.00 81.75 606 ARG A C 1
ATOM 4508 O O . ARG A 1 606 ? 13.457 -41.891 9.562 1.00 81.75 606 ARG A O 1
ATOM 4515 N N . SER A 1 607 ? 12.317 -40.208 10.538 1.00 76.75 607 SER A N 1
ATOM 4516 C CA . SER A 1 607 ? 12.413 -40.676 11.926 1.00 76.75 607 SER A CA 1
ATOM 4517 C C . SER A 1 607 ? 11.460 -41.830 12.283 1.00 76.75 607 SER A C 1
ATOM 4519 O O . SER A 1 607 ? 11.641 -42.469 13.324 1.00 76.75 607 SER A O 1
ATOM 4521 N N . ALA A 1 608 ? 10.473 -42.138 11.436 1.00 75.44 608 ALA A N 1
ATOM 4522 C CA . ALA A 1 608 ? 9.571 -43.266 11.634 1.00 75.44 608 ALA A CA 1
ATOM 4523 C C . ALA A 1 608 ? 10.262 -44.609 11.324 1.00 75.44 608 ALA A C 1
ATOM 4525 O O . ALA A 1 608 ? 11.267 -44.681 10.619 1.00 75.44 608 ALA A O 1
ATOM 4526 N N . SER A 1 609 ? 9.683 -45.713 11.806 1.00 73.75 609 SER A N 1
ATOM 4527 C CA . SER A 1 609 ? 10.086 -47.065 11.386 1.00 73.75 609 SER A CA 1
ATOM 4528 C C . SER A 1 609 ? 9.944 -47.233 9.870 1.00 73.75 609 SER A C 1
ATOM 4530 O O . SER A 1 609 ? 8.971 -46.719 9.320 1.00 73.75 609 SER A O 1
ATOM 4532 N N . GLU A 1 610 ? 10.825 -48.018 9.235 1.00 70.31 610 GLU A N 1
ATOM 4533 C CA . GLU A 1 610 ? 10.925 -48.218 7.774 1.00 70.31 610 GLU A CA 1
ATOM 4534 C C . GLU A 1 610 ? 9.569 -48.222 7.041 1.00 70.31 610 GLU A C 1
ATOM 4536 O O . GLU A 1 610 ? 9.370 -47.417 6.136 1.00 70.31 610 GLU A O 1
ATOM 4541 N N . GLU A 1 611 ? 8.596 -49.038 7.469 1.00 68.31 611 GLU A N 1
ATOM 4542 C CA . GLU A 1 611 ? 7.237 -49.158 6.893 1.00 68.31 611 GLU A CA 1
ATOM 4543 C C . GLU A 1 611 ? 6.447 -47.826 6.807 1.00 68.31 611 GLU A C 1
ATOM 4545 O O . GLU A 1 611 ? 5.599 -47.658 5.931 1.00 68.31 611 GLU A O 1
ATOM 4550 N N . TYR A 1 612 ? 6.734 -46.859 7.682 1.00 70.88 612 TYR A N 1
ATOM 4551 C CA . TYR A 1 612 ? 5.982 -45.609 7.861 1.00 70.88 612 TYR A CA 1
ATOM 4552 C C . TYR A 1 612 ? 6.717 -44.358 7.363 1.00 70.88 612 TYR A C 1
ATOM 4554 O O . TYR A 1 612 ? 6.092 -43.301 7.305 1.00 70.88 612 TYR A O 1
ATOM 4562 N N . GLN A 1 613 ? 7.987 -44.476 6.956 1.00 81.06 613 GLN A N 1
ATOM 4563 C CA . GLN A 1 613 ? 8.787 -43.353 6.441 1.00 81.06 613 GLN A CA 1
ATOM 4564 C C . GLN A 1 613 ? 8.192 -42.691 5.193 1.00 81.06 613 GLN A C 1
ATOM 4566 O O . GLN A 1 613 ? 8.450 -41.517 4.951 1.00 81.06 613 GLN A O 1
ATOM 4571 N N . LEU A 1 614 ? 7.397 -43.431 4.413 1.00 87.38 614 LEU A N 1
ATOM 4572 C CA . LEU A 1 614 ? 6.691 -42.937 3.234 1.00 87.38 614 LEU A CA 1
ATOM 4573 C C . LEU A 1 614 ? 5.191 -43.211 3.389 1.00 87.38 614 LEU A C 1
ATOM 4575 O O . LEU A 1 614 ? 4.791 -44.358 3.608 1.00 87.38 614 LEU A O 1
ATOM 4579 N N . ARG A 1 615 ? 4.348 -42.180 3.277 1.00 89.06 615 ARG A N 1
ATOM 4580 C CA . ARG A 1 615 ? 2.883 -42.313 3.375 1.00 89.06 615 ARG A CA 1
ATOM 4581 C C . ARG A 1 615 ? 2.179 -41.565 2.253 1.00 89.06 615 ARG A C 1
ATOM 4583 O O . ARG A 1 615 ? 2.570 -40.456 1.905 1.00 89.06 615 ARG A O 1
ATOM 4590 N N . LEU A 1 616 ? 1.089 -42.154 1.772 1.00 93.94 616 LEU A N 1
ATOM 4591 C CA . LEU A 1 616 ? 0.128 -41.532 0.868 1.00 93.94 616 LEU A CA 1
ATOM 4592 C C . LEU A 1 616 ? -1.275 -41.637 1.474 1.00 93.94 616 LEU A C 1
ATOM 4594 O O . LEU A 1 616 ? -1.624 -42.645 2.093 1.00 93.94 616 LEU A O 1
ATOM 4598 N N . TYR A 1 617 ? -2.083 -40.605 1.277 1.00 92.44 617 TYR A N 1
ATOM 4599 C CA . TYR A 1 617 ? -3.500 -40.558 1.603 1.00 92.44 617 TYR A CA 1
ATOM 4600 C C . TYR A 1 617 ? -4.295 -40.173 0.360 1.00 92.44 617 TYR A C 1
ATOM 4602 O O . TYR A 1 617 ? -3.875 -39.304 -0.397 1.00 92.44 617 TYR A O 1
ATOM 4610 N N . HIS A 1 618 ? -5.461 -40.792 0.194 1.00 92.88 618 HIS A N 1
ATOM 4611 C CA . HIS A 1 618 ? -6.455 -40.453 -0.821 1.00 92.88 618 HIS A CA 1
ATOM 4612 C C . HIS A 1 618 ? -7.803 -40.308 -0.097 1.00 92.88 618 HIS A C 1
ATOM 4614 O O . HIS A 1 618 ? -8.219 -41.220 0.620 1.00 92.88 618 HIS A O 1
ATOM 4620 N N . ASN A 1 619 ? -8.439 -39.138 -0.210 1.00 88.25 619 ASN A N 1
ATOM 4621 C CA . ASN A 1 619 ? -9.704 -38.769 0.442 1.00 88.25 619 ASN A CA 1
ATOM 4622 C C . ASN A 1 619 ? -9.716 -39.056 1.959 1.00 88.25 619 ASN A C 1
ATOM 4624 O O . ASN A 1 619 ? -10.587 -39.746 2.484 1.00 88.25 619 ASN A O 1
ATOM 4628 N N . GLY A 1 620 ? -8.674 -38.589 2.661 1.00 76.81 620 GLY A N 1
ATOM 4629 C CA . GLY A 1 620 ? -8.507 -38.754 4.114 1.00 76.81 620 GLY A CA 1
ATOM 4630 C C . GLY A 1 620 ? -8.149 -40.173 4.593 1.00 76.81 620 GLY A C 1
ATOM 4631 O O . GLY A 1 620 ? -7.948 -40.384 5.795 1.00 76.81 620 GLY A O 1
ATOM 4632 N N . ILE A 1 621 ? -8.034 -41.150 3.685 1.00 82.06 621 ILE A N 1
ATOM 4633 C CA . ILE A 1 621 ? -7.731 -42.558 3.985 1.00 82.06 621 ILE A CA 1
ATOM 4634 C C . ILE A 1 621 ? -6.272 -42.864 3.621 1.00 82.06 621 ILE A C 1
ATOM 4636 O O . ILE A 1 621 ? -5.857 -42.631 2.484 1.00 82.06 621 ILE A O 1
ATOM 4640 N N . ARG A 1 622 ? -5.497 -43.417 4.569 1.00 87.00 622 ARG A N 1
ATOM 4641 C CA . ARG A 1 622 ? -4.119 -43.883 4.320 1.00 87.00 622 ARG A CA 1
ATOM 4642 C C . ARG A 1 622 ? -4.138 -45.009 3.290 1.00 87.00 622 ARG A C 1
ATOM 4644 O O . ARG A 1 622 ? -4.972 -45.905 3.374 1.00 87.00 622 ARG A O 1
ATOM 4651 N N . GLN A 1 623 ? -3.220 -44.952 2.338 1.00 89.62 623 GLN A N 1
ATOM 4652 C CA . GLN A 1 623 ? -3.070 -45.947 1.289 1.00 89.62 623 GLN A CA 1
ATOM 4653 C C . GLN A 1 623 ? -1.968 -46.940 1.660 1.00 89.62 623 GLN A C 1
ATOM 4655 O O . GLN A 1 623 ? -0.817 -46.552 1.848 1.00 89.62 623 GLN A O 1
ATOM 4660 N N . ASP A 1 624 ? -2.326 -48.222 1.707 1.00 74.56 624 ASP A N 1
ATOM 4661 C CA . ASP A 1 624 ? -1.392 -49.343 1.840 1.00 74.56 624 ASP A CA 1
ATOM 4662 C C . ASP A 1 624 ? -1.303 -50.078 0.479 1.00 74.56 624 ASP A C 1
ATOM 4664 O O . ASP A 1 624 ? -1.634 -51.260 0.366 1.00 74.56 624 ASP A O 1
ATOM 4668 N N . GLY A 1 625 ? -1.026 -49.339 -0.606 1.00 61.28 625 GLY A N 1
ATOM 4669 C CA . GLY A 1 625 ? -0.933 -49.887 -1.968 1.00 61.28 625 GLY A CA 1
ATOM 4670 C C . GLY A 1 625 ? 0.393 -50.595 -2.256 1.00 61.28 625 GLY A C 1
ATOM 4671 O O . GLY A 1 625 ? 1.148 -50.937 -1.346 1.00 61.28 625 GLY A O 1
ATOM 4672 N N . LEU A 1 626 ? 0.693 -50.834 -3.538 1.00 63.31 626 LEU A N 1
ATOM 4673 C CA . LEU A 1 626 ? 1.928 -51.511 -3.939 1.00 63.31 626 LEU A CA 1
ATOM 4674 C C . LEU A 1 626 ? 3.149 -50.693 -3.498 1.00 63.31 626 LEU A C 1
ATOM 4676 O O . LEU A 1 626 ? 3.326 -49.556 -3.938 1.00 63.31 626 LEU A O 1
ATOM 4680 N N . LEU A 1 627 ? 3.986 -51.312 -2.663 1.00 65.25 627 LEU A N 1
ATOM 4681 C CA . LEU A 1 627 ? 5.276 -50.785 -2.235 1.00 65.25 627 LEU A CA 1
ATOM 4682 C C . LEU A 1 627 ? 6.390 -51.349 -3.118 1.00 65.25 627 LEU A C 1
ATOM 4684 O O . LEU A 1 627 ? 6.648 -52.556 -3.108 1.00 65.25 627 LEU A O 1
ATOM 4688 N N . ILE A 1 628 ? 7.084 -50.475 -3.843 1.00 67.25 628 ILE A N 1
ATOM 4689 C CA . ILE A 1 628 ? 8.335 -50.827 -4.524 1.00 67.25 628 ILE A CA 1
ATOM 4690 C C . ILE A 1 628 ? 9.480 -50.658 -3.519 1.00 67.25 628 ILE A C 1
ATOM 4692 O O . ILE A 1 628 ? 9.575 -49.625 -2.863 1.00 67.25 628 ILE A O 1
ATOM 4696 N N . ASN A 1 629 ? 10.325 -51.686 -3.384 1.00 65.25 629 ASN A N 1
ATOM 4697 C CA . ASN A 1 629 ? 11.481 -51.735 -2.476 1.00 65.25 629 ASN A CA 1
ATOM 4698 C C . ASN A 1 629 ? 11.198 -51.256 -1.026 1.00 65.25 629 ASN A C 1
ATOM 4700 O O . ASN A 1 629 ? 11.855 -50.336 -0.539 1.00 65.25 629 ASN A O 1
ATOM 4704 N N . PRO A 1 630 ? 10.253 -51.886 -0.295 1.00 59.34 630 PRO A N 1
ATOM 4705 C CA . PRO A 1 630 ? 9.832 -51.431 1.037 1.00 59.34 630 PRO A CA 1
ATOM 4706 C C . PRO A 1 630 ? 10.938 -51.449 2.105 1.00 59.34 630 PRO A C 1
ATOM 4708 O O . PRO A 1 630 ? 10.826 -50.728 3.089 1.00 59.34 630 PRO A O 1
ATOM 4711 N N . ASN A 1 631 ? 11.995 -52.244 1.904 1.00 66.12 631 ASN A N 1
ATOM 4712 C CA . ASN A 1 631 ? 13.088 -52.459 2.864 1.00 66.12 631 ASN A CA 1
ATOM 4713 C C . ASN A 1 631 ? 14.273 -51.491 2.661 1.00 66.12 631 ASN A C 1
ATOM 4715 O O . ASN A 1 631 ? 15.380 -51.772 3.119 1.00 66.12 631 ASN A O 1
ATOM 4719 N N . ILE A 1 632 ? 14.092 -50.420 1.882 1.00 68.25 632 ILE A N 1
ATOM 4720 C CA . ILE A 1 632 ? 15.098 -49.364 1.750 1.00 68.25 632 ILE A CA 1
ATOM 4721 C C . ILE A 1 632 ? 14.805 -48.326 2.829 1.00 68.25 632 ILE A C 1
ATOM 4723 O O . ILE A 1 632 ? 13.739 -47.700 2.828 1.00 68.25 632 ILE A O 1
ATOM 4727 N N . ASP A 1 633 ? 15.750 -48.198 3.757 1.00 69.00 633 ASP A N 1
ATOM 4728 C CA . ASP A 1 633 ? 15.725 -47.215 4.833 1.00 69.00 633 ASP A CA 1
ATOM 4729 C C . ASP A 1 633 ? 16.119 -45.835 4.290 1.00 69.00 633 ASP A C 1
ATOM 4731 O O . ASP A 1 633 ? 17.241 -45.633 3.823 1.00 69.00 633 ASP A O 1
ATOM 4735 N N . PHE A 1 634 ? 15.188 -44.883 4.367 1.00 71.19 634 PHE A N 1
ATOM 4736 C CA . PHE A 1 634 ? 15.418 -43.494 3.962 1.00 71.19 634 PHE A CA 1
ATOM 4737 C C . PHE A 1 634 ? 15.827 -42.587 5.133 1.00 71.19 634 PHE A C 1
ATOM 4739 O O . PHE A 1 634 ? 15.973 -41.381 4.938 1.00 71.19 634 PHE A O 1
ATOM 4746 N N . SER A 1 635 ? 16.076 -43.135 6.331 1.00 68.88 635 SER A N 1
ATOM 4747 C CA . SER A 1 635 ? 16.471 -42.358 7.515 1.00 68.88 635 SER A CA 1
ATOM 4748 C C . SER A 1 635 ? 17.699 -41.477 7.248 1.00 68.88 635 SER A C 1
ATOM 4750 O O . SER A 1 635 ? 17.700 -40.293 7.584 1.00 68.88 635 SER A O 1
ATOM 4752 N N . THR A 1 636 ? 18.702 -42.024 6.551 1.00 68.94 636 THR A N 1
ATOM 4753 C CA . THR A 1 636 ? 19.953 -41.341 6.179 1.00 68.94 636 THR A CA 1
ATOM 4754 C C . THR A 1 636 ? 20.175 -41.229 4.669 1.00 68.94 636 THR A C 1
ATOM 4756 O O . THR A 1 636 ? 21.274 -40.876 4.252 1.00 68.94 636 THR A O 1
ATOM 4759 N N . ALA A 1 637 ? 19.186 -41.571 3.837 1.00 73.19 637 ALA A N 1
ATOM 4760 C CA . ALA A 1 637 ? 19.342 -41.511 2.384 1.00 73.19 637 ALA A CA 1
ATOM 4761 C C . ALA A 1 637 ? 19.450 -40.058 1.910 1.00 73.19 637 ALA A C 1
ATOM 4763 O O . ALA A 1 637 ? 18.626 -39.220 2.296 1.00 73.19 637 ALA A O 1
ATOM 4764 N N . ASP A 1 638 ? 20.436 -39.773 1.061 1.00 76.56 638 ASP A N 1
ATOM 4765 C CA . ASP A 1 638 ? 20.495 -38.496 0.363 1.00 76.56 638 ASP A CA 1
ATOM 4766 C C . ASP A 1 638 ? 19.585 -38.549 -0.867 1.00 76.56 638 ASP A C 1
ATOM 4768 O O . ASP A 1 638 ? 19.709 -39.424 -1.731 1.00 76.56 638 ASP A O 1
ATOM 4772 N N . ILE A 1 639 ? 18.616 -37.641 -0.883 1.00 80.69 639 ILE A N 1
ATOM 4773 C CA . ILE A 1 639 ? 17.647 -37.470 -1.966 1.00 80.69 639 ILE A CA 1
ATOM 4774 C C . ILE A 1 639 ? 17.692 -36.026 -2.480 1.00 80.69 639 ILE A C 1
ATOM 4776 O O . ILE A 1 639 ? 16.788 -35.611 -3.199 1.00 80.69 639 ILE A O 1
ATOM 4780 N N . ASP A 1 640 ? 18.702 -35.240 -2.091 1.00 77.75 640 ASP A N 1
ATOM 4781 C CA . ASP A 1 640 ? 18.851 -33.883 -2.593 1.00 77.75 640 ASP A CA 1
ATOM 4782 C C . ASP A 1 640 ? 19.065 -33.868 -4.110 1.00 77.75 640 ASP A C 1
ATOM 4784 O O . ASP A 1 640 ? 19.571 -34.815 -4.718 1.00 77.75 640 ASP A O 1
ATOM 4788 N N . SER A 1 641 ? 18.594 -32.806 -4.756 1.00 73.06 641 SER A N 1
ATOM 4789 C CA . SER A 1 641 ? 18.774 -32.641 -6.191 1.00 73.06 641 SER A CA 1
ATOM 4790 C C . SER A 1 641 ? 18.715 -31.181 -6.606 1.00 73.06 641 SER A C 1
ATOM 4792 O O . SER A 1 641 ? 17.863 -30.416 -6.151 1.00 73.06 641 SER A O 1
ATOM 4794 N N . ASN A 1 642 ? 19.520 -30.860 -7.619 1.00 72.56 642 ASN A N 1
ATOM 4795 C CA . ASN A 1 642 ? 19.507 -29.593 -8.358 1.00 72.56 642 ASN A CA 1
ATOM 4796 C C . ASN A 1 642 ? 18.210 -29.383 -9.182 1.00 72.56 642 ASN A C 1
ATOM 4798 O O . ASN A 1 642 ? 18.201 -28.627 -10.152 1.00 72.56 642 ASN A O 1
ATOM 4802 N N . SER A 1 643 ? 17.140 -30.121 -8.879 1.00 75.88 643 SER A N 1
ATOM 4803 C CA . SER A 1 643 ? 15.816 -29.930 -9.464 1.00 75.88 643 SER A CA 1
ATOM 4804 C C . SER A 1 643 ? 15.105 -28.818 -8.698 1.00 75.88 643 SER A C 1
ATOM 4806 O O . SER A 1 643 ? 15.157 -28.783 -7.466 1.00 75.88 643 SER A O 1
ATOM 4808 N N . TYR A 1 644 ? 14.382 -27.952 -9.397 1.00 73.88 644 TYR A N 1
ATOM 4809 C CA . TYR A 1 644 ? 13.469 -27.010 -8.750 1.00 73.88 644 TYR A CA 1
ATOM 4810 C C . TYR A 1 644 ? 12.288 -27.754 -8.122 1.00 73.88 644 TYR A C 1
ATOM 4812 O O . TYR A 1 644 ? 11.984 -28.885 -8.517 1.00 73.88 644 TYR A O 1
ATOM 4820 N N . PHE A 1 645 ? 11.595 -27.133 -7.167 1.00 80.56 645 PHE A N 1
ATOM 4821 C CA . PHE A 1 645 ? 10.270 -27.625 -6.805 1.00 80.56 645 PHE A CA 1
ATOM 4822 C C . PHE A 1 645 ? 9.282 -27.188 -7.891 1.00 80.56 645 PHE A C 1
ATOM 4824 O O . PHE A 1 645 ? 9.321 -26.056 -8.371 1.00 80.56 645 PHE A O 1
ATOM 4831 N N . THR A 1 646 ? 8.430 -28.107 -8.325 1.00 78.31 646 THR A N 1
ATOM 4832 C CA . THR A 1 646 ? 7.494 -27.912 -9.434 1.00 78.31 646 THR A CA 1
ATOM 4833 C C . THR A 1 646 ? 6.115 -28.425 -9.074 1.00 78.31 646 THR A C 1
ATOM 4835 O O . THR A 1 646 ? 5.992 -29.457 -8.416 1.00 78.31 646 THR A O 1
ATOM 4838 N N . ILE A 1 647 ? 5.083 -27.723 -9.533 1.00 82.81 647 ILE A N 1
ATOM 4839 C CA . ILE A 1 647 ? 3.677 -28.104 -9.377 1.00 82.81 647 ILE A CA 1
ATOM 4840 C C . ILE A 1 647 ? 3.043 -28.096 -10.757 1.00 82.81 647 ILE A C 1
ATOM 4842 O O . ILE A 1 647 ? 3.240 -27.166 -11.537 1.00 82.81 647 ILE A O 1
ATOM 4846 N N . GLY A 1 648 ? 2.314 -29.161 -11.058 1.00 80.12 648 GLY A N 1
ATOM 4847 C CA . GLY A 1 648 ? 1.754 -29.395 -12.378 1.00 80.12 648 GLY A CA 1
ATOM 4848 C C . GLY A 1 648 ? 2.764 -29.888 -13.425 1.00 80.12 648 GLY A C 1
ATOM 4849 O O . GLY A 1 648 ? 2.487 -29.830 -14.618 1.00 80.12 648 GLY A O 1
ATOM 4850 N N . GLY A 1 649 ? 3.946 -30.358 -13.014 1.00 79.19 649 GLY A N 1
ATOM 4851 C CA . GLY A 1 649 ? 4.970 -30.848 -13.935 1.00 79.19 649 GLY A CA 1
ATOM 4852 C C . GLY A 1 649 ? 6.192 -31.449 -13.241 1.00 79.19 649 GLY A C 1
ATOM 4853 O O . GLY A 1 649 ? 6.281 -31.493 -12.010 1.00 79.19 649 GLY A O 1
ATOM 4854 N N . GLN A 1 650 ? 7.140 -31.916 -14.056 1.00 78.19 650 GLN A N 1
ATOM 4855 C CA . GLN A 1 650 ? 8.453 -32.396 -13.618 1.00 78.19 650 GLN A CA 1
ATOM 4856 C C . GLN A 1 650 ? 9.564 -31.563 -14.235 1.00 78.19 650 GLN A C 1
ATOM 4858 O O . GLN A 1 650 ? 9.442 -31.096 -15.367 1.00 78.19 650 GLN A O 1
ATOM 4863 N N . ASN A 1 651 ? 10.682 -31.455 -13.523 1.00 71.88 651 ASN A N 1
ATOM 4864 C CA . ASN A 1 651 ? 11.922 -30.931 -14.075 1.00 71.88 651 ASN A CA 1
ATOM 4865 C C . ASN A 1 651 ? 13.121 -31.835 -13.759 1.00 71.88 651 ASN A C 1
ATOM 4867 O O . ASN A 1 651 ? 13.094 -32.648 -12.834 1.00 71.88 651 ASN A O 1
ATOM 4871 N N . ASN A 1 652 ? 14.184 -31.662 -14.538 1.00 68.62 652 ASN A N 1
ATOM 4872 C CA . ASN A 1 652 ? 15.489 -32.270 -14.323 1.00 68.62 652 ASN A CA 1
ATOM 4873 C C . ASN A 1 652 ? 16.563 -31.191 -14.499 1.00 68.62 652 ASN A C 1
ATOM 4875 O O . ASN A 1 652 ? 16.798 -30.740 -15.623 1.00 68.62 652 ASN A O 1
ATOM 4879 N N . GLY A 1 653 ? 17.181 -30.744 -13.401 1.00 61.72 653 GLY A N 1
ATOM 4880 C CA . GLY A 1 653 ? 18.246 -29.733 -13.443 1.00 61.72 653 GLY A CA 1
ATOM 4881 C C . GLY A 1 653 ? 17.828 -28.413 -14.104 1.00 61.72 653 GLY A C 1
ATOM 4882 O O . GLY A 1 653 ? 18.608 -27.839 -14.860 1.00 61.72 653 GLY A O 1
ATOM 4883 N N . GLY A 1 654 ? 16.579 -27.980 -13.895 1.00 58.50 654 GLY A N 1
ATOM 4884 C CA . GLY A 1 654 ? 16.034 -26.735 -14.451 1.00 58.50 654 GLY A CA 1
ATOM 4885 C C . GLY A 1 654 ? 15.336 -26.837 -15.813 1.00 58.50 654 GLY A C 1
ATOM 4886 O O . GLY A 1 654 ? 14.764 -25.850 -16.265 1.00 58.50 654 GLY A O 1
ATOM 4887 N N . SER A 1 655 ? 15.319 -28.006 -16.464 1.00 64.19 655 SER A N 1
ATOM 4888 C CA . SER A 1 655 ? 14.547 -28.228 -17.699 1.00 64.19 655 SER A CA 1
ATOM 4889 C C . SER A 1 655 ? 13.248 -28.987 -17.412 1.00 64.19 655 SER A C 1
ATOM 4891 O O . SER A 1 655 ? 13.295 -30.048 -16.789 1.00 64.19 655 SER A O 1
ATOM 4893 N N . LEU A 1 656 ? 12.103 -28.449 -17.853 1.00 67.38 656 LEU A N 1
ATOM 4894 C CA . LEU A 1 656 ? 10.783 -29.079 -17.718 1.00 67.38 656 LEU A CA 1
ATOM 4895 C C . LEU A 1 656 ? 10.609 -30.266 -18.678 1.00 67.38 656 LEU A C 1
ATOM 4897 O O . LEU A 1 656 ? 10.908 -30.155 -19.869 1.00 67.38 656 LEU A O 1
ATOM 4901 N N . ASP A 1 657 ? 10.063 -31.377 -18.180 1.00 71.56 657 ASP A N 1
ATOM 4902 C CA . ASP A 1 657 ? 9.653 -32.506 -19.019 1.00 71.56 657 ASP A CA 1
ATOM 4903 C C . ASP A 1 657 ? 8.182 -32.362 -19.437 1.00 71.56 657 ASP A C 1
ATOM 4905 O O . ASP A 1 657 ? 7.249 -32.646 -18.681 1.00 71.56 657 ASP A O 1
ATOM 4909 N N . MET A 1 658 ? 7.991 -31.936 -20.688 1.00 65.50 658 MET A N 1
ATOM 4910 C CA . MET A 1 658 ? 6.683 -31.696 -21.305 1.00 65.50 658 MET A CA 1
ATOM 4911 C C . MET A 1 658 ? 5.812 -32.960 -21.443 1.00 65.50 658 MET A C 1
ATOM 4913 O O . MET A 1 658 ? 4.651 -32.849 -21.829 1.00 65.50 658 MET A O 1
ATOM 4917 N N . ASN A 1 659 ? 6.337 -34.158 -21.155 1.00 68.38 659 ASN A N 1
ATOM 4918 C CA . ASN A 1 659 ? 5.561 -35.404 -21.179 1.00 68.38 659 ASN A CA 1
ATOM 4919 C C . ASN A 1 659 ? 4.807 -35.680 -19.863 1.00 68.38 659 ASN A C 1
ATOM 4921 O O . ASN A 1 659 ? 4.007 -36.610 -19.822 1.00 68.38 659 ASN A O 1
ATOM 4925 N N . PHE A 1 660 ? 5.063 -34.909 -18.798 1.00 71.50 660 PHE A N 1
ATOM 4926 C CA . PHE A 1 660 ? 4.528 -35.149 -17.446 1.00 71.50 660 PHE A CA 1
ATOM 4927 C C . PHE A 1 660 ? 3.728 -33.967 -16.872 1.00 71.50 660 PHE A C 1
ATOM 4929 O O . PHE A 1 660 ? 3.548 -33.873 -15.652 1.00 71.50 660 PHE A O 1
ATOM 4936 N N . LEU A 1 661 ? 3.269 -33.073 -17.751 1.00 74.81 661 LEU A N 1
ATOM 4937 C CA . LEU A 1 661 ? 2.454 -31.904 -17.418 1.00 74.81 661 LEU A CA 1
ATOM 4938 C C . LEU A 1 661 ? 1.115 -32.308 -16.796 1.00 74.81 661 LEU A C 1
ATOM 4940 O O . LEU A 1 661 ? 0.545 -33.341 -17.141 1.00 74.81 661 LEU A O 1
ATOM 4944 N N . TYR A 1 662 ? 0.610 -31.477 -15.893 1.00 78.88 662 TYR A N 1
ATOM 4945 C CA . TYR A 1 662 ? -0.698 -31.646 -15.283 1.00 78.88 662 TYR A CA 1
ATOM 4946 C C . TYR A 1 662 ? -1.762 -30.877 -16.045 1.00 78.88 662 TYR A C 1
ATOM 4948 O O . TYR A 1 662 ? -1.743 -29.654 -16.115 1.00 78.88 662 TYR A O 1
ATOM 4956 N N . ASP A 1 663 ? -2.710 -31.636 -16.572 1.00 77.75 663 ASP A N 1
ATOM 4957 C CA . ASP A 1 663 ? -3.907 -31.162 -17.247 1.00 77.75 663 ASP A CA 1
ATOM 4958 C C . ASP A 1 663 ? -5.084 -31.309 -16.270 1.00 77.75 663 ASP A C 1
ATOM 4960 O O . ASP A 1 663 ? -5.493 -32.428 -15.934 1.00 77.75 663 ASP A O 1
ATOM 4964 N N . GLY A 1 664 ? -5.568 -30.182 -15.733 1.00 76.00 664 GLY A N 1
ATOM 4965 C CA . GLY A 1 664 ? -6.622 -30.149 -14.715 1.00 76.00 664 GLY A CA 1
ATOM 4966 C C . GLY A 1 664 ? -6.536 -28.980 -13.733 1.00 76.00 664 GLY A C 1
ATOM 4967 O O . GLY A 1 664 ? -5.958 -27.932 -13.997 1.00 76.00 664 GLY A O 1
ATOM 4968 N N . SER A 1 665 ? -7.122 -29.150 -12.549 1.00 77.75 665 SER A N 1
ATOM 4969 C CA . SER A 1 665 ? -7.042 -28.177 -11.446 1.00 77.75 665 SER A CA 1
ATOM 4970 C C . SER A 1 665 ? -6.378 -28.780 -10.202 1.00 77.75 665 SER A C 1
ATOM 4972 O O . SER A 1 665 ? -6.533 -29.979 -9.945 1.00 77.75 665 SER A O 1
ATOM 4974 N N . ILE A 1 666 ? -5.662 -27.957 -9.425 1.00 78.94 666 ILE A N 1
ATOM 4975 C CA . ILE A 1 666 ? -5.131 -28.307 -8.095 1.00 78.94 666 ILE A CA 1
ATOM 4976 C C . ILE A 1 666 ? -5.445 -27.149 -7.136 1.00 78.94 666 ILE A C 1
ATOM 4978 O O . ILE A 1 666 ? -5.015 -26.019 -7.352 1.00 78.94 666 ILE A O 1
ATOM 4982 N N . ALA A 1 667 ? -6.203 -27.413 -6.076 1.00 73.44 667 ALA A N 1
ATOM 4983 C CA . ALA A 1 667 ? -6.628 -26.414 -5.095 1.00 73.44 667 ALA A CA 1
ATOM 4984 C C . ALA A 1 667 ? -6.131 -26.759 -3.687 1.00 73.44 667 ALA A C 1
ATOM 4986 O O . ALA A 1 667 ? -5.831 -27.921 -3.408 1.00 73.44 667 ALA A O 1
ATOM 4987 N N . ASN A 1 668 ? -6.054 -25.752 -2.811 1.00 71.88 668 ASN A N 1
ATOM 4988 C CA . ASN A 1 668 ? -5.641 -25.862 -1.410 1.00 71.88 668 ASN A CA 1
ATOM 4989 C C . ASN A 1 668 ? -4.421 -26.783 -1.236 1.00 71.88 668 ASN A C 1
ATOM 4991 O O . ASN A 1 668 ? -4.481 -27.811 -0.554 1.00 71.88 668 ASN A O 1
ATOM 4995 N N . LEU A 1 669 ? -3.328 -26.444 -1.929 1.00 79.94 669 LEU A N 1
ATOM 4996 C CA . LEU A 1 669 ? -2.061 -27.152 -1.825 1.00 79.94 669 LEU A CA 1
ATOM 4997 C C . LEU A 1 669 ? -1.221 -26.548 -0.696 1.00 79.94 669 LEU A C 1
ATOM 4999 O O . LEU A 1 669 ? -0.839 -25.382 -0.739 1.00 79.94 669 LEU A O 1
ATOM 5003 N N . HIS A 1 670 ? -0.907 -27.367 0.302 1.00 73.94 670 HIS A N 1
ATOM 5004 C CA . HIS A 1 670 ? -0.040 -27.022 1.425 1.00 73.94 670 HIS A CA 1
ATOM 5005 C C . HIS A 1 670 ? 1.214 -27.892 1.396 1.00 73.94 670 HIS A C 1
ATOM 5007 O O . HIS A 1 670 ? 1.130 -29.111 1.215 1.00 73.94 670 HIS A O 1
ATOM 5013 N N . PHE A 1 671 ? 2.370 -27.284 1.629 1.00 81.38 671 PHE A N 1
ATOM 5014 C CA . PHE A 1 671 ? 3.630 -27.966 1.871 1.00 81.38 671 PHE A CA 1
ATOM 5015 C C . PHE A 1 671 ? 4.191 -27.563 3.240 1.00 81.38 671 PHE A C 1
ATOM 5017 O O . PHE A 1 671 ? 4.351 -26.387 3.555 1.00 81.38 671 PHE A O 1
ATOM 5024 N N . PHE A 1 672 ? 4.529 -28.571 4.036 1.00 72.06 672 PHE A N 1
ATOM 5025 C CA . PHE A 1 672 ? 5.098 -28.452 5.372 1.00 72.06 672 PHE A CA 1
ATOM 5026 C C . PHE A 1 672 ? 6.498 -29.083 5.351 1.00 72.06 672 PHE A C 1
ATOM 5028 O O . PHE A 1 672 ? 6.604 -30.238 4.931 1.00 72.06 672 PHE A O 1
ATOM 5035 N N . PRO A 1 673 ? 7.559 -28.434 5.861 1.00 72.94 673 PRO A N 1
ATOM 5036 C CA . PRO A 1 673 ? 8.904 -29.010 5.986 1.00 72.94 673 PRO A CA 1
ATOM 5037 C C . PRO A 1 673 ? 9.026 -29.922 7.224 1.00 72.94 673 PRO A C 1
ATOM 5039 O O . PRO A 1 673 ? 10.052 -29.972 7.898 1.00 72.94 673 PRO A O 1
ATOM 5042 N N . TYR A 1 674 ? 7.934 -30.610 7.560 1.00 72.25 674 TYR A N 1
ATOM 5043 C CA . TYR A 1 674 ? 7.829 -31.575 8.645 1.00 72.25 674 TYR A CA 1
ATOM 5044 C C . TYR A 1 674 ? 6.680 -32.557 8.377 1.00 72.25 674 TYR A C 1
ATOM 5046 O O . TYR A 1 674 ? 5.777 -32.309 7.570 1.00 72.25 674 TYR A O 1
ATOM 5054 N N . ALA A 1 675 ? 6.697 -33.698 9.065 1.00 77.12 675 ALA A N 1
ATOM 5055 C CA . ALA A 1 675 ? 5.646 -34.705 8.976 1.00 77.12 675 ALA A CA 1
ATOM 5056 C C . ALA A 1 675 ? 4.406 -34.295 9.801 1.00 77.12 675 ALA A C 1
ATOM 5058 O O . ALA A 1 675 ? 4.441 -34.282 11.032 1.00 77.12 675 ALA A O 1
ATOM 5059 N N . ILE A 1 676 ? 3.287 -33.983 9.139 1.00 70.12 676 ILE A N 1
ATOM 5060 C CA . ILE A 1 676 ? 2.028 -33.635 9.811 1.00 70.12 676 ILE A CA 1
ATOM 5061 C C . ILE A 1 676 ? 1.285 -34.885 10.296 1.00 70.12 676 ILE A C 1
ATOM 5063 O O . ILE A 1 676 ? 1.372 -35.970 9.718 1.00 70.12 676 ILE A O 1
ATOM 5067 N N . SER A 1 677 ? 0.502 -34.726 11.365 1.00 65.69 677 SER A N 1
ATOM 5068 C CA . SER A 1 677 ? -0.224 -35.845 11.969 1.00 65.69 677 SER A CA 1
ATOM 5069 C C . SER A 1 677 ? -1.372 -36.360 11.087 1.00 65.69 677 SER A C 1
ATOM 5071 O O . SER A 1 677 ? -2.015 -35.605 10.354 1.00 65.69 677 SER A O 1
ATOM 5073 N N . ASN A 1 678 ? -1.741 -37.634 11.260 1.00 69.12 678 ASN A N 1
ATOM 5074 C CA . ASN A 1 678 ? -2.935 -38.224 10.636 1.00 69.12 678 ASN A CA 1
ATOM 5075 C C . ASN A 1 678 ? -4.236 -37.456 10.962 1.00 69.12 678 ASN A C 1
ATOM 5077 O O . ASN A 1 678 ? -5.216 -37.573 10.227 1.00 69.12 678 ASN A O 1
ATOM 5081 N N . ALA A 1 679 ? -4.278 -36.708 12.074 1.00 49.69 679 ALA A N 1
ATOM 5082 C CA . ALA A 1 679 ? -5.417 -35.865 12.429 1.00 49.69 679 ALA A CA 1
ATOM 5083 C C . ALA A 1 679 ? -5.445 -34.577 11.590 1.00 49.69 679 ALA A C 1
ATOM 5085 O O . ALA A 1 679 ? -6.512 -34.206 11.109 1.00 49.69 679 ALA A O 1
ATOM 5086 N N . ASN A 1 680 ? -4.286 -33.963 11.335 1.00 59.81 680 ASN A N 1
ATOM 5087 C CA . ASN A 1 680 ? -4.161 -32.777 10.482 1.00 59.81 680 ASN A CA 1
ATOM 5088 C C . ASN A 1 680 ? -4.539 -33.121 9.032 1.00 59.81 680 ASN A C 1
ATOM 5090 O O . ASN A 1 680 ? -5.335 -32.418 8.425 1.00 59.81 680 ASN A O 1
ATOM 5094 N N . ILE A 1 681 ? -4.081 -34.266 8.508 1.00 68.31 681 ILE A N 1
ATOM 5095 C CA . ILE A 1 681 ? -4.448 -34.741 7.156 1.00 68.31 681 ILE A CA 1
ATOM 5096 C C . ILE A 1 681 ? -5.971 -34.905 7.012 1.00 68.31 681 ILE A C 1
ATOM 5098 O O . ILE A 1 681 ? -6.546 -34.582 5.976 1.00 68.31 681 ILE A O 1
ATOM 5102 N N . ARG A 1 682 ? -6.650 -35.387 8.062 1.00 65.38 682 ARG A N 1
ATOM 5103 C CA . ARG A 1 682 ? -8.120 -35.470 8.085 1.00 65.38 682 ARG A CA 1
ATOM 5104 C C . ARG A 1 682 ? -8.793 -34.112 8.253 1.00 65.38 682 ARG A C 1
ATOM 5106 O O . ARG A 1 682 ? -9.910 -33.961 7.781 1.00 65.38 682 ARG A O 1
ATOM 5113 N N . HIS A 1 683 ? -8.154 -33.154 8.920 1.00 59.97 683 HIS A N 1
ATOM 5114 C CA . HIS A 1 683 ? -8.658 -31.788 9.010 1.00 59.97 683 HIS A CA 1
ATOM 5115 C C . HIS A 1 683 ? -8.694 -31.138 7.620 1.00 59.97 683 HIS A C 1
ATOM 5117 O O . HIS A 1 683 ? -9.770 -30.723 7.206 1.00 59.97 683 HIS A O 1
ATOM 5123 N N . PHE A 1 684 ? -7.588 -31.180 6.866 1.00 67.50 684 PHE A N 1
ATOM 5124 C CA . PHE A 1 684 ? -7.530 -30.674 5.485 1.00 67.50 684 PHE A CA 1
ATOM 5125 C C . PHE A 1 684 ? -8.526 -31.374 4.546 1.00 67.50 684 PHE A C 1
ATOM 5127 O O . PHE A 1 684 ? -9.209 -30.713 3.773 1.00 67.50 684 PHE A O 1
ATOM 5134 N N . TYR A 1 685 ? -8.707 -32.693 4.674 1.00 73.56 685 TYR A N 1
ATOM 5135 C CA . TYR A 1 685 ? -9.735 -33.415 3.911 1.00 73.56 685 TYR A CA 1
ATOM 5136 C C . TYR A 1 685 ? -11.178 -33.003 4.263 1.00 73.56 685 TYR A C 1
ATOM 5138 O O . TYR A 1 685 ? -12.051 -33.035 3.402 1.00 73.56 685 TYR A O 1
ATOM 5146 N N . ASN A 1 686 ? -11.446 -32.637 5.519 1.00 66.12 686 ASN A N 1
ATOM 5147 C CA . ASN A 1 686 ? -12.786 -32.246 5.967 1.00 66.12 686 ASN A CA 1
ATOM 5148 C C . ASN A 1 686 ? -13.126 -30.774 5.659 1.00 66.12 686 ASN A C 1
ATOM 5150 O O . ASN A 1 686 ? -14.271 -30.370 5.869 1.00 66.12 686 ASN A O 1
ATOM 5154 N N . GLN A 1 687 ? -12.166 -29.976 5.182 1.00 59.22 687 GLN A N 1
ATOM 5155 C CA . GLN A 1 687 ? -12.432 -28.672 4.577 1.00 59.22 687 GLN A CA 1
ATOM 5156 C C . GLN A 1 687 ? -12.946 -28.912 3.143 1.00 59.22 687 GLN A C 1
ATOM 5158 O O . GLN A 1 687 ? -12.172 -29.117 2.208 1.00 59.22 687 GLN A O 1
ATOM 5163 N N . ASN A 1 688 ? -14.273 -28.989 2.992 1.00 49.88 688 ASN A N 1
ATOM 5164 C CA . ASN A 1 688 ? -14.940 -29.228 1.706 1.00 49.88 688 ASN A CA 1
ATOM 5165 C C . ASN A 1 688 ? -14.719 -28.059 0.729 1.00 49.88 688 ASN A C 1
ATOM 5167 O O . ASN A 1 688 ? -14.897 -26.911 1.111 1.00 49.88 688 ASN A O 1
ATOM 5171 N N . MET A 1 689 ? -14.524 -28.344 -0.562 1.00 53.00 689 MET A N 1
ATOM 5172 C CA . MET A 1 689 ? -14.534 -27.329 -1.639 1.00 53.00 689 MET A CA 1
ATOM 5173 C C . MET A 1 689 ? -15.940 -26.940 -2.146 1.00 53.00 689 MET A C 1
ATOM 5175 O O . MET A 1 689 ? -16.088 -26.513 -3.285 1.00 53.00 689 MET A O 1
ATOM 5179 N N . GLU A 1 690 ? -17.004 -27.128 -1.361 1.00 36.84 690 GLU A N 1
ATOM 5180 C CA . GLU A 1 690 ? -18.366 -26.727 -1.780 1.00 36.84 690 GLU A CA 1
ATOM 5181 C C . GLU A 1 690 ? -18.742 -25.291 -1.352 1.00 36.84 690 GLU A C 1
ATOM 5183 O O . GLU A 1 690 ? -19.919 -24.933 -1.426 1.00 36.84 690 GLU A O 1
ATOM 5188 N N . THR A 1 691 ? -17.783 -24.469 -0.900 1.00 31.91 691 THR A N 1
ATOM 5189 C CA . THR A 1 691 ? -18.062 -23.122 -0.352 1.00 31.91 691 THR A CA 1
ATOM 5190 C C . THR A 1 691 ? -17.249 -21.947 -0.906 1.00 31.91 691 THR A C 1
ATOM 5192 O O . THR A 1 691 ? -17.620 -20.827 -0.561 1.00 31.91 691 THR A O 1
ATOM 5195 N N . ASP A 1 692 ? -16.265 -22.166 -1.790 1.00 29.06 692 ASP A N 1
ATOM 5196 C CA . ASP A 1 692 ? -15.452 -21.099 -2.418 1.00 29.06 692 ASP A CA 1
ATOM 5197 C C . ASP A 1 692 ? -15.658 -21.038 -3.948 1.00 29.06 692 ASP A C 1
ATOM 5199 O O . ASP A 1 692 ? -15.417 -22.070 -4.622 1.00 29.06 692 ASP A O 1
#

Foldseek 3Di:
DDDDDDDDDDDDDPPPPPPPPPPPPDDDDDDDDDDDDDDDDDDDDDDDDDDDDDDDDDDDDDDDDDDDPPDDPPPDPDVFEFEAAADPFEAEQAAAEEGAGEYEYQHYAHHANYEHLEEYHHLEEHEHHHCYEYLYEYAYAYEYHYAENYEYNEEYAYQYEYEAYAHAYEYCEEYAYQAEYHYEHNYEYCYEYAYQAEYEAYHLYEYAYEYAYQAEYEDPYEAYEYAYEYFYQYEYEYEEHYEYNEEYWYAAEHDYDAYCYEYAEEYAYLAYYYLHHNYDYNYHYHHNDPDTPGDHGDHGDFTFWSFDFDDDDDDADDAEAEAAECGEDEDEADHHEEYEENEVYEYEYEDHEYEYAEYEYEYQYEYEYECQPFAYEYEYAEEYEYEERYWYWYHNHPDDTDTQDDPLHGPPVCLQVLQRYYYEYAYEYEYEYQHEERHEYEYAEEYEAEEQYEYSEHYYHNHYYYDYYHNYYYNYDHHPCCVPPTDTDDTDHRDDDDQDWDWDDDPQKIWTAWHWDPDKDFADPVRNVDPDLAWKKKKWKWAFQDAFAWQKWQAQDPAFGWTFIQHNVQWTKIWGAFNVGDIKIFTAPDHDDHRDIKMKMWTADLPDDLQPRTWIDILLHTGPHDIDPSVDRPNPTHRDACGTIMGQFGDHNPHTDPVRGTNGIMGTIMMHSHGDDSVVSVVVSVPDPPPD

Radius of gyration: 33.8 Å; chains: 1; bounding box: 67×124×82 Å

Sequence (692 aa):
MRSKGQGQRGSLLIVAVFLITAIAAMGIAVTSIFSGSSLGGIWSKDSMEYQSKYRYLSMPSEPSSESEDSASEVFSINNLTLSSGAQNATMNVINENTVEGSIHSFRVQLGNQAEVSGDVIAVENVTLGNESEVGGGICTYGNVTLENHTSVGKDIHSHGNVTLGANHSIAHANLYAAGDVSLLNGAQIMGDIHAGGNVSLGHNVTVHGNIYAGGNVTFTSSNGVVKGNVHSGGNLVFQYRCTIEGSVWVAGSISASSSESVIHGDATAGGSINMGWQGLVKGVATANAADIPITPPQAPVYCPPLCTPKHKEFEAGTQNLSADWQQDITITPGSYGNLQLGGQNKVYLSAGTYVFNDIQSGTQPSLYFDLSAGDVTIFVKGNVSFGDQLSVHVKTGSGEHESLTQENNLRQHLKPYAAHVYLEALGNFSMSDQNEWFGTIYIKNNISFSNQNLLVGAYLSSDGIVSTANQMEVAYVPSNYALNSWEYEDCEFGGAGGQHAQIKAFNEELIILSAIFDDVIVMDEQQTGNVTTGDMSLVAWVKPSSESITVASKGGHVGPGYSLYIDQDNLAVFQVKDESGNVRSVSSQHPVSVEKWSHLAAIIERSASEEYQLRLYHNGIRQDGLLINPNIDFSTADIDSNSYFTIGGQNNGGSLDMNFLYDGSIANLHFFPYAISNANIRHFYNQNMETD

Organism: NCBI:txid682562

InterPro domains:
  IPR011004 Trimeric LpxA-like superfamily [SSF51161] (114-254)
  IPR013320 Concanavalin A-like lectin/glucanase domain superfamily [SSF49899] (517-688)
  IPR055729 Domain of unknown function DUF7305 [PF23981] (341-462)

pLDDT: mean 77.57, std 23.27, range [22.88, 98.81]